Protein AF-0000000080729366 (afdb_homodimer)

Structure (mmCIF, N/CA/C/O backbone):
data_AF-0000000080729366-model_v1
#
loop_
_entity.id
_entity.type
_entity.pdbx_description
1 polymer 'Uncharacterized protein'
#
loop_
_atom_site.group_PDB
_atom_site.id
_atom_site.type_symbol
_atom_site.label_atom_id
_atom_site.label_alt_id
_atom_site.label_comp_id
_atom_site.label_asym_id
_atom_site.label_entity_id
_atom_site.label_seq_id
_atom_site.pdbx_PDB_ins_code
_atom_site.Cartn_x
_atom_site.Cartn_y
_atom_site.Cartn_z
_atom_site.occupancy
_atom_site.B_iso_or_equiv
_atom_site.auth_seq_id
_atom_site.auth_comp_id
_atom_site.auth_asym_id
_atom_site.auth_atom_id
_atom_site.pdbx_PDB_model_num
ATOM 1 N N . MET A 1 1 ? -18.219 -11.75 -60.5 1 25.77 1 MET A N 1
ATOM 2 C CA . MET A 1 1 ? -18.562 -10.953 -59.312 1 25.77 1 MET A CA 1
ATOM 3 C C . MET A 1 1 ? -18.547 -11.812 -58.062 1 25.77 1 MET A C 1
ATOM 5 O O . MET A 1 1 ? -19.547 -12.461 -57.719 1 25.77 1 MET A O 1
ATOM 9 N N . GLU A 1 2 ? -17.422 -12.469 -57.719 1 21.98 2 GLU A N 1
ATOM 10 C CA . GLU A 1 2 ? -17.203 -13.602 -56.844 1 21.98 2 GLU A CA 1
ATOM 11 C C . GLU A 1 2 ? -17.328 -13.195 -55.375 1 21.98 2 GLU A C 1
ATOM 13 O O . GLU A 1 2 ? -16.656 -12.266 -54.906 1 21.98 2 GLU A O 1
ATOM 18 N N . LYS A 1 3 ? -18.594 -13.43 -54.719 1 26.22 3 LYS A N 1
ATOM 19 C CA . LYS A 1 3 ? -19.047 -13.125 -53.375 1 26.22 3 LYS A CA 1
ATOM 20 C C . LYS A 1 3 ? -18.094 -13.68 -52.312 1 26.22 3 LYS A C 1
ATOM 22 O O . LYS A 1 3 ? -17.875 -14.891 -52.25 1 26.22 3 LYS A O 1
ATOM 27 N N . ARG A 1 4 ? -16.984 -12.922 -51.969 1 27.44 4 ARG A N 1
ATOM 28 C CA . ARG A 1 4 ? -15.953 -13.289 -51 1 27.44 4 ARG A CA 1
ATOM 29 C C . ARG A 1 4 ? -16.562 -13.609 -49.656 1 27.44 4 ARG A C 1
ATOM 31 O O . ARG A 1 4 ? -17.328 -12.812 -49.125 1 27.44 4 ARG A O 1
ATOM 38 N N . THR A 1 5 ? -16.797 -14.891 -49.344 1 32 5 THR A N 1
ATOM 39 C CA . THR A 1 5 ? -17.422 -15.438 -48.125 1 32 5 THR A CA 1
ATOM 40 C C . THR A 1 5 ? -16.703 -14.938 -46.875 1 32 5 THR A C 1
ATOM 42 O O . THR A 1 5 ? -15.477 -14.922 -46.812 1 32 5 THR A O 1
ATOM 45 N N . PRO A 1 6 ? -17.406 -14.148 -46.031 1 34.09 6 PRO A N 1
ATOM 46 C CA . PRO A 1 6 ? -16.906 -13.453 -44.844 1 34.09 6 PRO A CA 1
ATOM 47 C C . PRO A 1 6 ? -16.156 -14.383 -43.906 1 34.09 6 PRO A C 1
ATOM 49 O O . PRO A 1 6 ? -16.391 -15.594 -43.906 1 34.09 6 PRO A O 1
ATOM 52 N N . PRO A 1 7 ? -14.914 -13.992 -43.438 1 30.02 7 PRO A N 1
ATOM 53 C CA . PRO A 1 7 ? -14.016 -14.766 -42.594 1 30.02 7 PRO A CA 1
ATOM 54 C C . PRO A 1 7 ? -14.703 -15.273 -41.312 1 30.02 7 PRO A C 1
ATOM 56 O O . PRO A 1 7 ? -15.695 -14.688 -40.875 1 30.02 7 PRO A O 1
ATOM 59 N N . ALA A 1 8 ? -14.641 -16.609 -41.031 1 32.06 8 ALA A N 1
ATOM 60 C CA . ALA A 1 8 ? -15.133 -17.453 -39.938 1 32.06 8 ALA A CA 1
ATOM 61 C C . ALA A 1 8 ? -14.789 -16.844 -38.594 1 32.06 8 ALA A C 1
ATOM 63 O O . ALA A 1 8 ? -13.68 -16.359 -38.375 1 32.06 8 ALA A O 1
ATOM 64 N N . ASP A 1 9 ? -15.812 -16.328 -37.906 1 27.02 9 ASP A N 1
ATOM 65 C CA . ASP A 1 9 ? -15.867 -15.758 -36.562 1 27.02 9 ASP A CA 1
ATOM 66 C C . ASP A 1 9 ? -15.164 -16.672 -35.562 1 27.02 9 ASP A C 1
ATOM 68 O O . ASP A 1 9 ? -15.562 -17.812 -35.375 1 27.02 9 ASP A O 1
ATOM 72 N N . VAL A 1 10 ? -13.82 -16.625 -35.438 1 30.94 10 VAL A N 1
ATOM 73 C CA . VAL A 1 10 ? -13.07 -17.391 -34.469 1 30.94 10 VAL A CA 1
ATOM 74 C C . VAL A 1 10 ? -13.695 -17.203 -33.094 1 30.94 10 VAL A C 1
ATOM 76 O O . VAL A 1 10 ? -13.82 -16.062 -32.594 1 30.94 10 VAL A O 1
ATOM 79 N N . GLY A 1 11 ? -14.719 -18.031 -32.75 1 25.8 11 GLY A N 1
ATOM 80 C CA . GLY A 1 11 ? -15.406 -18.125 -31.469 1 25.8 11 GLY A CA 1
ATOM 81 C C . GLY A 1 11 ? -14.469 -18.016 -30.281 1 25.8 11 GLY A C 1
ATOM 82 O O . GLY A 1 11 ? -13.367 -18.562 -30.297 1 25.8 11 GLY A O 1
ATOM 83 N N . SER A 1 12 ? -14.477 -16.891 -29.609 1 29.09 12 SER A N 1
ATOM 84 C CA . SER A 1 12 ? -13.766 -16.562 -28.375 1 29.09 12 SER A CA 1
ATOM 85 C C . SER A 1 12 ? -13.914 -17.672 -27.344 1 29.09 12 SER A C 1
ATOM 87 O O . SER A 1 12 ? -15.016 -18.172 -27.109 1 29.09 12 SER A O 1
ATOM 89 N N . PRO A 1 13 ? -12.898 -18.516 -27.172 1 27.25 13 PRO A N 1
ATOM 90 C CA . PRO A 1 13 ? -13.031 -19.562 -26.156 1 27.25 13 PRO A CA 1
ATOM 91 C C . PRO A 1 13 ? -13.664 -19.047 -24.859 1 27.25 13 PRO A C 1
ATOM 93 O O . PRO A 1 13 ? -13.344 -17.953 -24.406 1 27.25 13 PRO A O 1
ATOM 96 N N . ASP A 1 14 ? -14.891 -19.297 -24.625 1 26.75 14 ASP A N 1
ATOM 97 C CA . ASP A 1 14 ? -15.609 -19.094 -23.375 1 26.75 14 ASP A CA 1
ATOM 98 C C . ASP A 1 14 ? -14.789 -19.609 -22.188 1 26.75 14 ASP A C 1
ATOM 100 O O . ASP A 1 14 ? -14.461 -20.781 -22.109 1 26.75 14 ASP A O 1
ATOM 104 N N . ALA A 1 15 ? -13.867 -18.844 -21.594 1 27.91 15 ALA A N 1
ATOM 105 C CA . ALA A 1 15 ? -13.328 -19.172 -20.281 1 27.91 15 ALA A CA 1
ATOM 106 C C . ALA A 1 15 ? -14.445 -19.578 -19.312 1 27.91 15 ALA A C 1
ATOM 108 O O . ALA A 1 15 ? -15.25 -18.75 -18.906 1 27.91 15 ALA A O 1
ATOM 109 N N . ALA A 1 16 ? -14.969 -20.734 -19.438 1 28.31 16 ALA A N 1
ATOM 110 C CA . ALA A 1 16 ? -15.852 -21.328 -18.438 1 28.31 16 ALA A CA 1
ATOM 111 C C . ALA A 1 16 ? -15.336 -21.062 -17.031 1 28.31 16 ALA A C 1
ATOM 113 O O . ALA A 1 16 ? -14.227 -21.469 -16.672 1 28.31 16 ALA A O 1
ATOM 114 N N . ASN A 1 17 ? -15.703 -19.984 -16.469 1 30.08 17 ASN A N 1
ATOM 115 C CA . ASN A 1 17 ? -15.648 -19.875 -15.016 1 30.08 17 ASN A CA 1
ATOM 116 C C . ASN A 1 17 ? -16.141 -21.156 -14.336 1 30.08 17 ASN A C 1
ATOM 118 O O . ASN A 1 17 ? -17.344 -21.391 -14.266 1 30.08 17 ASN A O 1
ATOM 122 N N . ASP A 1 18 ? -15.516 -22.234 -14.508 1 29.97 18 ASP A N 1
ATOM 123 C CA . ASP A 1 18 ? -15.906 -23.406 -13.719 1 29.97 18 ASP A CA 1
ATOM 124 C C . ASP A 1 18 ? -16.25 -23 -12.281 1 29.97 18 ASP A C 1
ATOM 126 O O . ASP A 1 18 ? -15.383 -22.5 -11.547 1 29.97 18 ASP A O 1
ATOM 130 N N . GLU A 1 19 ? -17.453 -22.594 -12.055 1 32 19 GLU A N 1
ATOM 131 C CA . GLU A 1 19 ? -17.984 -22.469 -10.703 1 32 19 GLU A CA 1
ATOM 132 C C . GLU A 1 19 ? -17.625 -23.688 -9.859 1 32 19 GLU A C 1
ATOM 134 O O . GLU A 1 19 ? -18.062 -24.797 -10.141 1 32 19 GLU A O 1
ATOM 139 N N . ALA A 1 20 ? -16.5 -23.75 -9.18 1 36.66 20 ALA A N 1
ATOM 140 C CA . ALA A 1 20 ? -16.219 -24.797 -8.211 1 36.66 20 ALA A CA 1
ATOM 141 C C . ALA A 1 20 ? -17.453 -25.078 -7.34 1 36.66 20 ALA A C 1
ATOM 143 O O . ALA A 1 20 ? -18.141 -24.156 -6.918 1 36.66 20 ALA A O 1
ATOM 144 N N . PRO A 1 21 ? -18.078 -26.234 -7.328 1 32.69 21 PRO A N 1
ATOM 145 C CA . PRO A 1 21 ? -19.188 -26.578 -6.426 1 32.69 21 PRO A CA 1
ATOM 146 C C . PRO A 1 21 ? -18.953 -26.078 -5 1 32.69 21 PRO A C 1
ATOM 148 O O . PRO A 1 21 ? -17.812 -25.859 -4.598 1 32.69 21 PRO A O 1
ATOM 151 N N . SER A 1 22 ? -20 -25.594 -4.297 1 35.31 22 SER A N 1
ATOM 152 C CA . SER A 1 22 ? -20.078 -25.188 -2.896 1 35.31 22 SER A CA 1
ATOM 153 C C . SER A 1 22 ? -19.422 -26.234 -1.989 1 35.31 22 SER A C 1
ATOM 155 O O . SER A 1 22 ? -20.031 -27.266 -1.674 1 35.31 22 SER A O 1
ATOM 157 N N . GLN A 1 23 ? -18.312 -26.734 -2.223 1 35 23 GLN A N 1
ATOM 158 C CA . GLN A 1 23 ? -17.781 -27.766 -1.333 1 35 23 GLN A CA 1
ATOM 159 C C . GLN A 1 23 ? -17.672 -27.25 0.102 1 35 23 GLN A C 1
ATOM 161 O O . GLN A 1 23 ? -17.281 -26.109 0.332 1 35 23 GLN A O 1
ATOM 166 N N . THR A 1 24 ? -18.5 -27.844 0.986 1 34.28 24 THR A N 1
ATOM 167 C CA . THR A 1 24 ? -18.328 -27.734 2.432 1 34.28 24 THR A CA 1
ATOM 168 C C . THR A 1 24 ? -16.859 -27.828 2.816 1 34.28 24 THR A C 1
ATOM 170 O O . THR A 1 24 ? -16.188 -28.812 2.514 1 34.28 24 THR A O 1
ATOM 173 N N . LEU A 1 25 ? -16.234 -26.797 3.002 1 40.34 25 LEU A N 1
ATOM 174 C CA . LEU A 1 25 ? -14.828 -26.656 3.363 1 40.34 25 LEU A CA 1
ATOM 175 C C . LEU A 1 25 ? -14.477 -27.547 4.555 1 40.34 25 LEU A C 1
ATOM 177 O O . LEU A 1 25 ? -15.141 -27.484 5.594 1 40.34 25 LEU A O 1
ATOM 181 N N . THR A 1 26 ? -14.055 -28.781 4.465 1 37.34 26 THR A N 1
ATOM 182 C CA . THR A 1 26 ? -13.477 -29.531 5.578 1 37.34 26 THR A CA 1
ATOM 183 C C . THR A 1 26 ? -12.516 -28.656 6.379 1 37.34 26 THR A C 1
ATOM 185 O O . THR A 1 26 ? -11.828 -27.812 5.812 1 37.34 26 THR A O 1
ATOM 188 N N . PRO A 1 27 ? -12.594 -28.828 7.738 1 38.47 27 PRO A N 1
ATOM 189 C CA . PRO A 1 27 ? -11.82 -27.984 8.641 1 38.47 27 PRO A CA 1
ATOM 190 C C . PRO A 1 27 ? -10.328 -27.953 8.297 1 38.47 27 PRO A C 1
ATOM 192 O O . PRO A 1 27 ? -9.75 -28.984 7.965 1 38.47 27 PRO A O 1
ATOM 195 N N . PRO A 1 28 ? -9.758 -26.906 8.125 1 38.69 28 PRO A N 1
ATOM 196 C CA . PRO A 1 28 ? -8.367 -26.672 7.711 1 38.69 28 PRO A CA 1
ATOM 197 C C . PRO A 1 28 ? -7.359 -27.25 8.703 1 38.69 28 PRO A C 1
ATOM 199 O O . PRO A 1 28 ? -7.66 -27.375 9.891 1 38.69 28 PRO A O 1
ATOM 202 N N . ILE A 1 29 ? -6.535 -28.125 8.422 1 37.38 29 ILE A N 1
ATOM 203 C CA . ILE A 1 29 ? -5.359 -28.484 9.211 1 37.38 29 ILE A CA 1
ATOM 204 C C . ILE A 1 29 ? -4.613 -27.203 9.609 1 37.38 29 ILE A C 1
ATOM 206 O O . ILE A 1 29 ? -4.227 -26.406 8.75 1 37.38 29 ILE A O 1
ATOM 210 N N . PRO A 1 30 ? -4.625 -26.891 10.883 1 37.84 30 PRO A N 1
ATOM 211 C CA . PRO A 1 30 ? -4.016 -25.641 11.344 1 37.84 30 PRO A CA 1
ATOM 212 C C . PRO A 1 30 ? -2.557 -25.5 10.906 1 37.84 30 PRO A C 1
ATOM 214 O O . PRO A 1 30 ? -1.783 -26.453 11.016 1 37.84 30 PRO A O 1
ATOM 217 N N . THR A 1 31 ? -2.158 -24.641 10.055 1 40.84 31 THR A N 1
ATOM 218 C CA . THR A 1 31 ? -0.792 -24.344 9.648 1 40.84 31 THR A CA 1
ATOM 219 C C . THR A 1 31 ? 0.013 -23.781 10.82 1 40.84 31 THR A C 1
ATOM 221 O O . THR A 1 31 ? -0.516 -23.047 11.648 1 40.84 31 THR A O 1
ATOM 224 N N . GLU A 1 32 ? 1.215 -24.297 11.172 1 44.78 32 GLU A N 1
ATOM 225 C CA . GLU A 1 32 ? 2.18 -23.922 12.195 1 44.78 32 GLU A CA 1
ATOM 226 C C . GLU A 1 32 ? 2.443 -22.422 12.18 1 44.78 32 GLU A C 1
ATOM 228 O O . GLU A 1 32 ? 2.414 -21.797 11.125 1 44.78 32 GLU A O 1
ATOM 233 N N . PRO A 1 33 ? 2.434 -21.875 13.359 1 47.22 33 PRO A N 1
ATOM 234 C CA . PRO A 1 33 ? 2.723 -20.438 13.5 1 47.22 33 PRO A CA 1
ATOM 235 C C . PRO A 1 33 ? 4.004 -20.016 12.781 1 47.22 33 PRO A C 1
ATOM 237 O O . PRO A 1 33 ? 4.957 -20.797 12.711 1 47.22 33 PRO A O 1
ATOM 240 N N . LEU A 1 34 ? 3.967 -19.078 11.773 1 55.03 34 LEU A N 1
ATOM 241 C CA . LEU A 1 34 ? 5 -18.469 10.945 1 55.03 34 LEU A CA 1
ATOM 242 C C . LEU A 1 34 ? 6.098 -17.859 11.805 1 55.03 34 LEU A C 1
ATOM 244 O O . LEU A 1 34 ? 6.156 -16.641 11.977 1 55.03 34 LEU A O 1
ATOM 248 N N . LYS A 1 35 ? 6.711 -18.578 12.797 1 60.25 35 LYS A N 1
ATOM 249 C CA . LYS A 1 35 ? 7.84 -18.047 13.562 1 60.25 35 LYS A CA 1
ATOM 250 C C . LYS A 1 35 ? 9.047 -17.797 12.664 1 60.25 35 LYS A C 1
ATOM 252 O O . LYS A 1 35 ? 9.406 -18.641 11.844 1 60.25 35 LYS A O 1
ATOM 257 N N . GLY A 1 36 ? 9.531 -16.578 12.641 1 73.06 36 GLY A N 1
ATOM 258 C CA . GLY A 1 36 ? 10.773 -16.203 11.984 1 73.06 36 GLY A CA 1
ATOM 259 C C . GLY A 1 36 ? 10.562 -15.594 10.617 1 73.06 36 GLY A C 1
ATOM 260 O O . GLY A 1 36 ? 11.523 -15.289 9.906 1 73.06 36 GLY A O 1
ATOM 261 N N . ILE A 1 37 ? 9.375 -15.445 10.25 1 80.88 37 ILE A N 1
ATOM 262 C CA . ILE A 1 37 ? 9.109 -14.852 8.945 1 80.88 37 ILE A CA 1
ATOM 263 C C . ILE A 1 37 ? 9.164 -13.328 9.047 1 80.88 37 ILE A C 1
ATOM 265 O O . ILE A 1 37 ? 8.555 -12.734 9.938 1 80.88 37 ILE A O 1
ATOM 269 N N . PRO A 1 38 ? 10.016 -12.805 8.195 1 81.94 38 PRO A N 1
ATOM 270 C CA . PRO A 1 38 ? 10.086 -11.344 8.203 1 81.94 38 PRO A CA 1
ATOM 271 C C . PRO A 1 38 ? 8.719 -10.688 7.977 1 81.94 38 PRO A C 1
ATOM 273 O O . PRO A 1 38 ? 7.918 -11.18 7.184 1 81.94 38 PRO A O 1
ATOM 276 N N . ARG A 1 39 ? 8.508 -9.688 8.82 1 84.38 39 ARG A N 1
ATOM 277 C CA . ARG A 1 39 ? 7.27 -8.93 8.688 1 84.38 39 ARG A CA 1
ATOM 278 C C . ARG A 1 39 ? 7.512 -7.594 7.992 1 84.38 39 ARG A C 1
ATOM 280 O O . ARG A 1 39 ? 8.469 -6.887 8.32 1 84.38 39 ARG A O 1
ATOM 287 N N . TYR A 1 40 ? 6.703 -7.344 7.012 1 86 40 TYR A N 1
ATOM 288 C CA . TYR A 1 40 ? 6.785 -6.086 6.281 1 86 40 TYR A CA 1
ATOM 289 C C . TYR A 1 40 ? 5.578 -5.199 6.578 1 86 40 TYR A C 1
ATOM 291 O O . TYR A 1 40 ? 4.438 -5.602 6.344 1 86 40 TYR A O 1
ATOM 299 N N . PRO A 1 41 ? 5.84 -4.02 7.062 1 85.25 41 PRO A N 1
ATOM 300 C CA . PRO A 1 41 ? 4.703 -3.127 7.312 1 85.25 41 PRO A CA 1
ATOM 301 C C . PRO A 1 41 ? 3.861 -2.885 6.062 1 85.25 41 PRO A C 1
ATOM 303 O O . PRO A 1 41 ? 4.402 -2.605 4.988 1 85.25 41 PRO A O 1
ATOM 306 N N . GLY A 1 42 ? 2.568 -3.074 6.195 1 85.19 42 GLY A N 1
ATOM 307 C CA . GLY A 1 42 ? 1.652 -2.793 5.102 1 85.19 42 GLY A CA 1
ATOM 308 C C . GLY A 1 42 ? 1.374 -4 4.227 1 85.19 42 GLY A C 1
ATOM 309 O O . GLY A 1 42 ? 0.493 -3.963 3.367 1 85.19 42 GLY A O 1
ATOM 310 N N . LEU A 1 43 ? 2.156 -5.047 4.457 1 90 43 LEU A N 1
ATOM 311 C CA . LEU A 1 43 ? 1.954 -6.258 3.666 1 90 43 LEU A CA 1
ATOM 312 C C . LEU A 1 43 ? 1.387 -7.383 4.527 1 90 43 LEU A C 1
ATOM 314 O O . LEU A 1 43 ? 1.608 -7.414 5.738 1 90 43 LEU A O 1
ATOM 318 N N . PRO A 1 44 ? 0.679 -8.289 3.826 1 90.5 44 PRO A N 1
ATOM 319 C CA . PRO A 1 44 ? 0.223 -9.461 4.578 1 90.5 44 PRO A CA 1
ATOM 320 C C . PRO A 1 44 ? 1.376 -10.266 5.18 1 90.5 44 PRO A C 1
ATOM 322 O O . PRO A 1 44 ? 2.48 -10.266 4.629 1 90.5 44 PRO A O 1
ATOM 325 N N . LYS A 1 45 ? 1.055 -10.891 6.301 1 90.75 45 LYS A N 1
ATOM 326 C CA . LYS A 1 45 ? 2.059 -11.719 6.957 1 90.75 45 LYS A CA 1
ATOM 327 C C . LYS A 1 45 ? 2.23 -13.055 6.234 1 90.75 45 LYS A C 1
ATOM 329 O O . LYS A 1 45 ? 1.476 -14 6.473 1 90.75 45 LYS A O 1
ATOM 334 N N . LEU A 1 46 ? 3.221 -13.133 5.398 1 94.81 46 LEU A N 1
ATOM 335 C CA . LEU A 1 46 ? 3.492 -14.312 4.578 1 94.81 46 LEU A CA 1
ATOM 336 C C . LEU A 1 46 ? 4.992 -14.547 4.453 1 94.81 46 LEU A C 1
ATOM 338 O O . LEU A 1 46 ? 5.793 -13.641 4.684 1 94.81 46 LEU A O 1
ATOM 342 N N . ASP A 1 47 ? 5.34 -15.766 4.199 1 95 47 ASP A N 1
ATOM 343 C CA . ASP A 1 47 ? 6.715 -16.062 3.809 1 95 47 ASP A CA 1
ATOM 344 C C . ASP A 1 47 ? 6.934 -15.781 2.324 1 95 47 ASP A C 1
ATOM 346 O O . ASP A 1 47 ? 6.781 -16.672 1.489 1 95 47 ASP A O 1
ATOM 350 N N . TYR A 1 48 ? 7.375 -14.625 1.976 1 95.19 48 TYR A N 1
ATOM 351 C CA . TYR A 1 48 ? 7.441 -14.156 0.596 1 95.19 48 TYR A CA 1
ATOM 352 C C . TYR A 1 48 ? 8.547 -14.867 -0.169 1 95.19 48 TYR A C 1
ATOM 354 O O . TYR A 1 48 ? 8.578 -14.844 -1.402 1 95.19 48 TYR A O 1
ATOM 362 N N . LYS A 1 49 ? 9.477 -15.531 0.48 1 93.06 49 LYS A N 1
ATOM 363 C CA . LYS A 1 49 ? 10.539 -16.281 -0.173 1 93.06 49 LYS A CA 1
ATOM 364 C C . LYS A 1 49 ? 9.969 -17.453 -0.974 1 93.06 49 LYS A C 1
ATOM 366 O O . LYS A 1 49 ? 10.609 -17.938 -1.908 1 93.06 49 LYS A O 1
ATOM 371 N N . LEU A 1 50 ? 8.789 -17.828 -0.643 1 96.94 50 LEU A N 1
ATOM 372 C CA . LEU A 1 50 ? 8.164 -18.984 -1.289 1 96.94 50 LEU A CA 1
ATOM 373 C C . LEU A 1 50 ? 7.684 -18.625 -2.691 1 96.94 50 LEU A C 1
ATOM 375 O O . LEU A 1 50 ? 7.371 -19.5 -3.49 1 96.94 50 LEU A O 1
ATOM 379 N N . TYR A 1 51 ? 7.648 -17.344 -3.012 1 97.31 51 TYR A N 1
ATOM 380 C CA . TYR A 1 51 ? 7.266 -16.938 -4.355 1 97.31 51 TYR A CA 1
ATOM 381 C C . TYR A 1 51 ? 8.461 -16.953 -5.297 1 97.31 51 TYR A C 1
ATOM 383 O O . TYR A 1 51 ? 8.305 -16.875 -6.516 1 97.31 51 TYR A O 1
ATOM 391 N N . SER A 1 52 ? 9.609 -17.062 -4.711 1 93.06 52 SER A N 1
ATOM 392 C CA . SER A 1 52 ? 10.828 -17.141 -5.508 1 93.06 52 SER A CA 1
ATOM 393 C C . SER A 1 52 ? 11.844 -18.094 -4.867 1 93.06 52 SER A C 1
ATOM 395 O O . SER A 1 52 ? 12.953 -17.688 -4.535 1 93.06 52 SER A O 1
ATOM 397 N N . PRO A 1 53 ? 11.492 -19.25 -4.844 1 93.81 53 PRO A N 1
ATOM 398 C CA . PRO A 1 53 ? 12.438 -20.188 -4.238 1 93.81 53 PRO A CA 1
ATOM 399 C C . PRO A 1 53 ? 13.617 -20.516 -5.152 1 93.81 53 PRO A C 1
ATOM 401 O O . PRO A 1 53 ? 13.531 -20.312 -6.367 1 93.81 53 PRO A O 1
ATOM 404 N N . PRO A 1 54 ? 14.641 -21.031 -4.535 1 93 54 PRO A N 1
ATOM 405 C CA . PRO A 1 54 ? 15.797 -21.406 -5.359 1 93 54 PRO A CA 1
ATOM 406 C C . PRO A 1 54 ? 15.445 -22.484 -6.391 1 93 54 PRO A C 1
ATOM 408 O O . PRO A 1 54 ? 14.641 -23.375 -6.117 1 93 54 PRO A O 1
ATOM 411 N N . LEU A 1 55 ? 16 -22.406 -7.625 1 95.44 55 LEU A N 1
ATOM 412 C CA . LEU A 1 55 ? 15.914 -23.375 -8.703 1 95.44 55 LEU A CA 1
ATOM 413 C C . LEU A 1 55 ? 14.547 -23.312 -9.383 1 95.44 55 LEU A C 1
ATOM 415 O O . LEU A 1 55 ? 14.148 -24.25 -10.078 1 95.44 55 LEU A O 1
ATOM 419 N N . PHE A 1 56 ? 13.836 -22.297 -9.094 1 97 56 PHE A N 1
ATOM 420 C CA . PHE A 1 56 ? 12.562 -22.078 -9.781 1 97 56 PHE A CA 1
ATOM 421 C C . PHE A 1 56 ? 12.633 -20.859 -10.68 1 97 56 PHE A C 1
ATOM 423 O O . PHE A 1 56 ? 13.414 -19.938 -10.43 1 97 56 PHE A O 1
ATOM 430 N N . LYS A 1 57 ? 11.82 -20.891 -11.656 1 96.25 57 LYS A N 1
ATOM 431 C CA . LYS A 1 57 ? 11.695 -19.781 -12.578 1 96.25 57 LYS A CA 1
ATOM 432 C C . LYS A 1 57 ? 10.242 -19.344 -12.734 1 96.25 57 LYS A C 1
ATOM 434 O O . LYS A 1 57 ? 9.359 -20.188 -12.914 1 96.25 57 LYS A O 1
ATOM 439 N N . LEU A 1 58 ? 10.055 -18.047 -12.656 1 96.94 58 LEU A N 1
ATOM 440 C CA . LEU A 1 58 ? 8.719 -17.484 -12.844 1 96.94 58 LEU A CA 1
ATOM 441 C C . LEU A 1 58 ? 8.477 -17.141 -14.312 1 96.94 58 LEU A C 1
ATOM 443 O O . LEU A 1 58 ? 9.352 -16.562 -14.969 1 96.94 58 LEU A O 1
ATOM 447 N N . SER A 1 59 ? 7.34 -17.609 -14.812 1 97.25 59 SER A N 1
ATOM 448 C CA . SER A 1 59 ? 7 -17.312 -16.203 1 97.25 59 SER A CA 1
ATOM 449 C C . SER A 1 59 ? 6.863 -15.812 -16.422 1 97.25 59 SER A C 1
ATOM 451 O O . SER A 1 59 ? 6.715 -15.047 -15.461 1 97.25 59 SER A O 1
ATOM 453 N N . SER A 1 60 ? 6.852 -15.375 -17.656 1 95 60 SER A N 1
ATOM 454 C CA . SER A 1 60 ? 6.828 -13.961 -18 1 95 60 SER A CA 1
ATOM 455 C C . SER A 1 60 ? 5.516 -13.312 -17.578 1 95 60 SER A C 1
ATOM 457 O O . SER A 1 60 ? 5.488 -12.125 -17.234 1 95 60 SER A O 1
ATOM 459 N N . ASP A 1 61 ? 4.508 -14.07 -17.578 1 94.94 61 ASP A N 1
ATOM 460 C CA . ASP A 1 61 ? 3.211 -13.523 -17.188 1 94.94 61 ASP A CA 1
ATOM 461 C C . ASP A 1 61 ? 3.002 -13.625 -15.688 1 94.94 61 ASP A C 1
ATOM 463 O O . ASP A 1 61 ? 1.929 -13.297 -15.18 1 94.94 61 ASP A O 1
ATOM 467 N N . SER A 1 62 ? 3.961 -14.117 -14.961 1 96.38 62 SER A N 1
ATOM 468 C CA . SER A 1 62 ? 4 -14.227 -13.508 1 96.38 62 SER A CA 1
ATOM 469 C C . SER A 1 62 ? 2.965 -15.219 -13 1 96.38 62 SER A C 1
ATOM 471 O O . SER A 1 62 ? 2.539 -15.141 -11.844 1 96.38 62 SER A O 1
ATOM 473 N N . ILE A 1 63 ? 2.562 -16.172 -13.812 1 98.06 63 ILE A N 1
ATOM 474 C CA . ILE A 1 63 ? 1.512 -17.109 -13.414 1 98.06 63 ILE A CA 1
ATOM 475 C C . ILE A 1 63 ? 2.137 -18.391 -12.875 1 98.06 63 ILE A C 1
ATOM 477 O O . ILE A 1 63 ? 1.776 -18.859 -11.797 1 98.06 63 ILE A O 1
ATOM 481 N N . THR A 1 64 ? 3.133 -18.875 -13.539 1 98.56 64 THR A N 1
ATOM 482 C CA . THR A 1 64 ? 3.635 -20.219 -13.266 1 98.56 64 THR A CA 1
ATOM 483 C C . THR A 1 64 ? 5.055 -20.172 -12.711 1 98.56 64 THR A C 1
ATOM 485 O O . THR A 1 64 ? 5.941 -19.562 -13.32 1 98.56 64 THR A O 1
ATOM 488 N N . LEU A 1 65 ? 5.266 -20.688 -11.609 1 98.25 65 LEU A N 1
ATOM 489 C CA . LEU A 1 65 ? 6.578 -20.938 -11.023 1 98.25 65 LEU A CA 1
ATOM 490 C C . LEU A 1 65 ? 7.035 -22.375 -11.312 1 98.25 65 LEU A C 1
ATOM 492 O O . LEU A 1 65 ? 6.438 -23.328 -10.82 1 98.25 65 LEU A O 1
ATOM 496 N N . SER A 1 66 ? 8.141 -22.578 -12.055 1 98.25 66 SER A N 1
ATOM 497 C CA . SER A 1 66 ? 8.484 -23.922 -12.539 1 98.25 66 SER A CA 1
ATOM 498 C C . SER A 1 66 ? 9.891 -24.312 -12.102 1 98.25 66 SER A C 1
ATOM 500 O O . SER A 1 66 ? 10.75 -23.453 -11.883 1 98.25 66 SER A O 1
ATOM 502 N N . SER A 1 67 ? 10.117 -25.547 -11.891 1 98.06 67 SER A N 1
ATOM 503 C CA . SER A 1 67 ? 11.422 -26.109 -11.555 1 98.06 67 SER A CA 1
ATOM 504 C C . SER A 1 67 ? 11.625 -27.469 -12.227 1 98.06 67 SER A C 1
ATOM 506 O O . SER A 1 67 ? 10.664 -28.219 -12.422 1 98.06 67 SER A O 1
ATOM 508 N N . LYS A 1 68 ? 12.859 -27.781 -12.609 1 97.12 68 LYS A N 1
ATOM 509 C CA . LYS A 1 68 ? 13.258 -29.078 -13.125 1 97.12 68 LYS A CA 1
ATOM 510 C C . LYS A 1 68 ? 14.289 -29.734 -12.211 1 97.12 68 LYS A C 1
ATOM 512 O O . LYS A 1 68 ? 15.078 -30.578 -12.656 1 97.12 68 LYS A O 1
ATOM 517 N N . ALA A 1 69 ? 14.297 -29.219 -10.969 1 96.5 69 ALA A N 1
ATOM 518 C CA . ALA A 1 69 ? 15.258 -29.766 -10.016 1 96.5 69 ALA A CA 1
ATOM 519 C C . ALA A 1 69 ? 15.055 -31.281 -9.836 1 96.5 69 ALA A C 1
ATOM 521 O O . ALA A 1 69 ? 13.945 -31.719 -9.516 1 96.5 69 ALA A O 1
ATOM 522 N N . GLU A 1 70 ? 16.047 -32.062 -9.883 1 95.88 70 GLU A N 1
ATOM 523 C CA . GLU A 1 70 ? 15.992 -33.531 -9.898 1 95.88 70 GLU A CA 1
ATOM 524 C C . GLU A 1 70 ? 15.438 -34.062 -8.586 1 95.88 70 GLU A C 1
ATOM 526 O O . GLU A 1 70 ? 14.672 -35.031 -8.586 1 95.88 70 GLU A O 1
ATOM 531 N N . TYR A 1 71 ? 15.805 -33.438 -7.516 1 96.19 71 TYR A N 1
ATOM 532 C CA . TYR A 1 71 ? 15.406 -33.969 -6.219 1 96.19 71 TYR A CA 1
ATOM 533 C C . TYR A 1 71 ? 13.891 -33.906 -6.047 1 96.19 71 TYR A C 1
ATOM 535 O O . TYR A 1 71 ? 13.32 -34.656 -5.258 1 96.19 71 TYR A O 1
ATOM 543 N N . LEU A 1 72 ? 13.188 -33.062 -6.816 1 97.81 72 LEU A N 1
ATOM 544 C CA . LEU A 1 72 ? 11.742 -32.906 -6.699 1 97.81 72 LEU A CA 1
ATOM 545 C C . LEU A 1 72 ? 11.023 -34 -7.516 1 97.81 72 LEU A C 1
ATOM 547 O O . LEU A 1 72 ? 9.844 -34.281 -7.285 1 97.81 72 LEU A O 1
ATOM 551 N N . SER A 1 73 ? 11.719 -34.594 -8.508 1 96.69 73 SER A N 1
ATOM 552 C CA . SER A 1 73 ? 11.117 -35.625 -9.336 1 96.69 73 SER A CA 1
ATOM 553 C C . SER A 1 73 ? 11.641 -37 -8.961 1 96.69 73 SER A C 1
ATOM 555 O O . SER A 1 73 ? 11.227 -38 -9.539 1 96.69 73 SER A O 1
ATOM 557 N N . SER A 1 74 ? 12.523 -37.062 -7.984 1 96.44 74 SER A N 1
ATOM 558 C CA . SER A 1 74 ? 13.102 -38.344 -7.613 1 96.44 74 SER A CA 1
ATOM 559 C C . SER A 1 74 ? 12.852 -38.656 -6.141 1 96.44 74 SER A C 1
ATOM 561 O O . SER A 1 74 ? 13.086 -39.781 -5.691 1 96.44 74 SER A O 1
ATOM 563 N N . ASN A 1 75 ? 12.469 -37.688 -5.395 1 97.88 75 ASN A N 1
ATOM 564 C CA . ASN A 1 75 ? 12.227 -37.844 -3.967 1 97.88 75 ASN A CA 1
ATOM 565 C C . ASN A 1 75 ? 10.812 -37.406 -3.592 1 97.88 75 ASN A C 1
ATOM 567 O O . ASN A 1 75 ? 10.539 -36.188 -3.502 1 97.88 75 ASN A O 1
ATOM 571 N N . ALA A 1 76 ? 9.969 -38.406 -3.229 1 97.94 76 ALA A N 1
ATOM 572 C CA . ALA A 1 76 ? 8.562 -38.125 -2.943 1 97.94 76 ALA A CA 1
ATOM 573 C C . ALA A 1 76 ? 8.422 -37.219 -1.708 1 97.94 76 ALA A C 1
ATOM 575 O O . ALA A 1 76 ? 7.57 -36.344 -1.665 1 97.94 76 ALA A O 1
ATOM 576 N N . ALA A 1 77 ? 9.258 -37.438 -0.741 1 97.88 77 ALA A N 1
ATOM 577 C CA . ALA A 1 77 ? 9.195 -36.625 0.487 1 97.88 77 ALA A CA 1
ATOM 578 C C . ALA A 1 77 ? 9.531 -35.188 0.215 1 97.88 77 ALA A C 1
ATOM 580 O O . ALA A 1 77 ? 8.93 -34.281 0.803 1 97.88 77 ALA A O 1
ATOM 581 N N . ALA A 1 78 ? 10.516 -34.969 -0.63 1 98 78 ALA A N 1
ATOM 582 C CA . ALA A 1 78 ? 10.898 -33.594 -1.002 1 98 78 ALA A CA 1
ATOM 583 C C . ALA A 1 78 ? 9.766 -32.906 -1.744 1 98 78 ALA A C 1
ATOM 585 O O . ALA A 1 78 ? 9.492 -31.719 -1.502 1 98 78 ALA A O 1
ATOM 586 N N . LEU A 1 79 ? 9.125 -33.656 -2.607 1 98.38 79 LEU A N 1
ATOM 587 C CA . LEU A 1 79 ? 8.016 -33.062 -3.363 1 98.38 79 LEU A CA 1
ATOM 588 C C . LEU A 1 79 ? 6.848 -32.75 -2.441 1 98.38 79 LEU A C 1
ATOM 590 O O . LEU A 1 79 ? 6.238 -31.672 -2.557 1 98.38 79 LEU A O 1
ATOM 594 N N . VAL A 1 80 ? 6.539 -33.656 -1.491 1 98.38 80 VAL A N 1
ATOM 595 C CA . VAL A 1 80 ? 5.48 -33.438 -0.516 1 98.38 80 VAL A CA 1
ATOM 596 C C . VAL A 1 80 ? 5.785 -32.156 0.29 1 98.38 80 VAL A C 1
ATOM 598 O O . VAL A 1 80 ? 4.914 -31.312 0.485 1 98.38 80 VAL A O 1
ATOM 601 N N . SER A 1 81 ? 7.02 -32.031 0.717 1 98 81 SER A N 1
ATOM 602 C CA . SER A 1 81 ? 7.441 -30.875 1.495 1 98 81 SER A CA 1
ATOM 603 C C . SER A 1 81 ? 7.281 -29.578 0.697 1 98 81 SER A C 1
ATOM 605 O O . SER A 1 81 ? 6.832 -28.562 1.231 1 98 81 SER A O 1
ATOM 607 N N . LEU A 1 82 ? 7.645 -29.641 -0.556 1 98.06 82 LEU A N 1
ATOM 608 C CA . LEU A 1 82 ? 7.492 -28.469 -1.42 1 98.06 82 LEU A CA 1
ATOM 609 C C . LEU A 1 82 ? 6.023 -28.062 -1.535 1 98.06 82 LEU A C 1
ATOM 611 O O . LEU A 1 82 ? 5.688 -26.891 -1.404 1 98.06 82 LEU A O 1
ATOM 615 N N . ILE A 1 83 ? 5.168 -29.031 -1.822 1 98.38 83 ILE A N 1
ATOM 616 C CA . ILE A 1 83 ? 3.75 -28.781 -2.035 1 98.38 83 ILE A CA 1
ATOM 617 C C . ILE A 1 83 ? 3.141 -28.172 -0.767 1 98.38 83 ILE A C 1
ATOM 619 O O . ILE A 1 83 ? 2.389 -27.203 -0.83 1 98.38 83 ILE A O 1
ATOM 623 N N . ARG A 1 84 ? 3.502 -28.703 0.36 1 97.88 84 ARG A N 1
ATOM 624 C CA . ARG A 1 84 ? 2.992 -28.188 1.628 1 97.88 84 ARG A CA 1
ATOM 625 C C . ARG A 1 84 ? 3.471 -26.766 1.876 1 97.88 84 ARG A C 1
ATOM 627 O O . ARG A 1 84 ? 2.684 -25.906 2.27 1 97.88 84 ARG A O 1
ATOM 634 N N . ALA A 1 85 ? 4.688 -26.5 1.639 1 97.5 85 ALA A N 1
ATOM 635 C CA . ALA A 1 85 ? 5.234 -25.156 1.819 1 97.5 85 ALA A CA 1
ATOM 636 C C . ALA A 1 85 ? 4.562 -24.156 0.879 1 97.5 85 ALA A C 1
ATOM 638 O O . ALA A 1 85 ? 4.125 -23.094 1.31 1 97.5 85 ALA A O 1
ATOM 639 N N . GLN A 1 86 ? 4.426 -24.578 -0.373 1 98.12 86 GLN A N 1
ATOM 640 C CA . GLN A 1 86 ? 3.877 -23.703 -1.4 1 98.12 86 GLN A CA 1
ATOM 641 C C . GLN A 1 86 ? 2.389 -23.453 -1.174 1 98.12 86 GLN A C 1
ATOM 643 O O . GLN A 1 86 ? 1.847 -22.438 -1.619 1 98.12 86 GLN A O 1
ATOM 648 N N . SER A 1 87 ? 1.736 -24.328 -0.473 1 98.12 87 SER A N 1
ATOM 649 C CA . SER A 1 87 ? 0.306 -24.188 -0.218 1 98.12 87 SER A CA 1
ATOM 650 C C . SER A 1 87 ? 0.041 -23.156 0.876 1 98.12 87 SER A C 1
ATOM 652 O O . SER A 1 87 ? -1.104 -22.75 1.094 1 98.12 87 SER A O 1
ATOM 654 N N . THR A 1 88 ? 1.102 -22.641 1.517 1 96.56 88 THR A N 1
ATOM 655 C CA . THR A 1 88 ? 0.935 -21.719 2.637 1 96.56 88 THR A CA 1
ATOM 656 C C . THR A 1 88 ? 0.923 -20.266 2.15 1 96.56 88 THR A C 1
ATOM 658 O O . THR A 1 88 ? 0.76 -19.344 2.945 1 96.56 88 THR A O 1
ATOM 661 N N . VAL A 1 89 ? 1.112 -20.047 0.908 1 97.5 89 VAL A N 1
ATOM 662 C CA . VAL A 1 89 ? 1.047 -18.703 0.365 1 97.5 89 VAL A CA 1
ATOM 663 C C . VAL A 1 89 ? -0.03 -18.625 -0.716 1 97.5 89 VAL A C 1
ATOM 665 O O . VAL A 1 89 ? -0.204 -19.578 -1.491 1 97.5 89 VAL A O 1
ATOM 668 N N . PRO A 1 90 ? -0.778 -17.578 -0.75 1 98.12 90 PRO A N 1
ATOM 669 C CA . PRO A 1 90 ? -1.89 -17.422 -1.691 1 98.12 90 PRO A CA 1
ATOM 670 C C . PRO A 1 90 ? -1.432 -17 -3.082 1 98.12 90 PRO A C 1
ATOM 672 O O . PRO A 1 90 ? -0.28 -16.594 -3.258 1 98.12 90 PRO A O 1
ATOM 675 N N . PRO A 1 91 ? -2.352 -17.203 -4.082 1 98.38 91 PRO A N 1
ATOM 676 C CA . PRO A 1 91 ? -2.127 -16.5 -5.348 1 98.38 91 PRO A CA 1
ATOM 677 C C . PRO A 1 91 ? -2.393 -15 -5.25 1 98.38 91 PRO A C 1
ATOM 679 O O . PRO A 1 91 ? -2.746 -14.5 -4.18 1 98.38 91 PRO A O 1
ATOM 682 N N . LYS A 1 92 ? -2.141 -14.297 -6.254 1 97.81 92 LYS A N 1
ATOM 683 C CA . LYS A 1 92 ? -2.338 -12.852 -6.262 1 97.81 92 LYS A CA 1
ATOM 684 C C . LYS A 1 92 ? -3.406 -12.453 -7.273 1 97.81 92 LYS A C 1
ATOM 686 O O . LYS A 1 92 ? -3.098 -12.18 -8.438 1 97.81 92 LYS A O 1
ATOM 691 N N . PRO A 1 93 ? -4.656 -12.391 -6.832 1 98 93 PRO A N 1
ATOM 692 C CA . PRO A 1 93 ? -5.723 -11.914 -7.719 1 98 93 PRO A CA 1
ATOM 693 C C . PRO A 1 93 ? -5.652 -10.414 -7.973 1 98 93 PRO A C 1
ATOM 695 O O . PRO A 1 93 ? -5.355 -9.641 -7.059 1 98 93 PRO A O 1
ATOM 698 N N . GLN A 1 94 ? -5.871 -10.023 -9.18 1 97.44 94 GLN A N 1
ATOM 699 C CA . GLN A 1 94 ? -5.832 -8.625 -9.594 1 97.44 94 GLN A CA 1
ATOM 700 C C . GLN A 1 94 ? -6.984 -8.305 -10.539 1 97.44 94 GLN A C 1
ATOM 702 O O . GLN A 1 94 ? -7.469 -9.18 -11.258 1 97.44 94 GLN A O 1
ATOM 707 N N . ILE A 1 95 ? -7.379 -7.098 -10.469 1 97.94 95 ILE A N 1
ATOM 708 C CA . ILE A 1 95 ? -8.344 -6.582 -11.438 1 97.94 95 ILE A CA 1
ATOM 709 C C . ILE A 1 95 ? -7.656 -5.594 -12.375 1 97.94 95 ILE A C 1
ATOM 711 O O . ILE A 1 95 ? -6.918 -4.711 -11.93 1 97.94 95 ILE A O 1
ATOM 715 N N . HIS A 1 96 ? -7.844 -5.77 -13.609 1 97.88 96 HIS A N 1
ATOM 716 C CA . HIS A 1 96 ? -7.359 -4.852 -14.633 1 97.88 96 HIS A CA 1
ATOM 717 C C . HIS A 1 96 ? -8.516 -4.145 -15.328 1 97.88 96 HIS A C 1
ATOM 719 O O . HIS A 1 96 ? -9.414 -4.797 -15.867 1 97.88 96 HIS A O 1
ATOM 725 N N . VAL A 1 97 ? -8.523 -2.857 -15.289 1 98.38 97 VAL A N 1
ATOM 726 C CA . VAL A 1 97 ? -9.562 -2.051 -15.93 1 98.38 97 VAL A CA 1
ATOM 727 C C . VAL A 1 97 ? -8.938 -1.147 -16.984 1 98.38 97 VAL A C 1
ATOM 729 O O . VAL A 1 97 ? -8.094 -0.304 -16.672 1 98.38 97 VAL A O 1
ATOM 732 N N . ARG A 1 98 ? -9.414 -1.323 -18.203 1 98.06 98 ARG A N 1
ATOM 733 C CA . ARG A 1 98 ? -8.844 -0.561 -19.312 1 98.06 98 ARG A CA 1
ATOM 734 C C . ARG A 1 98 ? -9.938 0.151 -20.094 1 98.06 98 ARG A C 1
ATOM 736 O O . ARG A 1 98 ? -10.969 -0.448 -20.422 1 98.06 98 ARG A O 1
ATOM 743 N N . GLY A 1 99 ? -9.773 1.423 -20.281 1 97.69 99 GLY A N 1
ATOM 744 C CA . GLY A 1 99 ? -10.625 2.207 -21.172 1 97.69 99 GLY A CA 1
ATOM 745 C C . GLY A 1 99 ? -9.898 2.703 -22.406 1 97.69 99 GLY A C 1
ATOM 746 O O . GLY A 1 99 ? -8.789 3.238 -22.312 1 97.69 99 GLY A O 1
ATOM 747 N N . SER A 1 100 ? -10.5 2.402 -23.5 1 96.75 100 SER A N 1
ATOM 748 C CA . SER A 1 100 ? -9.844 2.785 -24.75 1 96.75 100 SER A CA 1
ATOM 749 C C . SER A 1 100 ? -10.844 3.35 -25.75 1 96.75 100 SER A C 1
ATOM 751 O O . SER A 1 100 ? -12.023 2.982 -25.734 1 96.75 100 SER A O 1
ATOM 753 N N . ARG A 1 101 ? -10.414 4.215 -26.547 1 94 101 ARG A N 1
ATOM 754 C CA . ARG A 1 101 ? -11.086 4.73 -27.734 1 94 101 ARG A CA 1
ATOM 755 C C . ARG A 1 101 ? -10.234 4.539 -28.984 1 94 101 ARG A C 1
ATOM 757 O O . ARG A 1 101 ? -9.25 5.258 -29.188 1 94 101 ARG A O 1
ATOM 764 N N . GLY A 1 102 ? -10.57 3.463 -29.688 1 89.56 102 GLY A N 1
ATOM 765 C CA . GLY A 1 102 ? -9.688 3.057 -30.781 1 89.56 102 GLY A CA 1
ATOM 766 C C . GLY A 1 102 ? -8.352 2.523 -30.281 1 89.56 102 GLY A C 1
ATOM 767 O O . GLY A 1 102 ? -8.305 1.595 -29.484 1 89.56 102 GLY A O 1
ATOM 768 N N . ARG A 1 103 ? -7.273 3.227 -30.719 1 90.44 103 ARG A N 1
ATOM 769 C CA . ARG A 1 103 ? -5.934 2.795 -30.344 1 90.44 103 ARG A CA 1
ATOM 770 C C . ARG A 1 103 ? -5.441 3.549 -29.109 1 90.44 103 ARG A C 1
ATOM 772 O O . ARG A 1 103 ? -4.449 3.156 -28.5 1 90.44 103 ARG A O 1
ATOM 779 N N . ARG A 1 104 ? -6.242 4.527 -28.828 1 92.69 104 ARG A N 1
ATOM 780 C CA . ARG A 1 104 ? -5.832 5.359 -27.688 1 92.69 104 ARG A CA 1
ATOM 781 C C . ARG A 1 104 ? -6.301 4.758 -26.375 1 92.69 104 ARG A C 1
ATOM 783 O O . ARG A 1 104 ? -7.484 4.453 -26.203 1 92.69 104 ARG A O 1
ATOM 790 N N . ILE A 1 105 ? -5.359 4.574 -25.484 1 96.06 105 ILE A N 1
ATOM 791 C CA . ILE A 1 105 ? -5.691 4.129 -24.125 1 96.06 105 ILE A CA 1
ATOM 792 C C . ILE A 1 105 ? -5.902 5.34 -23.234 1 96.06 105 ILE A C 1
ATOM 794 O O . ILE A 1 105 ? -4.98 6.133 -23.016 1 96.06 105 ILE A O 1
ATOM 798 N N . ASP A 1 106 ? -7.117 5.492 -22.75 1 96.5 106 ASP A N 1
ATOM 799 C CA . ASP A 1 106 ? -7.445 6.637 -21.922 1 96.5 106 ASP A CA 1
ATOM 800 C C . ASP A 1 106 ? -7.062 6.379 -20.453 1 96.5 106 ASP A C 1
ATOM 802 O O . ASP A 1 106 ? -6.578 7.281 -19.766 1 96.5 106 ASP A O 1
ATOM 806 N N . PHE A 1 107 ? -7.281 5.109 -19.969 1 97.31 107 PHE A N 1
ATOM 807 C CA . PHE A 1 107 ? -6.832 4.688 -18.641 1 97.31 107 PHE A CA 1
ATOM 808 C C . PHE A 1 107 ? -6.57 3.186 -18.609 1 97.31 107 PHE A C 1
ATOM 810 O O . PHE A 1 107 ? -7.121 2.438 -19.422 1 97.31 107 PHE A O 1
ATOM 817 N N . ASP A 1 108 ? -5.707 2.746 -17.844 1 98.06 108 ASP A N 1
ATOM 818 C CA . ASP A 1 108 ? -5.293 1.359 -17.641 1 98.06 108 ASP A CA 1
ATOM 819 C C . ASP A 1 108 ? -4.824 1.119 -16.219 1 98.06 108 ASP A C 1
ATOM 821 O O . ASP A 1 108 ? -3.633 1.245 -15.914 1 98.06 108 ASP A O 1
ATOM 825 N N . ILE A 1 109 ? -5.785 0.709 -15.383 1 97.81 109 ILE A N 1
ATOM 826 C CA . ILE A 1 109 ? -5.441 0.644 -13.969 1 97.81 109 ILE A CA 1
ATOM 827 C C . ILE A 1 109 ? -5.492 -0.806 -13.492 1 97.81 109 ILE A C 1
ATOM 829 O O . ILE A 1 109 ? -6.184 -1.637 -14.086 1 97.81 109 ILE A O 1
ATOM 833 N N . LYS A 1 110 ? -4.766 -1.075 -12.461 1 97.25 110 LYS A N 1
ATOM 834 C CA . LYS A 1 110 ? -4.715 -2.383 -11.812 1 97.25 110 LYS A CA 1
ATOM 835 C C . LYS A 1 110 ? -4.984 -2.268 -10.312 1 97.25 110 LYS A C 1
ATOM 837 O O . LYS A 1 110 ? -4.586 -1.289 -9.68 1 97.25 110 LYS A O 1
ATOM 842 N N . LEU A 1 111 ? -5.652 -3.244 -9.828 1 97.25 111 LEU A N 1
ATOM 843 C CA . LEU A 1 111 ? -5.93 -3.336 -8.398 1 97.25 111 LEU A CA 1
ATOM 844 C C . LEU A 1 111 ? -5.512 -4.695 -7.848 1 97.25 111 LEU A C 1
ATOM 846 O O . LEU A 1 111 ? -5.758 -5.727 -8.477 1 97.25 111 LEU A O 1
ATOM 850 N N . ASN A 1 112 ? -4.852 -4.691 -6.734 1 96.5 112 ASN A N 1
ATOM 851 C CA . ASN A 1 112 ? -4.426 -5.906 -6.051 1 96.5 112 ASN A CA 1
ATOM 852 C C . ASN A 1 112 ? -5.453 -6.352 -5.016 1 96.5 112 ASN A C 1
ATOM 854 O O . ASN A 1 112 ? -5.812 -5.586 -4.121 1 96.5 112 ASN A O 1
ATOM 858 N N . LEU A 1 113 ? -5.926 -7.625 -5.051 1 96.94 113 LEU A N 1
ATOM 859 C CA . LEU A 1 113 ? -6.941 -8.117 -4.125 1 96.94 113 LEU A CA 1
ATOM 860 C C . LEU A 1 113 ? -6.344 -9.141 -3.164 1 96.94 113 LEU A C 1
ATOM 862 O O . LEU A 1 113 ? -7.066 -9.742 -2.367 1 96.94 113 LEU A O 1
ATOM 866 N N . MET A 1 114 ? -5.082 -9.336 -3.152 1 96.25 114 MET A N 1
ATOM 867 C CA . MET A 1 114 ? -4.418 -10.367 -2.365 1 96.25 114 MET A CA 1
ATOM 868 C C . MET A 1 114 ? -4.672 -10.164 -0.875 1 96.25 114 MET A C 1
ATOM 870 O O . MET A 1 114 ? -4.82 -11.133 -0.126 1 96.25 114 MET A O 1
ATOM 874 N N . THR A 1 115 ? -4.746 -8.891 -0.424 1 93.19 115 THR A N 1
ATOM 875 C CA . THR A 1 115 ? -4.918 -8.57 0.989 1 93.19 115 THR A CA 1
ATOM 876 C C . THR A 1 115 ? -6.258 -9.094 1.502 1 93.19 115 THR A C 1
ATOM 878 O O . THR A 1 115 ? -6.461 -9.219 2.713 1 93.19 115 THR A O 1
ATOM 881 N N . LEU A 1 116 ? -7.18 -9.422 0.615 1 95.38 116 LEU A N 1
ATOM 882 C CA . LEU A 1 116 ? -8.508 -9.891 1.008 1 95.38 116 LEU A CA 1
ATOM 883 C C . LEU A 1 116 ? -8.477 -11.375 1.342 1 95.38 116 LEU A C 1
ATOM 885 O O . LEU A 1 116 ? -9.453 -11.914 1.879 1 95.38 116 LEU A O 1
ATOM 889 N N . LEU A 1 117 ? -7.344 -12.023 1.066 1 96.56 117 LEU A N 1
ATOM 890 C CA . LEU A 1 117 ? -7.25 -13.461 1.269 1 96.56 117 LEU A CA 1
ATOM 891 C C . LEU A 1 117 ? -6.504 -13.781 2.559 1 96.56 117 LEU A C 1
ATOM 893 O O . LEU A 1 117 ? -6.547 -14.914 3.041 1 96.56 117 LEU A O 1
ATOM 897 N N . VAL A 1 118 ? -5.805 -12.789 3.121 1 95.31 118 VAL A N 1
A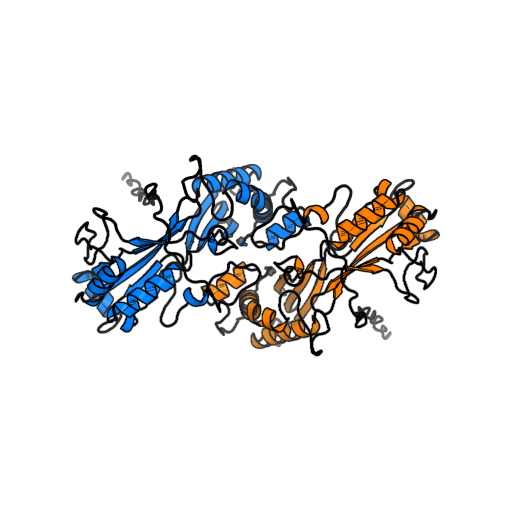TOM 898 C CA . VAL A 1 118 ? -4.914 -13.047 4.246 1 95.31 118 VAL A CA 1
ATOM 899 C C . VAL A 1 118 ? -5.309 -12.172 5.43 1 95.31 118 VAL A C 1
ATOM 901 O O . VAL A 1 118 ? -4.996 -10.977 5.457 1 95.31 118 VAL A O 1
ATOM 904 N N . PRO A 1 119 ? -5.945 -12.727 6.387 1 92.06 119 PRO A N 1
ATOM 905 C CA . PRO A 1 119 ? -6.305 -11.938 7.562 1 92.06 119 PRO A CA 1
ATOM 906 C C . PRO A 1 119 ? -5.098 -11.57 8.422 1 92.06 119 PRO A C 1
ATOM 908 O O . PRO A 1 119 ? -4.09 -12.281 8.406 1 92.06 119 PRO A O 1
ATOM 911 N N . ASP A 1 120 ? -5.16 -10.5 9.18 1 84.5 120 ASP A N 1
ATOM 912 C CA . ASP A 1 120 ? -4.098 -10.094 10.094 1 84.5 120 ASP A CA 1
ATOM 913 C C . ASP A 1 120 ? -3.885 -11.133 11.188 1 84.5 120 ASP A C 1
ATOM 915 O O . ASP A 1 120 ? -2.748 -11.398 11.586 1 84.5 120 ASP A O 1
ATOM 919 N N . ASP A 1 121 ? -4.973 -11.641 11.609 1 86.81 121 ASP A N 1
ATOM 920 C CA . ASP A 1 121 ? -4.934 -12.711 12.594 1 86.81 121 ASP A CA 1
ATOM 921 C C . ASP A 1 121 ? -4.773 -14.078 11.922 1 86.81 121 ASP A C 1
ATOM 923 O O . ASP A 1 121 ? -5.719 -14.586 11.312 1 86.81 121 ASP A O 1
ATOM 927 N N . GLU A 1 122 ? -3.674 -14.648 12.062 1 84.5 122 GLU A N 1
ATOM 928 C CA . GLU A 1 122 ? -3.336 -15.898 11.391 1 84.5 122 GLU A CA 1
ATOM 929 C C . GLU A 1 122 ? -4.312 -17.016 11.766 1 84.5 122 GLU A C 1
ATOM 931 O O . GLU A 1 122 ? -4.496 -17.969 11.008 1 84.5 122 GLU A O 1
ATOM 936 N N . ARG A 1 123 ? -4.969 -16.938 12.969 1 87.56 123 ARG A N 1
ATOM 937 C CA . ARG A 1 123 ? -5.891 -17.953 13.453 1 87.56 123 ARG A CA 1
ATOM 938 C C . ARG A 1 123 ? -7.16 -18 12.609 1 87.56 123 ARG A C 1
ATOM 940 O O . ARG A 1 123 ? -7.906 -18.969 12.648 1 87.56 123 ARG A O 1
ATOM 947 N N . LEU A 1 124 ? -7.332 -16.906 11.781 1 89.56 124 LEU A N 1
ATOM 948 C CA . LEU A 1 124 ? -8.555 -16.797 10.992 1 89.56 124 LEU A CA 1
ATOM 949 C C . LEU A 1 124 ? -8.328 -17.312 9.578 1 89.56 124 LEU A C 1
ATOM 951 O O . LEU A 1 124 ? -9.266 -17.344 8.773 1 89.56 124 LEU A O 1
ATOM 955 N N . ARG A 1 125 ? -7.098 -17.719 9.289 1 90.31 125 ARG A N 1
ATOM 956 C CA . ARG A 1 125 ? -6.82 -18.266 7.961 1 90.31 125 ARG A CA 1
ATOM 957 C C . ARG A 1 125 ? -7.602 -19.562 7.727 1 90.31 125 ARG A C 1
ATOM 959 O O . ARG A 1 125 ? -7.762 -20.375 8.641 1 90.31 125 ARG A O 1
ATOM 966 N N . MET A 1 126 ? -8.062 -19.812 6.508 1 92.38 126 MET A N 1
ATOM 967 C CA . MET A 1 126 ? -8.883 -20.984 6.211 1 92.38 126 MET A CA 1
ATOM 968 C C . MET A 1 126 ? -8.352 -21.719 4.996 1 92.38 126 MET A C 1
ATOM 970 O O . MET A 1 126 ? -9.039 -22.578 4.434 1 92.38 126 MET A O 1
ATOM 974 N N . ASP A 1 127 ? -7.18 -21.453 4.523 1 94.81 127 ASP A N 1
ATOM 975 C CA . ASP A 1 127 ? -6.637 -22.109 3.34 1 94.81 127 ASP A CA 1
ATOM 976 C C . ASP A 1 127 ? -6.406 -23.594 3.6 1 94.81 127 ASP A C 1
ATOM 978 O O . ASP A 1 127 ? -6.176 -24.016 4.738 1 94.81 127 ASP A O 1
ATOM 982 N N . TYR A 1 128 ? -6.52 -24.438 2.576 1 96.5 128 TYR A N 1
ATOM 983 C CA . TYR A 1 128 ? -6.32 -25.875 2.719 1 96.5 128 TYR A CA 1
ATOM 984 C C . TYR A 1 128 ? -5.898 -26.5 1.395 1 96.5 128 TYR A C 1
ATOM 986 O O . TYR A 1 128 ? -6.094 -25.906 0.331 1 96.5 128 TYR A O 1
ATOM 994 N N . ILE A 1 129 ? -5.32 -27.656 1.5 1 97.06 129 ILE A N 1
ATOM 995 C CA . ILE A 1 129 ? -4.941 -28.453 0.335 1 97.06 129 ILE A CA 1
ATOM 996 C C . ILE A 1 129 ? -6.086 -29.391 -0.041 1 97.06 129 ILE A C 1
ATOM 998 O O . ILE A 1 129 ? -6.641 -30.078 0.82 1 97.06 129 ILE A O 1
ATOM 1002 N N . ARG A 1 130 ? -6.449 -29.359 -1.27 1 96.19 130 ARG A N 1
ATOM 1003 C CA . ARG A 1 130 ? -7.469 -30.266 -1.791 1 96.19 130 ARG A CA 1
ATOM 1004 C C . ARG A 1 130 ? -6.906 -31.141 -2.904 1 96.19 130 ARG A C 1
ATOM 1006 O O . ARG A 1 130 ? -6.375 -30.625 -3.895 1 96.19 130 ARG A O 1
ATOM 1013 N N . CYS A 1 131 ? -7.035 -32.375 -2.742 1 96.69 131 CYS A N 1
ATOM 1014 C CA . CYS A 1 131 ? -6.656 -33.312 -3.801 1 96.69 131 CYS A CA 1
ATOM 1015 C C . CYS A 1 131 ? -7.852 -33.656 -4.68 1 96.69 131 CYS A C 1
ATOM 1017 O O . CYS A 1 131 ? -9 -33.5 -4.258 1 96.69 131 CYS A O 1
ATOM 1019 N N . VAL A 1 132 ? -7.547 -34.094 -5.852 1 96 132 VAL A N 1
ATOM 1020 C CA . VAL A 1 132 ? -8.594 -34.438 -6.809 1 96 132 VAL A CA 1
ATOM 1021 C C . VAL A 1 132 ? -9.531 -35.469 -6.195 1 96 132 VAL A C 1
ATOM 1023 O O . VAL A 1 132 ? -9.078 -36.406 -5.523 1 96 132 VAL A O 1
ATOM 1026 N N . GLY A 1 133 ? -10.828 -35.188 -6.344 1 92.44 133 GLY A N 1
ATOM 1027 C CA . GLY A 1 133 ? -11.82 -36.062 -5.734 1 92.44 133 GLY A CA 1
ATOM 1028 C C . GLY A 1 133 ? -12.133 -37.312 -6.57 1 92.44 133 GLY A C 1
ATOM 1029 O O . GLY A 1 133 ? -11.688 -37.406 -7.715 1 92.44 133 GLY A O 1
ATOM 1030 N N . GLN A 1 134 ? -12.898 -38.156 -5.887 1 91.69 134 GLN A N 1
ATOM 1031 C CA . GLN A 1 134 ? -13.367 -39.312 -6.609 1 91.69 134 GLN A CA 1
ATOM 1032 C C . GLN A 1 134 ? -14.289 -38.938 -7.766 1 91.69 134 GLN A C 1
ATOM 1034 O O . GLN A 1 134 ? -15.156 -38.062 -7.609 1 91.69 134 GLN A O 1
ATOM 1039 N N . GLY A 1 135 ? -13.992 -39.469 -8.961 1 92.5 135 GLY A N 1
ATOM 1040 C CA . GLY A 1 135 ? -14.844 -39.219 -10.117 1 92.5 135 GLY A CA 1
ATOM 1041 C C . GLY A 1 135 ? -14.555 -37.906 -10.797 1 92.5 135 GLY A C 1
ATOM 1042 O O . GLY A 1 135 ? -15.133 -37.594 -11.844 1 92.5 135 GLY A O 1
ATOM 1043 N N . GLU A 1 136 ? -13.711 -37.156 -10.289 1 94.44 136 GLU A N 1
ATOM 1044 C CA . GLU A 1 136 ? -13.359 -35.875 -10.898 1 94.44 136 GLU A CA 1
ATOM 1045 C C . GLU A 1 136 ? -12.367 -36.062 -12.047 1 94.44 136 GLU A C 1
ATOM 1047 O O . GLU A 1 136 ? -11.359 -36.75 -11.898 1 94.44 136 GLU A O 1
ATOM 1052 N N . LEU A 1 137 ? -12.727 -35.531 -13.219 1 96.62 137 LEU A N 1
ATOM 1053 C CA . LEU A 1 137 ? -11.844 -35.594 -14.375 1 96.62 137 LEU A CA 1
ATOM 1054 C C . LEU A 1 137 ? -10.617 -34.719 -14.172 1 96.62 137 LEU A C 1
ATOM 1056 O O . LEU A 1 137 ? -10.742 -33.531 -13.859 1 96.62 137 LEU A O 1
ATOM 1060 N N . ALA A 1 138 ? -9.414 -35.25 -14.227 1 97.31 138 ALA A N 1
ATOM 1061 C CA . ALA A 1 138 ? -8.156 -34.531 -14.047 1 97.31 138 ALA A CA 1
ATOM 1062 C C . ALA A 1 138 ? -6.988 -35.281 -14.664 1 97.31 138 ALA A C 1
ATOM 1064 O O . ALA A 1 138 ? -7.141 -36.438 -15.07 1 97.31 138 ALA A O 1
ATOM 1065 N N . HIS A 1 139 ? -5.93 -34.625 -14.867 1 98 139 HIS A N 1
ATOM 1066 C CA . HIS A 1 139 ? -4.703 -35.312 -15.25 1 98 139 HIS A CA 1
ATOM 1067 C C . HIS A 1 139 ? -4.102 -36.062 -14.07 1 98 139 HIS A C 1
ATOM 1069 O O . HIS A 1 139 ? -3.584 -35.438 -13.133 1 98 139 HIS A O 1
ATOM 1075 N N . ARG A 1 140 ? -4.141 -37.344 -14.148 1 97.5 140 ARG A N 1
ATOM 1076 C CA . ARG A 1 140 ? -3.77 -38.188 -13.031 1 97.5 140 ARG A CA 1
ATOM 1077 C C . ARG A 1 140 ? -2.566 -39.062 -13.383 1 97.5 140 ARG A C 1
ATOM 1079 O O . ARG A 1 140 ? -2.51 -40.25 -13.008 1 97.5 140 ARG A O 1
ATOM 1086 N N . GLY A 1 141 ? -1.697 -38.469 -14.242 1 96.69 141 GLY A N 1
ATOM 1087 C CA . GLY A 1 141 ? -0.461 -39.156 -14.586 1 96.69 141 GLY A CA 1
ATOM 1088 C C . GLY A 1 141 ? -0.452 -39.719 -16 1 96.69 141 GLY A C 1
ATOM 1089 O O . GLY A 1 141 ? 0.447 -40.469 -16.375 1 96.69 141 GLY A O 1
ATOM 1090 N N . GLY A 1 142 ? -1.438 -39.438 -16.719 1 94.25 142 GLY A N 1
ATOM 1091 C CA . GLY A 1 142 ? -1.491 -39.75 -18.125 1 94.25 142 GLY A CA 1
ATOM 1092 C C . GLY A 1 142 ? -1.401 -38.531 -19.031 1 94.25 142 GLY A C 1
ATOM 1093 O O . GLY A 1 142 ? -1.272 -37.406 -18.547 1 94.25 142 GLY A O 1
ATOM 1094 N N . VAL A 1 143 ? -1.477 -38.844 -20.297 1 93.44 143 VAL A N 1
ATOM 1095 C CA . VAL A 1 143 ? -1.407 -37.781 -21.297 1 93.44 143 VAL A CA 1
ATOM 1096 C C . VAL A 1 143 ? -2.748 -37.062 -21.391 1 93.44 143 VAL A C 1
ATOM 1098 O O . VAL A 1 143 ? -2.797 -35.844 -21.672 1 93.44 143 VAL A O 1
ATOM 1101 N N . ARG A 1 144 ? -3.801 -37.812 -21.047 1 94.94 144 ARG A N 1
ATOM 1102 C CA . ARG A 1 144 ? -5.148 -37.25 -21.078 1 94.94 144 ARG A CA 1
ATOM 1103 C C . ARG A 1 144 ? -5.793 -37.312 -19.688 1 94.94 144 ARG A C 1
ATOM 1105 O O . ARG A 1 144 ? -5.434 -38.156 -18.875 1 94.94 144 ARG A O 1
ATOM 1112 N N . PRO A 1 145 ? -6.723 -36.406 -19.469 1 96.62 145 PRO A N 1
ATOM 1113 C CA . PRO A 1 145 ? -7.438 -36.438 -18.188 1 96.62 145 PRO A CA 1
ATOM 1114 C C . PRO A 1 145 ? -8.25 -37.719 -18.031 1 96.62 145 PRO A C 1
ATOM 1116 O O . PRO A 1 145 ? -8.727 -38.281 -19.016 1 96.62 145 PRO A O 1
ATOM 1119 N N . ASP A 1 146 ? -8.359 -38.094 -16.828 1 96.44 146 ASP A N 1
ATOM 1120 C CA . ASP A 1 146 ? -9.094 -39.312 -16.484 1 96.44 146 ASP A CA 1
ATOM 1121 C C . ASP A 1 146 ? -9.617 -39.25 -15.055 1 96.44 146 ASP A C 1
ATOM 1123 O O . ASP A 1 146 ? -9.281 -38.344 -14.305 1 96.44 146 ASP A O 1
ATOM 1127 N N . VAL A 1 147 ? -10.523 -40.188 -14.695 1 96.38 147 VAL A N 1
ATOM 1128 C CA . VAL A 1 147 ? -11.055 -40.25 -13.344 1 96.38 147 VAL A CA 1
ATOM 1129 C C . VAL A 1 147 ? -10.281 -41.281 -12.539 1 96.38 147 VAL A C 1
ATOM 1131 O O . VAL A 1 147 ? -10.398 -41.344 -11.312 1 96.38 147 VAL A O 1
ATOM 1134 N N . LEU A 1 148 ? -9.5 -42.062 -13.32 1 94.81 148 LEU A N 1
ATOM 1135 C CA . LEU A 1 148 ? -8.641 -43.062 -12.695 1 94.81 148 LEU A CA 1
ATOM 1136 C C . LEU A 1 148 ? -7.172 -42.75 -12.906 1 94.81 148 LEU A C 1
ATOM 1138 O O . LEU A 1 148 ? -6.812 -42.062 -13.883 1 94.81 148 LEU A O 1
ATOM 1142 N N . PRO A 1 149 ? -6.273 -43.219 -12.016 1 94.69 149 PRO A N 1
ATOM 1143 C CA . PRO A 1 149 ? -6.508 -44.031 -10.812 1 94.69 149 PRO A CA 1
ATOM 1144 C C . PRO A 1 149 ? -7.051 -43.188 -9.648 1 94.69 149 PRO A C 1
ATOM 1146 O O . PRO A 1 149 ? -6.988 -41.969 -9.672 1 94.69 149 PRO A O 1
ATOM 1149 N N . GLU A 1 150 ? -7.648 -43.812 -8.68 1 92.94 150 GLU A N 1
ATOM 1150 C CA . GLU A 1 150 ? -7.98 -43.25 -7.379 1 92.94 150 GLU A CA 1
ATOM 1151 C C . GLU A 1 150 ? -6.914 -43.594 -6.344 1 92.94 150 GLU A C 1
ATOM 1153 O O . GLU A 1 150 ? -6.289 -44.625 -6.41 1 92.94 150 GLU A O 1
ATOM 1158 N N . VAL A 1 151 ? -6.809 -42.5 -5.527 1 86.88 151 VAL A N 1
ATOM 1159 C CA . VAL A 1 151 ? -5.805 -42.719 -4.496 1 86.88 151 VAL A CA 1
ATOM 1160 C C . VAL A 1 151 ? -6.473 -42.781 -3.125 1 86.88 151 VAL A C 1
ATOM 1162 O O . VAL A 1 151 ? -7.504 -42.125 -2.906 1 86.88 151 VAL A O 1
ATOM 1165 N N . GLY A 1 152 ? -6.273 -43.75 -2.268 1 75.81 152 GLY A N 1
ATOM 1166 C CA . GLY A 1 152 ? -6.84 -43.969 -0.942 1 75.81 152 GLY A CA 1
ATOM 1167 C C . GLY A 1 152 ? -6.418 -42.906 0.054 1 75.81 152 GLY A C 1
ATOM 1168 O O . GLY A 1 152 ? -6.441 -41.688 -0.256 1 75.81 152 GLY A O 1
ATOM 1169 N N . GLU A 1 153 ? -6.113 -43.281 1.277 1 78.44 153 GLU A N 1
ATOM 1170 C CA . GLU A 1 153 ? -5.66 -42.438 2.375 1 78.44 153 GLU A CA 1
ATOM 1171 C C . GLU A 1 153 ? -4.285 -41.844 2.086 1 78.44 153 GLU A C 1
ATOM 1173 O O . GLU A 1 153 ? -3.465 -42.469 1.41 1 78.44 153 GLU A O 1
ATOM 1178 N N . GLY A 1 154 ? -3.982 -40.562 2.584 1 84.62 154 GLY A N 1
ATOM 1179 C CA . GLY A 1 154 ? -2.715 -39.906 2.316 1 84.62 154 GLY A CA 1
ATOM 1180 C C . GLY A 1 154 ? -2.545 -39.5 0.864 1 84.62 154 GLY A C 1
ATOM 1181 O O . GLY A 1 154 ? -1.536 -39.844 0.237 1 84.62 154 GLY A O 1
ATOM 1182 N N . GLU A 1 155 ? -3.518 -38.781 0.42 1 90.31 155 GLU A N 1
ATOM 1183 C CA . GLU A 1 155 ? -3.654 -38.531 -1.012 1 90.31 155 GLU A CA 1
ATOM 1184 C C . GLU A 1 155 ? -2.463 -37.75 -1.552 1 90.31 155 GLU A C 1
ATOM 1186 O O . GLU A 1 155 ? -1.89 -38.125 -2.582 1 90.31 155 GLU A O 1
ATOM 1191 N N . LEU A 1 156 ? -1.988 -36.812 -0.779 1 96.62 156 LEU A N 1
ATOM 1192 C CA . LEU A 1 156 ? -0.878 -36 -1.271 1 96.62 156 LEU A CA 1
ATOM 1193 C C . LEU A 1 156 ? 0.388 -36.844 -1.405 1 96.62 156 LEU A C 1
ATOM 1195 O O . LEU A 1 156 ? 1.04 -36.812 -2.451 1 96.62 156 LEU A O 1
ATOM 1199 N N . GLU A 1 157 ? 0.653 -37.625 -0.382 1 97.31 157 GLU A N 1
ATOM 1200 C CA . GLU A 1 157 ? 1.839 -38.469 -0.384 1 97.31 157 GLU A CA 1
ATOM 1201 C C . GLU A 1 157 ? 1.78 -39.5 -1.513 1 97.31 157 GLU A C 1
ATOM 1203 O O . GLU A 1 157 ? 2.785 -39.75 -2.18 1 97.31 157 GLU A O 1
ATOM 1208 N N . GLU A 1 158 ? 0.633 -40.031 -1.707 1 97 158 GLU A N 1
ATOM 1209 C CA . GLU A 1 158 ? 0.479 -41.062 -2.727 1 97 158 GLU A CA 1
ATOM 1210 C C . GLU A 1 158 ? 0.646 -40.5 -4.129 1 97 158 GLU A C 1
ATOM 1212 O O . GLU A 1 158 ? 1.293 -41.094 -4.984 1 97 158 GLU A O 1
ATOM 1217 N N . TRP A 1 159 ? 0.052 -39.375 -4.379 1 98.12 159 TRP A N 1
ATOM 1218 C CA . TRP A 1 159 ? 0.221 -38.75 -5.676 1 98.12 159 TRP A CA 1
ATOM 1219 C C . TRP A 1 159 ? 1.688 -38.406 -5.934 1 98.12 159 TRP A C 1
ATOM 1221 O O . TRP A 1 159 ? 2.188 -38.594 -7.043 1 98.12 159 TRP A O 1
ATOM 1231 N N . CYS A 1 160 ? 2.365 -37.906 -4.926 1 98.12 160 CYS A N 1
ATOM 1232 C CA . CYS A 1 160 ? 3.785 -37.625 -5.07 1 98.12 160 CYS A CA 1
ATOM 1233 C C . CYS A 1 160 ? 4.586 -38.875 -5.355 1 98.12 160 CYS A C 1
ATOM 1235 O O . CYS A 1 160 ? 5.484 -38.875 -6.199 1 98.12 160 CYS A O 1
ATOM 1237 N N . ARG A 1 161 ? 4.242 -39.938 -4.668 1 97.75 161 ARG A N 1
ATOM 1238 C CA . ARG A 1 161 ? 4.91 -41.219 -4.898 1 97.75 161 ARG A CA 1
ATOM 1239 C C . ARG A 1 161 ? 4.711 -41.688 -6.332 1 97.75 161 ARG A C 1
ATOM 1241 O O . ARG A 1 161 ? 5.66 -42.094 -6.988 1 97.75 161 ARG A O 1
ATOM 1248 N N . ARG A 1 162 ? 3.502 -41.562 -6.824 1 97.25 162 ARG A N 1
ATOM 1249 C CA . ARG A 1 162 ? 3.184 -42 -8.188 1 97.25 162 ARG A CA 1
ATOM 1250 C C . ARG A 1 162 ? 3.959 -41.188 -9.211 1 97.25 162 ARG A C 1
ATOM 1252 O O . ARG A 1 162 ? 4.457 -41.719 -10.195 1 97.25 162 ARG A O 1
ATOM 1259 N N . PHE A 1 163 ? 4.031 -39.938 -8.961 1 98.25 163 PHE A N 1
ATOM 1260 C CA . PHE A 1 163 ? 4.777 -39.062 -9.852 1 98.25 163 PHE A CA 1
ATOM 1261 C C . PHE A 1 163 ? 6.242 -39.5 -9.922 1 98.25 163 PHE A C 1
ATOM 1263 O O . PHE A 1 163 ? 6.812 -39.594 -11.008 1 98.25 163 PHE A O 1
ATOM 1270 N N . VAL A 1 164 ? 6.879 -39.656 -8.773 1 98 164 VAL A N 1
ATOM 1271 C CA . VAL A 1 164 ? 8.305 -39.969 -8.695 1 98 164 VAL A CA 1
ATOM 1272 C C . VAL A 1 164 ? 8.57 -41.344 -9.336 1 98 164 VAL A C 1
ATOM 1274 O O . VAL A 1 164 ? 9.609 -41.531 -9.977 1 98 164 VAL A O 1
ATOM 1277 N N . GLN A 1 165 ? 7.594 -42.25 -9.297 1 97.5 165 GLN A N 1
ATOM 1278 C CA . GLN A 1 165 ? 7.77 -43.594 -9.805 1 97.5 165 GLN A CA 1
ATOM 1279 C C . GLN A 1 165 ? 7.414 -43.688 -11.281 1 97.5 165 GLN A C 1
ATOM 1281 O O . GLN A 1 165 ? 7.707 -44.688 -11.945 1 97.5 165 GLN A O 1
ATOM 1286 N N . ASP A 1 166 ? 6.785 -42.656 -11.758 1 96.81 166 ASP A N 1
ATOM 1287 C CA . ASP A 1 166 ? 6.414 -42.594 -13.164 1 96.81 166 ASP A CA 1
ATOM 1288 C C . ASP A 1 166 ? 7.648 -42.594 -14.062 1 96.81 166 ASP A C 1
ATOM 1290 O O . ASP A 1 166 ? 8.531 -41.75 -13.906 1 96.81 166 ASP A O 1
ATOM 1294 N N . THR A 1 167 ? 7.68 -43.438 -15.047 1 92.88 167 THR A N 1
ATOM 1295 C CA . THR A 1 167 ? 8.875 -43.625 -15.867 1 92.88 167 THR A CA 1
ATOM 1296 C C . THR A 1 167 ? 8.742 -42.875 -17.188 1 92.88 167 THR A C 1
ATOM 1298 O O . THR A 1 167 ? 9.586 -43.031 -18.078 1 92.88 167 THR A O 1
ATOM 1301 N N . ALA A 1 168 ? 7.711 -42.125 -17.234 1 92.38 168 ALA A N 1
ATOM 1302 C CA . ALA A 1 168 ? 7.52 -41.375 -18.469 1 92.38 168 ALA A CA 1
ATOM 1303 C C . ALA A 1 168 ? 8.734 -40.5 -18.766 1 92.38 168 ALA A C 1
ATOM 1305 O O . ALA A 1 168 ? 9.398 -40.031 -17.844 1 92.38 168 ALA A O 1
ATOM 1306 N N . THR A 1 169 ? 8.992 -40.219 -20.062 1 90.94 169 THR A N 1
ATOM 1307 C CA . THR A 1 169 ? 10.109 -39.406 -20.5 1 90.94 169 THR A CA 1
ATOM 1308 C C . THR A 1 169 ? 9.938 -37.969 -20.031 1 90.94 169 THR A C 1
ATOM 1310 O O . THR A 1 169 ? 10.906 -37.312 -19.641 1 90.94 169 THR A O 1
ATOM 1313 N N . VAL A 1 170 ? 8.805 -37.5 -20.203 1 94.69 170 VAL A N 1
ATOM 1314 C CA . VAL A 1 170 ? 8.461 -36.156 -19.719 1 94.69 170 VAL A CA 1
ATOM 1315 C C . VAL A 1 170 ? 7.227 -36.25 -18.828 1 94.69 170 VAL A C 1
ATOM 1317 O O . VAL A 1 170 ? 6.195 -36.781 -19.234 1 94.69 170 VAL A O 1
ATOM 1320 N N . LYS A 1 171 ? 7.363 -35.781 -17.625 1 96.56 171 LYS A N 1
ATOM 1321 C CA . LYS A 1 171 ? 6.266 -35.75 -16.656 1 96.56 171 LYS A CA 1
ATOM 1322 C C . LYS A 1 171 ? 6.27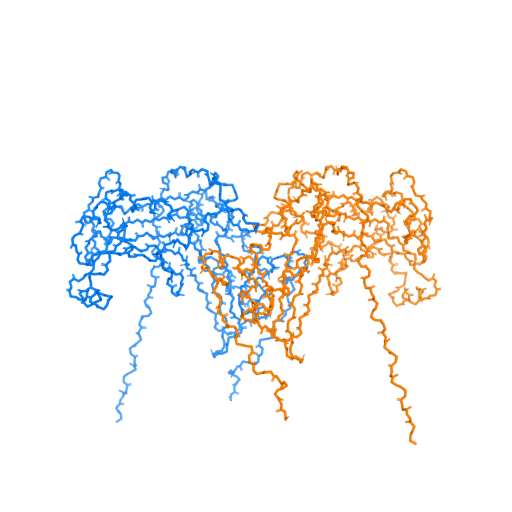 -34.469 -15.852 1 96.56 171 LYS A C 1
ATOM 1324 O O . LYS A 1 171 ? 7.332 -33.875 -15.594 1 96.56 171 LYS A O 1
ATOM 1329 N N . THR A 1 172 ? 5.066 -34 -15.508 1 98 172 THR A N 1
ATOM 1330 C CA . THR A 1 172 ? 4.938 -32.781 -14.734 1 98 172 THR A CA 1
ATOM 1331 C C . T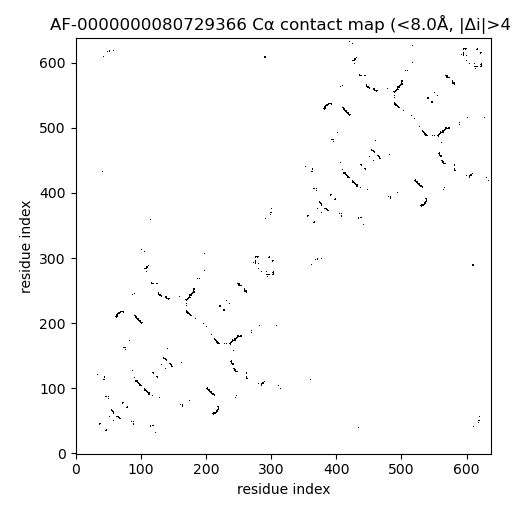HR A 1 172 ? 3.973 -32.969 -13.57 1 98 172 THR A C 1
ATOM 1333 O O . THR A 1 172 ? 3.031 -33.75 -13.664 1 98 172 THR A O 1
ATOM 1336 N N . PHE A 1 173 ? 4.254 -32.344 -12.469 1 98.75 173 PHE A N 1
ATOM 1337 C CA . PHE A 1 173 ? 3.412 -32.281 -11.281 1 98.75 173 PHE A CA 1
ATOM 1338 C C . PHE A 1 173 ? 3.072 -30.844 -10.93 1 98.75 173 PHE A C 1
ATOM 1340 O O . PHE A 1 173 ? 3.965 -30 -10.789 1 98.75 173 PHE A O 1
ATOM 1347 N N . SER A 1 174 ? 1.764 -30.547 -10.781 1 98.44 174 SER A N 1
ATOM 1348 C CA . SER A 1 174 ? 1.413 -29.156 -10.586 1 98.44 174 SER A CA 1
ATOM 1349 C C . SER A 1 174 ? 0.601 -28.969 -9.305 1 98.44 174 SER A C 1
ATOM 1351 O O . SER A 1 174 ? -0.12 -29.875 -8.883 1 98.44 174 SER A O 1
ATOM 1353 N N . LEU A 1 175 ? 0.813 -27.906 -8.656 1 98.75 175 LEU A N 1
ATOM 1354 C CA . LEU A 1 175 ? -0.04 -27.344 -7.621 1 98.75 175 LEU A CA 1
ATOM 1355 C C . LEU A 1 175 ? -0.72 -26.062 -8.117 1 98.75 175 LEU A C 1
ATOM 1357 O O . LEU A 1 175 ? -0.05 -25.125 -8.562 1 98.75 175 LEU A O 1
ATOM 1361 N N . ASP A 1 176 ? -2.035 -26.062 -8.078 1 98.69 176 ASP A N 1
ATOM 1362 C CA . ASP A 1 176 ? -2.773 -24.875 -8.477 1 98.69 176 ASP A CA 1
ATOM 1363 C C . ASP A 1 176 ? -3.363 -24.156 -7.262 1 98.69 176 ASP A C 1
ATOM 1365 O O . ASP A 1 176 ? -4.078 -24.766 -6.465 1 98.69 176 ASP A O 1
ATOM 1369 N N . ARG A 1 177 ? -3.002 -22.891 -7.141 1 98.75 177 ARG A N 1
ATOM 1370 C CA . ARG A 1 177 ? -3.635 -22.062 -6.121 1 98.75 177 ARG A CA 1
ATOM 1371 C C . ARG A 1 177 ? -4.953 -21.484 -6.625 1 98.75 177 ARG A C 1
ATOM 1373 O O . ARG A 1 177 ? -4.996 -20.844 -7.676 1 98.75 177 ARG A O 1
ATOM 1380 N N . VAL A 1 178 ? -5.992 -21.703 -5.863 1 98.19 178 VAL A N 1
ATOM 1381 C CA . VAL A 1 178 ? -7.297 -21.281 -6.348 1 98.19 178 VAL A CA 1
ATOM 1382 C C . VAL A 1 178 ? -8 -20.438 -5.281 1 98.19 178 VAL A C 1
ATOM 1384 O O . VAL A 1 178 ? -7.84 -20.688 -4.086 1 98.19 178 VAL A O 1
ATOM 1387 N N . ILE A 1 179 ? -8.719 -19.391 -5.734 1 98.19 179 ILE A N 1
ATOM 1388 C CA . ILE A 1 179 ? -9.516 -18.531 -4.863 1 98.19 179 ILE A CA 1
ATOM 1389 C C . ILE A 1 179 ? -10.977 -18.969 -4.895 1 98.19 179 ILE A C 1
ATOM 1391 O O . ILE A 1 179 ? -11.539 -19.203 -5.965 1 98.19 179 ILE A O 1
ATOM 1395 N N . ALA A 1 180 ? -11.547 -19.078 -3.723 1 97.5 180 ALA A N 1
ATOM 1396 C CA . ALA A 1 180 ? -12.93 -19.547 -3.662 1 97.5 180 ALA A CA 1
ATOM 1397 C C . ALA A 1 180 ? -13.852 -18.453 -3.127 1 97.5 180 ALA A C 1
ATOM 1399 O O . ALA A 1 180 ? -13.484 -17.719 -2.213 1 97.5 180 ALA A O 1
ATOM 1400 N N . ASN A 1 181 ? -15.016 -18.297 -3.721 1 97.44 181 ASN A N 1
ATOM 1401 C CA . ASN A 1 181 ? -16.188 -17.578 -3.223 1 97.44 181 ASN A CA 1
ATOM 1402 C C . ASN A 1 181 ? -15.984 -16.062 -3.299 1 97.44 181 ASN A C 1
ATOM 1404 O O . ASN A 1 181 ? -16.609 -15.312 -2.539 1 97.44 181 ASN A O 1
ATOM 1408 N N . LEU A 1 182 ? -15.039 -15.555 -4.055 1 97.69 182 LEU A N 1
ATOM 1409 C CA . LEU A 1 182 ? -14.953 -14.141 -4.402 1 97.69 182 LEU A CA 1
ATOM 1410 C C . LEU A 1 182 ? -15.883 -13.812 -5.566 1 97.69 182 LEU A C 1
ATOM 1412 O O . LEU A 1 182 ? -15.797 -14.43 -6.633 1 97.69 182 LEU A O 1
ATOM 1416 N N . ASP A 1 183 ? -16.734 -12.914 -5.387 1 97.5 183 ASP A N 1
ATOM 1417 C CA . ASP A 1 183 ? -17.703 -12.57 -6.418 1 97.5 183 ASP A CA 1
ATOM 1418 C C . ASP A 1 183 ? -17.156 -11.516 -7.367 1 97.5 183 ASP A C 1
ATOM 1420 O O . ASP A 1 183 ? -17.531 -10.344 -7.297 1 97.5 183 ASP A O 1
ATOM 1424 N N . VAL A 1 184 ? -16.359 -11.922 -8.305 1 96.44 184 VAL A N 1
ATOM 1425 C CA . VAL A 1 184 ? -15.703 -11.023 -9.25 1 96.44 184 VAL A CA 1
ATOM 1426 C C . VAL A 1 184 ? -16.734 -10.367 -10.156 1 96.44 184 VAL A C 1
ATOM 1428 O O . VAL A 1 184 ? -16.578 -9.211 -10.555 1 96.44 184 VAL A O 1
ATOM 1431 N N . GLY A 1 185 ? -17.766 -11.133 -10.469 1 97.12 185 GLY A N 1
ATOM 1432 C CA . GLY A 1 185 ? -18.828 -10.57 -11.281 1 97.12 185 GLY A CA 1
ATOM 1433 C C . GLY A 1 185 ? -19.469 -9.344 -10.656 1 97.12 185 GLY A C 1
ATOM 1434 O O . GLY A 1 185 ? -19.719 -8.352 -11.344 1 97.12 185 GLY A O 1
ATOM 1435 N N . TRP A 1 186 ? -19.734 -9.461 -9.414 1 97.69 186 TRP A N 1
ATOM 1436 C CA . TRP A 1 186 ? -20.328 -8.336 -8.695 1 97.69 186 TRP A CA 1
ATOM 1437 C C . TRP A 1 186 ? -19.406 -7.121 -8.75 1 97.69 186 TRP A C 1
ATOM 1439 O O . TRP A 1 186 ? -19.859 -6.008 -9.023 1 97.69 186 TRP A O 1
ATOM 1449 N N . ILE A 1 187 ? -18.156 -7.254 -8.5 1 97.94 187 ILE A N 1
ATOM 1450 C CA . ILE A 1 187 ? -17.172 -6.172 -8.508 1 97.94 187 ILE A CA 1
ATOM 1451 C C . ILE A 1 187 ? -17.109 -5.539 -9.898 1 97.94 187 ILE A C 1
ATOM 1453 O O . ILE A 1 187 ? -17.078 -4.312 -10.031 1 97.94 187 ILE A O 1
ATOM 1457 N N . GLU A 1 188 ? -17.078 -6.41 -10.883 1 98.06 188 GLU A N 1
ATOM 1458 C CA . GLU A 1 188 ? -17.062 -5.91 -12.258 1 98.06 188 GLU A CA 1
ATOM 1459 C C . GLU A 1 188 ? -18.266 -5.02 -12.531 1 98.06 188 GLU A C 1
ATOM 1461 O O . GLU A 1 188 ? -18.141 -3.975 -13.172 1 98.06 188 GLU A O 1
ATOM 1466 N N . GLY A 1 189 ? -19.391 -5.469 -12.086 1 98.06 189 GLY A N 1
ATOM 1467 C CA . GLY A 1 189 ? -20.578 -4.648 -12.242 1 98.06 189 GLY A CA 1
ATOM 1468 C C . GLY A 1 189 ? -20.438 -3.27 -11.633 1 98.06 189 GLY A C 1
ATOM 1469 O O . GLY A 1 189 ? -20.828 -2.271 -12.234 1 98.06 189 GLY A O 1
ATOM 1470 N N . GLN A 1 190 ? -19.906 -3.195 -10.414 1 98.12 190 GLN A N 1
ATOM 1471 C CA . GLN A 1 190 ? -19.703 -1.919 -9.742 1 98.12 190 GLN A CA 1
ATOM 1472 C C . GLN A 1 190 ? -18.734 -1.038 -10.523 1 98.12 190 GLN A C 1
ATOM 1474 O O . GLN A 1 190 ? -18.953 0.163 -10.68 1 98.12 190 GLN A O 1
ATOM 1479 N N . LEU A 1 191 ? -17.672 -1.615 -11.062 1 98.25 191 LEU A N 1
ATOM 1480 C CA . LEU A 1 191 ? -16.656 -0.882 -11.812 1 98.25 191 LEU A CA 1
ATOM 1481 C C . LEU A 1 191 ? -17.25 -0.278 -13.086 1 98.25 191 LEU A C 1
ATOM 1483 O O . LEU A 1 191 ? -17.016 0.896 -13.383 1 98.25 191 LEU A O 1
ATOM 1487 N N . ARG A 1 192 ? -17.984 -1.083 -13.789 1 97.88 192 ARG A N 1
ATOM 1488 C CA . ARG A 1 192 ? -18.594 -0.608 -15.023 1 97.88 192 ARG A CA 1
ATOM 1489 C C . ARG A 1 192 ? -19.594 0.507 -14.75 1 97.88 192 ARG A C 1
ATOM 1491 O O . ARG A 1 192 ? -19.672 1.483 -15.492 1 97.88 192 ARG A O 1
ATOM 1498 N N . SER A 1 193 ? -20.391 0.309 -13.664 1 97.31 193 SER A N 1
ATOM 1499 C CA . SER A 1 193 ? -21.328 1.353 -13.258 1 97.31 193 SER A CA 1
ATOM 1500 C C . SER A 1 193 ? -20.594 2.652 -12.938 1 97.31 193 SER A C 1
ATOM 1502 O O . SER A 1 193 ? -21.031 3.732 -13.336 1 97.31 193 SER A O 1
ATOM 1504 N N . LEU A 1 194 ? -19.531 2.586 -12.18 1 96.69 194 LEU A N 1
ATOM 1505 C CA . LEU A 1 194 ? -18.734 3.756 -11.82 1 96.69 194 LEU A CA 1
ATOM 1506 C C . LEU A 1 194 ? -18.219 4.465 -13.062 1 96.69 194 LEU A C 1
ATOM 1508 O O . LEU A 1 194 ? -18.312 5.691 -13.172 1 96.69 194 LEU A O 1
ATOM 1512 N N . ILE A 1 195 ? -17.688 3.752 -14.016 1 96.5 195 ILE A N 1
ATOM 1513 C CA . ILE A 1 195 ? -17.125 4.32 -15.234 1 96.5 195 ILE A CA 1
ATOM 1514 C C . ILE A 1 195 ? -18.234 4.992 -16.047 1 96.5 195 ILE A C 1
ATOM 1516 O O . ILE A 1 195 ? -18.016 6.055 -16.641 1 96.5 195 ILE A O 1
ATOM 1520 N N . ALA A 1 196 ? -19.422 4.398 -16.062 1 95.06 196 ALA A N 1
ATOM 1521 C CA . ALA A 1 196 ? -20.578 4.988 -16.75 1 95.06 196 ALA A CA 1
ATOM 1522 C C . ALA A 1 196 ? -20.922 6.348 -16.156 1 95.06 196 ALA A C 1
ATOM 1524 O O . ALA A 1 196 ? -21.281 7.281 -16.875 1 95.06 196 ALA A O 1
ATOM 1525 N N . THR A 1 197 ? -20.812 6.461 -14.836 1 93.56 197 THR A N 1
ATOM 1526 C CA . THR A 1 197 ? -21.125 7.727 -14.18 1 93.56 197 THR A CA 1
ATOM 1527 C C . THR A 1 197 ? -20.125 8.805 -14.594 1 93.56 197 THR A C 1
ATOM 1529 O O . THR A 1 197 ? -20.422 10 -14.5 1 93.56 197 THR A O 1
ATOM 1532 N N . LEU A 1 198 ? -18.953 8.406 -15 1 94 198 LEU A N 1
ATOM 1533 C CA . LEU A 1 198 ? -17.922 9.344 -15.461 1 94 198 LEU A CA 1
ATOM 1534 C C . LEU A 1 198 ? -18.141 9.711 -16.922 1 94 198 LEU A C 1
ATOM 1536 O O . LEU A 1 198 ? -17.312 10.414 -17.516 1 94 198 LEU A O 1
ATOM 1540 N N . LYS A 1 199 ? -19.234 9.141 -17.516 1 93.56 199 LYS A N 1
ATOM 1541 C CA . LYS A 1 199 ? -19.641 9.43 -18.891 1 93.56 199 LYS A CA 1
ATOM 1542 C C . LYS A 1 199 ? -18.562 9.039 -19.891 1 93.56 199 LYS A C 1
ATOM 1544 O O . LYS A 1 199 ? -18.281 9.781 -20.844 1 93.56 199 LYS A O 1
ATOM 1549 N N . TYR A 1 200 ? -17.875 8.016 -19.531 1 95 200 TYR A N 1
ATOM 1550 C CA . TYR A 1 200 ? -16.891 7.492 -20.484 1 95 200 TYR A CA 1
ATOM 1551 C C . TYR A 1 200 ? -17.562 6.777 -21.641 1 95 200 TYR A C 1
ATOM 1553 O O . TYR A 1 200 ? -18.422 5.914 -21.422 1 95 200 TYR A O 1
ATOM 1561 N N . ARG A 1 201 ? -17.203 7.055 -22.875 1 92.94 201 ARG A N 1
ATOM 1562 C CA . ARG A 1 201 ? -17.922 6.543 -24.031 1 92.94 201 ARG A CA 1
ATOM 1563 C C . ARG A 1 201 ? -17.094 5.523 -24.797 1 92.94 201 ARG A C 1
ATOM 1565 O O . ARG A 1 201 ? -17.547 4.945 -25.781 1 92.94 201 ARG A O 1
ATOM 1572 N N . GLY A 1 202 ? -15.906 5.262 -24.328 1 95.06 202 GLY A N 1
ATOM 1573 C CA . GLY A 1 202 ? -15.055 4.293 -24.984 1 95.06 202 GLY A CA 1
ATOM 1574 C C . GLY A 1 202 ? -15.32 2.865 -24.547 1 95.06 202 GLY A C 1
ATOM 1575 O O . GLY A 1 202 ? -16.297 2.594 -23.859 1 95.06 202 GLY A O 1
ATOM 1576 N N . ALA A 1 203 ? -14.453 1.983 -25.125 1 96.62 203 ALA A N 1
ATOM 1577 C CA . ALA A 1 203 ? -14.539 0.573 -24.766 1 96.62 203 ALA A CA 1
ATOM 1578 C C . ALA A 1 203 ? -13.922 0.327 -23.391 1 96.62 203 ALA A C 1
ATOM 1580 O O . ALA A 1 203 ? -12.867 0.871 -23.062 1 96.62 203 ALA A O 1
ATOM 1581 N N . VAL A 1 204 ? -14.641 -0.39 -22.578 1 97.62 204 VAL A N 1
ATOM 1582 C CA . VAL A 1 204 ? -14.156 -0.704 -21.234 1 97.62 204 VAL A CA 1
ATOM 1583 C C . VAL A 1 204 ? -13.914 -2.207 -21.109 1 97.62 204 VAL A C 1
ATOM 1585 O O . VAL A 1 204 ? -14.82 -3.008 -21.359 1 97.62 204 VAL A O 1
ATOM 1588 N N . ASP A 1 205 ? -12.719 -2.561 -20.781 1 97.81 205 ASP A N 1
ATOM 1589 C CA . ASP A 1 205 ? -12.359 -3.953 -20.531 1 97.81 205 ASP A CA 1
ATOM 1590 C C . ASP A 1 205 ? -12.008 -4.176 -19.062 1 97.81 205 ASP A C 1
ATOM 1592 O O . ASP A 1 205 ? -11.148 -3.484 -18.516 1 97.81 205 ASP A O 1
ATOM 1596 N N . VAL A 1 206 ? -12.719 -5.059 -18.422 1 97.94 206 VAL A N 1
ATOM 1597 C CA . VAL A 1 206 ? -12.422 -5.449 -17.047 1 97.94 206 VAL A CA 1
ATOM 1598 C C . VAL A 1 206 ? -11.977 -6.91 -17.016 1 97.94 206 VAL A C 1
ATOM 1600 O O . VAL A 1 206 ? -12.734 -7.809 -17.391 1 97.94 206 VAL A O 1
ATOM 1603 N N . THR A 1 207 ? -10.758 -7.141 -16.578 1 97.56 207 THR A N 1
ATOM 1604 C CA . THR A 1 207 ? -10.203 -8.492 -16.562 1 97.56 207 THR A CA 1
ATOM 1605 C C . THR A 1 207 ? -9.75 -8.867 -15.148 1 97.56 207 THR A C 1
ATOM 1607 O O . THR A 1 207 ? -9.156 -8.047 -14.445 1 97.56 207 THR A O 1
ATOM 1610 N N . PHE A 1 208 ? -10.148 -10.023 -14.789 1 96.94 208 PHE A N 1
ATOM 1611 C CA . PHE A 1 208 ? -9.656 -10.578 -13.539 1 96.94 208 PHE A CA 1
ATOM 1612 C C . PHE A 1 208 ? -8.5 -11.547 -13.789 1 96.94 208 PHE A C 1
ATOM 1614 O O . PHE A 1 208 ? -8.672 -12.555 -14.477 1 96.94 208 PHE A O 1
ATOM 1621 N N . LEU A 1 209 ? -7.375 -11.195 -13.32 1 96.5 209 LEU A N 1
ATOM 1622 C CA . LEU A 1 209 ? -6.16 -11.984 -13.508 1 96.5 209 LEU A CA 1
ATOM 1623 C C . LEU A 1 209 ? -5.637 -12.508 -12.172 1 96.5 209 LEU A C 1
ATOM 1625 O O . LEU A 1 209 ? -5.648 -11.789 -11.172 1 96.5 209 LEU A O 1
ATOM 1629 N N . VAL A 1 210 ? -5.188 -13.781 -12.164 1 98.12 210 VAL A N 1
ATOM 1630 C CA . VAL A 1 210 ? -4.598 -14.352 -10.953 1 98.12 210 VAL A CA 1
ATOM 1631 C C . VAL A 1 210 ? -3.154 -14.766 -11.234 1 98.12 210 VAL A C 1
ATOM 1633 O O . VAL A 1 210 ? -2.91 -15.766 -11.914 1 98.12 210 VAL A O 1
ATOM 1636 N N . THR A 1 211 ? -2.236 -13.992 -10.68 1 98 211 THR A N 1
ATOM 1637 C CA . THR A 1 211 ? -0.825 -14.328 -10.828 1 98 211 THR A CA 1
ATOM 1638 C C . THR A 1 211 ? -0.357 -15.227 -9.688 1 98 211 THR A C 1
ATOM 1640 O O . THR A 1 211 ? -1.063 -15.383 -8.688 1 98 211 THR A O 1
ATOM 1643 N N . HIS A 1 212 ? 0.835 -15.906 -9.938 1 98.38 212 HIS A N 1
ATOM 1644 C CA . HIS A 1 212 ? 1.425 -16.797 -8.945 1 98.38 212 HIS A CA 1
ATOM 1645 C C . HIS A 1 212 ? 0.448 -17.906 -8.547 1 98.38 212 HIS A C 1
ATOM 1647 O O . HIS A 1 212 ? 0.298 -18.203 -7.355 1 98.38 212 HIS A O 1
ATOM 1653 N N . SER A 1 213 ? -0.251 -18.469 -9.531 1 98.69 213 SER A N 1
ATOM 1654 C CA . SER A 1 213 ? -1.346 -19.391 -9.227 1 98.69 213 SER A CA 1
ATOM 1655 C C . SER A 1 213 ? -0.952 -20.828 -9.516 1 98.69 213 SER A C 1
ATOM 1657 O O . SER A 1 213 ? -1.711 -21.766 -9.219 1 98.69 213 SER A O 1
ATOM 1659 N N . ARG A 1 214 ? 0.296 -21.016 -10.039 1 98.81 214 ARG A N 1
ATOM 1660 C CA . ARG A 1 214 ? 0.657 -22.391 -10.398 1 98.81 214 ARG A CA 1
ATOM 1661 C C . ARG A 1 214 ? 2.123 -22.672 -10.078 1 98.81 214 ARG A C 1
ATOM 1663 O O . ARG A 1 214 ? 2.99 -21.828 -10.344 1 98.81 214 ARG A O 1
ATOM 1670 N N . VAL A 1 215 ? 2.363 -23.75 -9.43 1 98.81 215 VAL A N 1
ATOM 1671 C CA . VAL A 1 215 ? 3.705 -24.281 -9.234 1 98.81 215 VAL A CA 1
ATOM 1672 C C . VAL A 1 215 ? 3.869 -25.578 -10.039 1 98.81 215 VAL A C 1
ATOM 1674 O O . VAL A 1 215 ? 3.059 -26.5 -9.922 1 98.81 215 VAL A O 1
ATOM 1677 N N . LEU A 1 216 ? 4.875 -25.625 -10.867 1 98.75 216 LEU A N 1
ATOM 1678 C CA . LEU A 1 216 ? 5.039 -26.75 -11.789 1 98.75 216 LEU A CA 1
ATOM 1679 C C . LEU A 1 216 ? 6.41 -27.391 -11.625 1 98.75 216 LEU A C 1
ATOM 1681 O O . LEU A 1 216 ? 7.438 -26.703 -11.719 1 98.75 216 LEU A O 1
ATOM 1685 N N . VAL A 1 217 ? 6.422 -28.641 -11.367 1 98.62 217 VAL A N 1
ATOM 1686 C CA . VAL A 1 217 ? 7.652 -29.422 -11.305 1 98.62 217 VAL A CA 1
ATOM 1687 C C . VAL A 1 217 ? 7.727 -30.375 -12.5 1 98.62 217 VAL A C 1
ATOM 1689 O O . VAL A 1 217 ? 6.793 -31.141 -12.758 1 98.62 217 VAL A O 1
ATOM 1692 N N . GLN A 1 218 ? 8.711 -30.297 -13.266 1 97.75 218 GLN A N 1
ATOM 1693 C CA . GLN A 1 218 ? 8.984 -31.188 -14.383 1 97.75 218 GLN A CA 1
ATOM 1694 C C . GLN A 1 218 ? 10.281 -31.969 -14.164 1 97.75 218 GLN A C 1
ATOM 1696 O O . GLN A 1 218 ? 11.227 -31.453 -13.57 1 97.75 218 GLN A O 1
ATOM 1701 N N . ASN A 1 219 ? 10.312 -33.25 -14.594 1 95.75 219 ASN A N 1
ATOM 1702 C CA . ASN A 1 219 ? 11.586 -33.969 -14.531 1 95.75 219 ASN A CA 1
ATOM 1703 C C . ASN A 1 219 ? 12.633 -33.312 -15.438 1 95.75 219 ASN A C 1
ATOM 1705 O O . ASN A 1 219 ? 12.289 -32.656 -16.422 1 95.75 219 ASN A O 1
ATOM 1709 N N . PRO A 1 220 ? 13.875 -33.5 -15.055 1 94.25 220 PRO A N 1
ATOM 1710 C CA . PRO A 1 220 ? 14.945 -32.906 -15.852 1 94.25 220 PRO A CA 1
ATOM 1711 C C . PRO A 1 220 ? 14.93 -33.344 -17.312 1 94.25 220 PRO A C 1
ATOM 1713 O O . PRO A 1 220 ? 14.453 -34.438 -17.609 1 94.25 220 PRO A O 1
ATOM 1716 N N . ASP A 1 221 ? 15.5 -32.438 -18.094 1 89.25 221 ASP A N 1
ATOM 1717 C CA . ASP A 1 221 ? 15.664 -32.812 -19.5 1 89.25 221 ASP A CA 1
ATOM 1718 C C . ASP A 1 221 ? 16.703 -33.938 -19.641 1 89.25 221 ASP A C 1
ATOM 1720 O O . ASP A 1 221 ? 17.781 -33.875 -19.078 1 89.25 221 ASP A O 1
ATOM 1724 N N . ARG A 1 222 ? 16.312 -34.906 -20.297 1 83.31 222 ARG A N 1
ATOM 1725 C CA . ARG A 1 222 ? 17.234 -36.031 -20.5 1 83.31 222 ARG A CA 1
ATOM 1726 C C . ARG A 1 222 ? 18.453 -35.594 -21.312 1 83.31 222 ARG A C 1
ATOM 1728 O O . ARG A 1 222 ? 19.578 -36 -21 1 83.31 222 ARG A O 1
ATOM 1735 N N . VAL A 1 223 ? 18.172 -34.812 -22.344 1 81 223 VAL A N 1
ATOM 1736 C CA . VAL A 1 223 ? 19.25 -34.312 -23.188 1 81 223 VAL A CA 1
ATOM 1737 C C . VAL A 1 223 ? 19.281 -32.781 -23.141 1 81 223 VAL A C 1
ATOM 1739 O O . VAL A 1 223 ? 20.234 -32.188 -22.625 1 81 223 VAL A O 1
ATOM 1742 N N . ASN A 1 224 ? 18.281 -32.156 -23.719 1 83.31 224 ASN A N 1
ATOM 1743 C CA . ASN A 1 224 ? 18.078 -30.719 -23.672 1 83.31 224 ASN A CA 1
ATOM 1744 C C . ASN A 1 224 ? 16.609 -30.359 -23.875 1 83.31 224 ASN A C 1
ATOM 1746 O O . ASN A 1 224 ? 15.773 -31.234 -24.078 1 83.31 224 ASN A O 1
ATOM 1750 N N . GLN A 1 225 ? 16.438 -29.219 -23.688 1 83.75 225 GLN A N 1
ATOM 1751 C CA . GLN A 1 225 ? 15.062 -28.734 -23.734 1 83.75 225 GLN A CA 1
ATOM 1752 C C . GLN A 1 225 ? 14.438 -29.016 -25.094 1 83.75 225 GLN A C 1
ATOM 1754 O O . GLN A 1 225 ? 13.242 -29.312 -25.188 1 83.75 225 GLN A O 1
ATOM 1759 N N . PHE A 1 226 ? 15.211 -28.875 -26.141 1 82.12 226 PHE A N 1
ATOM 1760 C CA . PHE A 1 226 ? 14.727 -29.125 -27.5 1 82.12 226 PHE A CA 1
ATOM 1761 C C . PHE A 1 226 ? 14.25 -30.562 -27.641 1 82.12 226 PHE A C 1
ATOM 1763 O O . PHE A 1 226 ? 13.148 -30.812 -28.156 1 82.12 226 PHE A O 1
ATOM 1770 N N . PHE A 1 227 ? 15.016 -31.516 -27.203 1 78.06 227 PHE A N 1
ATOM 1771 C CA . PHE A 1 227 ? 14.664 -32.938 -27.281 1 78.06 227 PHE A CA 1
ATOM 1772 C C . PHE A 1 227 ? 13.422 -33.219 -26.453 1 78.06 227 PHE A C 1
ATOM 1774 O O . PHE A 1 227 ? 12.57 -34.031 -26.859 1 78.06 227 PHE A O 1
ATOM 1781 N N . THR A 1 228 ? 13.438 -32.656 -25.328 1 82.25 228 THR A N 1
ATOM 1782 C CA . THR A 1 228 ? 12.273 -32.844 -24.469 1 82.25 228 THR A CA 1
ATOM 1783 C C . THR A 1 228 ? 11.008 -32.344 -25.156 1 82.25 228 THR A C 1
ATOM 1785 O O . THR A 1 228 ? 9.977 -33 -25.125 1 82.25 228 THR A O 1
ATOM 1788 N N . ASN A 1 229 ? 11.078 -31.188 -25.859 1 84.31 229 ASN A N 1
ATOM 1789 C CA . ASN A 1 229 ? 9.938 -30.656 -26.578 1 84.31 229 ASN A CA 1
ATOM 1790 C C . ASN A 1 229 ? 9.516 -31.578 -27.719 1 84.31 229 ASN A C 1
ATOM 1792 O O . ASN A 1 229 ? 8.328 -31.828 -27.922 1 84.31 229 ASN A O 1
ATOM 1796 N N . VAL A 1 230 ? 10.453 -32.094 -28.422 1 81 230 VAL A N 1
ATOM 1797 C CA . VAL A 1 230 ? 10.203 -32.969 -29.562 1 81 230 VAL A CA 1
ATOM 1798 C C . VAL A 1 230 ? 9.586 -34.281 -29.062 1 81 230 VAL A C 1
ATOM 1800 O O . VAL A 1 230 ? 8.609 -34.781 -29.641 1 81 230 VAL A O 1
ATOM 1803 N N . THR A 1 231 ? 10.219 -34.812 -28.078 1 80.38 231 THR A N 1
ATOM 1804 C CA . THR A 1 231 ? 9.727 -36.062 -27.516 1 80.38 231 THR A CA 1
ATOM 1805 C C . THR A 1 231 ? 8.289 -35.938 -27.016 1 80.38 231 THR A C 1
ATOM 1807 O O . THR A 1 231 ? 7.477 -36.844 -27.188 1 80.38 231 THR A O 1
ATOM 1810 N N . SER A 1 232 ? 8.016 -34.844 -26.406 1 82.56 232 SER A N 1
ATOM 1811 C CA . SER A 1 232 ? 6.676 -34.594 -25.875 1 82.56 232 SER A CA 1
ATOM 1812 C C . SER A 1 232 ? 5.637 -34.562 -27 1 82.56 232 SER A C 1
ATOM 1814 O O . SER A 1 232 ? 4.465 -34.875 -26.766 1 82.56 232 SER A O 1
ATOM 1816 N N . LEU A 1 233 ? 5.992 -34.125 -28.188 1 82.62 233 LEU A N 1
ATOM 1817 C CA . LEU A 1 233 ? 5.086 -34.094 -29.328 1 82.62 233 LEU A CA 1
ATOM 1818 C C . LEU A 1 233 ? 4.707 -35.5 -29.781 1 82.62 233 LEU A C 1
ATOM 1820 O O . LEU A 1 233 ? 3.609 -35.688 -30.297 1 82.62 233 LEU A O 1
ATOM 1824 N N . PHE A 1 234 ? 5.562 -36.469 -29.469 1 82.38 234 PHE A N 1
ATOM 1825 C CA . PHE A 1 234 ? 5.348 -37.812 -29.953 1 82.38 234 PHE A CA 1
ATOM 1826 C C . PHE A 1 234 ? 4.77 -38.688 -28.859 1 82.38 234 PHE A C 1
ATOM 1828 O O . PHE A 1 234 ? 3.85 -39.469 -29.094 1 82.38 234 PHE A O 1
ATOM 1835 N N . SER A 1 235 ? 5.352 -38.656 -27.734 1 82 235 SER A N 1
ATOM 1836 C CA . SER A 1 235 ? 4.977 -39.594 -26.672 1 82 235 SER A CA 1
ATOM 1837 C C . SER A 1 235 ? 3.969 -38.969 -25.719 1 82 235 SER A C 1
ATOM 1839 O O . SER A 1 235 ? 3.324 -39.656 -24.938 1 82 235 SER A O 1
ATOM 1841 N N . GLY A 1 236 ? 3.855 -37.688 -25.812 1 84.62 236 GLY A N 1
ATOM 1842 C CA . GLY A 1 236 ? 3.01 -36.969 -24.875 1 84.62 236 GLY A CA 1
ATOM 1843 C C . GLY A 1 236 ? 3.699 -36.688 -23.562 1 84.62 236 GLY A C 1
ATOM 1844 O O . GLY A 1 236 ? 4.867 -37.031 -23.375 1 84.62 236 GLY A O 1
ATOM 1845 N N . LYS A 1 237 ? 3.133 -35.938 -22.75 1 92.12 237 LYS A N 1
ATOM 1846 C CA . LYS A 1 237 ? 3.58 -35.594 -21.406 1 92.12 237 LYS A CA 1
ATOM 1847 C C . LYS A 1 237 ? 2.605 -36.094 -20.359 1 92.12 237 LYS A C 1
ATOM 1849 O O . LYS A 1 237 ? 1.394 -35.906 -20.469 1 92.12 237 LYS A O 1
ATOM 1854 N N . ASN A 1 238 ? 3.172 -36.969 -19.438 1 96.5 238 ASN A N 1
ATOM 1855 C CA . ASN A 1 238 ? 2.332 -37.312 -18.281 1 96.5 238 ASN A CA 1
ATOM 1856 C C . ASN A 1 238 ? 2.139 -36.125 -17.359 1 96.5 238 ASN A C 1
ATOM 1858 O O . ASN A 1 238 ? 3.107 -35.469 -16.953 1 96.5 238 ASN A O 1
ATOM 1862 N N . LYS A 1 239 ? 0.908 -35.812 -17.062 1 98 239 LYS A N 1
ATOM 1863 C CA . LYS A 1 239 ? 0.606 -34.656 -16.234 1 98 239 LYS A CA 1
ATOM 1864 C C . LYS A 1 239 ? -0.095 -35.062 -14.938 1 98 239 LYS A C 1
ATOM 1866 O O . LYS A 1 239 ? -0.964 -35.938 -14.953 1 98 239 LYS A O 1
ATOM 1871 N N . TYR A 1 240 ? 0.382 -34.562 -13.867 1 98.5 240 TYR A N 1
ATOM 1872 C CA . TYR A 1 240 ? -0.266 -34.719 -12.57 1 98.5 240 TYR A CA 1
ATOM 1873 C C . TYR A 1 240 ? -0.824 -33.375 -12.094 1 98.5 240 TYR A C 1
ATOM 1875 O O . TYR A 1 240 ? -0.107 -32.594 -11.484 1 98.5 240 TYR A O 1
ATOM 1883 N N . GLU A 1 241 ? -2.084 -33.094 -12.406 1 98.38 241 GLU A N 1
ATOM 1884 C CA . GLU A 1 241 ? -2.812 -31.906 -11.953 1 98.38 241 GLU A CA 1
ATOM 1885 C C . GLU A 1 241 ? -3.902 -32.281 -10.945 1 98.38 241 GLU A C 1
ATOM 1887 O O . GLU A 1 241 ? -5.09 -32.094 -11.219 1 98.38 241 GLU A O 1
ATOM 1892 N N . VAL A 1 242 ? -3.416 -32.656 -9.766 1 97.94 242 VAL A N 1
ATOM 1893 C CA . VAL A 1 242 ? -4.285 -33.375 -8.836 1 97.94 242 VAL A CA 1
ATOM 1894 C C . VAL A 1 242 ? -4.309 -32.656 -7.492 1 97.94 242 VAL A C 1
ATOM 1896 O O . VAL A 1 242 ? -4.965 -33.125 -6.551 1 97.94 242 VAL A O 1
ATOM 1899 N N . ILE A 1 243 ? -3.555 -31.609 -7.352 1 98.25 243 ILE A N 1
ATOM 1900 C CA . ILE A 1 243 ? -3.463 -30.906 -6.078 1 98.25 243 ILE A CA 1
ATOM 1901 C C . ILE A 1 243 ? -3.867 -29.438 -6.27 1 98.25 243 ILE A C 1
ATOM 1903 O O . ILE A 1 243 ? -3.389 -28.766 -7.188 1 98.25 243 ILE A O 1
ATOM 1907 N N . LYS A 1 244 ? -4.727 -28.953 -5.41 1 98 244 LYS A N 1
ATOM 1908 C CA . LYS A 1 244 ? -5.09 -27.547 -5.355 1 98 244 LYS A CA 1
ATOM 1909 C C . LYS A 1 244 ? -4.875 -26.969 -3.959 1 98 244 LYS A C 1
ATOM 1911 O O . LYS A 1 244 ? -5.125 -27.641 -2.959 1 98 244 LYS A O 1
ATOM 1916 N N . SER A 1 245 ? -4.258 -25.844 -3.887 1 98.5 245 SER A N 1
ATOM 1917 C CA . SER A 1 245 ? -4.27 -25.031 -2.672 1 98.5 245 SER A CA 1
ATOM 1918 C C . SER A 1 245 ? -5.402 -24.016 -2.695 1 98.5 245 SER A C 1
ATOM 1920 O O . SER A 1 245 ? -5.359 -23.047 -3.455 1 98.5 245 SER A O 1
ATOM 1922 N N . VAL A 1 246 ? -6.383 -24.219 -1.842 1 98.25 246 VAL A N 1
ATOM 1923 C CA . VAL A 1 246 ? -7.594 -23.406 -1.879 1 98.25 246 VAL A CA 1
ATOM 1924 C C . VAL A 1 246 ? -7.48 -22.266 -0.871 1 98.25 246 VAL A C 1
ATOM 1926 O O . VAL A 1 246 ? -7.156 -22.484 0.298 1 98.25 246 VAL A O 1
ATOM 1929 N N . TRP A 1 247 ? -7.742 -21.047 -1.377 1 97.94 247 TRP A N 1
ATOM 1930 C CA . TRP A 1 247 ? -7.738 -19.844 -0.561 1 97.94 247 TRP A CA 1
ATOM 1931 C C . TRP A 1 247 ? -9.102 -19.156 -0.594 1 97.94 247 TRP A C 1
ATOM 1933 O O . TRP A 1 247 ? -9.383 -18.375 -1.498 1 97.94 247 TRP A O 1
ATOM 1943 N N . PRO A 1 248 ? -9.898 -19.406 0.374 1 97.25 248 PRO A N 1
ATOM 1944 C CA . PRO A 1 248 ? -11.25 -18.828 0.349 1 97.25 248 PRO A CA 1
ATOM 1945 C C . PRO A 1 248 ? -11.266 -17.344 0.68 1 97.25 248 PRO A C 1
ATOM 1947 O O . PRO A 1 248 ? -10.617 -16.906 1.636 1 97.25 248 PRO A O 1
ATOM 1950 N N . PHE A 1 249 ? -11.984 -16.641 -0.075 1 97.38 249 PHE A N 1
ATOM 1951 C CA . PHE A 1 249 ? -12.344 -15.266 0.25 1 97.38 249 PHE A CA 1
ATOM 1952 C C . PHE A 1 249 ? -13.453 -15.227 1.295 1 97.38 249 PHE A C 1
ATOM 1954 O O . PHE A 1 249 ? -13.477 -14.344 2.148 1 97.38 249 PHE A O 1
ATOM 1961 N N . ALA A 1 250 ? -14.273 -16.188 1.138 1 97.38 250 ALA A N 1
ATOM 1962 C CA . ALA A 1 250 ? -15.414 -16.344 2.037 1 97.38 250 ALA A CA 1
ATOM 1963 C C . ALA A 1 250 ? -15.781 -17.812 2.225 1 97.38 250 ALA A C 1
ATOM 1965 O O . ALA A 1 250 ? -15.352 -18.656 1.445 1 97.38 250 ALA A O 1
ATOM 1966 N N . THR A 1 251 ? -16.594 -18.047 3.26 1 95.38 251 THR A N 1
ATOM 1967 C CA . THR A 1 251 ? -16.984 -19.422 3.592 1 95.38 251 THR A CA 1
ATOM 1968 C C . THR A 1 251 ? -17.969 -19.953 2.566 1 95.38 251 THR A C 1
ATOM 1970 O O . THR A 1 251 ? -17.984 -21.156 2.275 1 95.38 251 THR A O 1
ATOM 1973 N N . THR A 1 252 ? -18.797 -19.047 2.09 1 95.56 252 THR A N 1
ATOM 1974 C CA . THR A 1 252 ? -19.781 -19.438 1.088 1 95.56 252 THR A CA 1
ATOM 1975 C C . THR A 1 252 ? -19.938 -18.344 0.027 1 95.56 252 THR A C 1
ATOM 1977 O O . THR A 1 252 ? -19.312 -17.281 0.127 1 95.56 252 THR A O 1
ATOM 1980 N N . LYS A 1 253 ? -20.672 -18.672 -1.018 1 95.25 253 LYS A N 1
ATOM 1981 C CA . LYS A 1 253 ? -20.844 -17.75 -2.135 1 95.25 253 LYS A CA 1
ATOM 1982 C C . LYS A 1 253 ? -21.562 -16.484 -1.69 1 95.25 253 LYS A C 1
ATOM 1984 O O . LYS A 1 253 ? -22.297 -16.484 -0.692 1 95.25 253 LYS A O 1
ATOM 1989 N N . ASN A 1 254 ? -21.391 -15.406 -2.441 1 94.62 254 ASN A N 1
ATOM 1990 C CA . ASN A 1 254 ? -22.031 -14.125 -2.164 1 94.62 254 ASN A CA 1
ATOM 1991 C C . ASN A 1 254 ? -23.562 -14.25 -2.213 1 94.62 254 ASN A C 1
ATOM 1993 O O . ASN A 1 254 ? -24.109 -14.859 -3.133 1 94.62 254 ASN A O 1
ATOM 1997 N N . GLY A 1 255 ? -24.234 -13.781 -1.242 1 92.12 255 GLY A N 1
ATOM 1998 C CA . GLY A 1 255 ? -25.688 -13.836 -1.189 1 92.12 255 GLY A CA 1
ATOM 1999 C C . GLY A 1 255 ? -26.203 -14.992 -0.359 1 92.12 255 GLY A C 1
ATOM 2000 O O . GLY A 1 255 ? -27.391 -15.016 0.013 1 92.12 255 GLY A O 1
ATOM 2001 N N . GLU A 1 256 ? -25.375 -15.977 -0.018 1 94.25 256 GLU A N 1
ATOM 2002 C CA . GLU A 1 256 ? -25.812 -17.141 0.769 1 94.25 256 GLU A CA 1
ATOM 2003 C C . GLU A 1 256 ? -25.844 -16.797 2.258 1 94.25 256 GLU A C 1
ATOM 2005 O O . GLU A 1 256 ? -25 -16.062 2.756 1 94.25 256 GLU A O 1
ATOM 2010 N N . PRO A 1 257 ? -26.828 -17.391 2.906 1 93.06 257 PRO A N 1
ATOM 2011 C CA . PRO A 1 257 ? -26.938 -17.125 4.344 1 93.06 257 PRO A CA 1
ATOM 2012 C C . PRO A 1 257 ? -25.734 -17.656 5.133 1 93.06 257 PRO A C 1
ATOM 2014 O O . PRO A 1 257 ? -25.203 -18.719 4.809 1 93.06 257 PRO A O 1
ATOM 2017 N N . GLY A 1 258 ? -25.391 -16.922 6.152 1 93.06 258 GLY A N 1
ATOM 2018 C CA . GLY A 1 258 ? -24.328 -17.359 7.043 1 93.06 258 GLY A CA 1
ATOM 2019 C C . GLY A 1 258 ? -22.938 -17.125 6.48 1 93.06 258 GLY A C 1
ATOM 2020 O O . GLY A 1 258 ? -21.953 -17.594 7.031 1 93.06 258 GLY A O 1
ATOM 2021 N N . ARG A 1 259 ? -22.797 -16.406 5.418 1 94.94 259 ARG A N 1
ATOM 2022 C CA . ARG A 1 259 ? -21.531 -16.125 4.773 1 94.94 259 ARG A CA 1
ATOM 2023 C C . ARG A 1 259 ? -20.625 -15.289 5.684 1 94.94 259 ARG A C 1
ATOM 2025 O O . ARG A 1 259 ? -21.078 -14.312 6.285 1 94.94 259 ARG A O 1
ATOM 2032 N N . ARG A 1 260 ? -19.469 -15.766 5.805 1 95.19 260 ARG A N 1
ATOM 2033 C CA . ARG A 1 260 ? -18.438 -15.016 6.523 1 95.19 260 ARG A CA 1
ATOM 2034 C C . ARG A 1 260 ? -17.219 -14.781 5.645 1 95.19 260 ARG A C 1
ATOM 2036 O O . ARG A 1 260 ? -16.625 -15.727 5.137 1 95.19 260 ARG A O 1
ATOM 2043 N N . CYS A 1 261 ? -16.859 -13.555 5.426 1 95.56 261 CYS A N 1
ATOM 2044 C CA . CYS A 1 261 ? -15.68 -13.211 4.648 1 95.56 261 CYS A CA 1
ATOM 2045 C C . CYS A 1 261 ? -14.43 -13.227 5.523 1 95.56 261 CYS A C 1
ATOM 2047 O O . CYS A 1 261 ? -14.5 -12.922 6.715 1 95.56 261 CYS A O 1
ATOM 2049 N N . ILE A 1 262 ? -13.352 -13.586 4.973 1 94.81 262 ILE A N 1
ATOM 2050 C CA . ILE A 1 262 ? -12.109 -13.766 5.715 1 94.81 262 ILE A CA 1
ATOM 2051 C C . ILE A 1 262 ? -11.594 -12.414 6.203 1 94.81 262 ILE A C 1
ATOM 2053 O O . ILE A 1 262 ? -11.141 -12.289 7.34 1 94.81 262 ILE A O 1
ATOM 2057 N N . VAL A 1 263 ? -11.602 -11.391 5.328 1 94.31 263 VAL A N 1
ATOM 2058 C CA . VAL A 1 263 ? -11.109 -10.07 5.691 1 94.31 263 VAL A CA 1
ATOM 2059 C C . VAL A 1 263 ? -12.258 -9.062 5.672 1 94.31 263 VAL A C 1
ATOM 2061 O O . VAL A 1 263 ? -12.562 -8.445 6.695 1 94.31 263 VAL A O 1
ATOM 2064 N N . GLN A 1 264 ? -12.883 -8.875 4.543 1 95 264 GLN A N 1
ATOM 2065 C CA . GLN A 1 264 ? -14.031 -7.996 4.363 1 95 264 GLN A CA 1
ATOM 2066 C C . GLN A 1 264 ? -14.859 -8.414 3.15 1 95 264 GLN A C 1
ATOM 2068 O O . GLN A 1 264 ? -14.367 -9.125 2.275 1 95 264 GLN A O 1
ATOM 2073 N N . SER A 1 265 ? -16.047 -8.023 3.08 1 96.31 265 SER A N 1
ATOM 2074 C CA . SER A 1 265 ? -16.922 -8.367 1.965 1 96.31 265 SER A CA 1
ATOM 2075 C C . SER A 1 265 ? -16.594 -7.543 0.725 1 96.31 265 SER A C 1
ATOM 2077 O O . SER A 1 265 ? -15.898 -6.527 0.816 1 96.31 265 SER A O 1
ATOM 2079 N N . GLU A 1 266 ? -17.094 -7.965 -0.415 1 97.56 266 GLU A N 1
ATOM 2080 C CA . GLU A 1 266 ? -16.953 -7.195 -1.646 1 97.56 266 GLU A CA 1
ATOM 2081 C C . GLU A 1 266 ? -17.562 -5.801 -1.493 1 97.56 266 GLU A C 1
ATOM 2083 O O . GLU A 1 266 ? -16.984 -4.816 -1.963 1 97.56 266 GLU A O 1
ATOM 2088 N N . GLU A 1 267 ? -18.625 -5.711 -0.802 1 96.94 267 GLU A N 1
ATOM 2089 C CA . GLU A 1 267 ? -19.328 -4.445 -0.617 1 96.94 267 GLU A CA 1
ATOM 2090 C C . GLU A 1 267 ? -18.484 -3.465 0.198 1 96.94 267 GLU A C 1
ATOM 2092 O O . GLU A 1 267 ? -18.391 -2.285 -0.145 1 96.94 267 GLU A O 1
ATOM 2097 N N . VAL A 1 268 ? -17.969 -3.965 1.275 1 95.56 268 VAL A N 1
ATOM 2098 C CA . VAL A 1 268 ? -17.141 -3.117 2.123 1 95.56 268 VAL A CA 1
ATOM 2099 C C . VAL A 1 268 ? -15.898 -2.674 1.354 1 95.56 268 VAL A C 1
ATOM 2101 O O . VAL A 1 268 ? -15.516 -1.502 1.402 1 95.56 268 VAL A O 1
ATOM 2104 N N . TRP A 1 269 ? -15.305 -3.6 0.662 1 96.81 269 TRP A N 1
ATOM 2105 C CA . TRP A 1 269 ? -14.148 -3.277 -0.171 1 96.81 269 TRP A CA 1
ATOM 2106 C C . TRP A 1 269 ? -14.492 -2.189 -1.182 1 96.81 269 TRP A C 1
ATOM 2108 O O . TRP A 1 269 ? -13.734 -1.229 -1.351 1 96.81 269 TRP A O 1
ATOM 2118 N N . TRP A 1 270 ? -15.641 -2.311 -1.803 1 97.19 270 TRP A N 1
ATOM 2119 C CA . TRP A 1 270 ? -16.062 -1.353 -2.816 1 97.19 270 TRP A CA 1
ATOM 2120 C C . TRP A 1 270 ? -16.266 0.032 -2.207 1 97.19 270 TRP A C 1
ATOM 2122 O O . TRP A 1 270 ? -15.844 1.037 -2.783 1 97.19 270 TRP A O 1
ATOM 2132 N N . LYS A 1 271 ? -16.812 0.059 -1.087 1 95 271 LYS A N 1
ATOM 2133 C CA . LYS A 1 271 ? -17.047 1.339 -0.42 1 95 271 LYS A CA 1
ATOM 2134 C C . LYS A 1 271 ? -15.727 2.051 -0.136 1 95 271 LYS A C 1
ATOM 2136 O O . LYS A 1 271 ? -15.648 3.277 -0.222 1 95 271 LYS A O 1
ATOM 2141 N N . GLU A 1 272 ? -14.711 1.304 0.127 1 94.12 272 GLU A N 1
ATOM 2142 C CA . GLU A 1 272 ? -13.406 1.865 0.468 1 94.12 272 GLU A CA 1
ATOM 2143 C C . GLU A 1 272 ? -12.648 2.293 -0.784 1 94.12 272 GLU A C 1
ATOM 2145 O O . GLU A 1 272 ? -11.875 3.254 -0.75 1 94.12 272 GLU A O 1
ATOM 2150 N N . TRP A 1 273 ? -12.891 1.595 -1.894 1 96.56 273 TRP A N 1
ATOM 2151 C CA . TRP A 1 273 ? -11.992 1.764 -3.031 1 96.56 273 TRP A CA 1
ATOM 2152 C C . TRP A 1 273 ? -12.672 2.543 -4.152 1 96.56 273 TRP A C 1
ATOM 2154 O O . TRP A 1 273 ? -12.008 3.004 -5.086 1 96.56 273 TRP A O 1
ATOM 2164 N N . LYS A 1 274 ? -13.992 2.721 -4.102 1 96.38 274 LYS A N 1
ATOM 2165 C CA . LYS A 1 274 ? -14.734 3.377 -5.172 1 96.38 274 LYS A CA 1
ATOM 2166 C C . LYS A 1 274 ? -14.164 4.758 -5.473 1 96.38 274 LYS A C 1
ATOM 2168 O O . LYS A 1 274 ? -13.922 5.102 -6.633 1 96.38 274 LYS A O 1
ATOM 2173 N N . ASP A 1 275 ? -13.852 5.527 -4.5 1 94.81 275 ASP A N 1
ATOM 2174 C CA . ASP A 1 275 ? -13.391 6.898 -4.703 1 94.81 275 ASP A CA 1
ATOM 2175 C C . ASP A 1 275 ? -11.961 6.926 -5.227 1 94.81 275 ASP A C 1
ATOM 2177 O O . ASP A 1 275 ? -11.656 7.629 -6.195 1 94.81 275 ASP A O 1
ATOM 2181 N N . PRO A 1 276 ? -11.062 6.156 -4.586 1 95.69 276 PRO A N 1
ATOM 2182 C CA . PRO A 1 276 ? -9.719 6.082 -5.164 1 95.69 276 PRO A CA 1
ATOM 2183 C C . PRO A 1 276 ? -9.727 5.652 -6.629 1 95.69 276 PRO A C 1
ATOM 2185 O O . PRO A 1 276 ? -8.969 6.184 -7.438 1 95.69 276 PRO A O 1
ATOM 2188 N N . ILE A 1 277 ? -10.539 4.703 -6.973 1 97.25 277 ILE A N 1
ATOM 2189 C CA . ILE A 1 277 ? -10.625 4.207 -8.344 1 97.25 277 ILE A CA 1
ATOM 2190 C C . ILE A 1 277 ? -11.188 5.301 -9.25 1 97.25 277 ILE A C 1
ATOM 2192 O O . ILE A 1 277 ? -10.641 5.562 -10.328 1 97.25 277 ILE A O 1
ATOM 2196 N N . ARG A 1 278 ? -12.25 5.898 -8.773 1 95.75 278 ARG A N 1
ATOM 2197 C CA . ARG A 1 278 ? -12.844 7.004 -9.523 1 95.75 278 ARG A CA 1
ATOM 2198 C C . ARG A 1 278 ? -11.805 8.078 -9.828 1 95.75 278 ARG A C 1
ATOM 2200 O O . ARG A 1 278 ? -11.695 8.547 -10.961 1 95.75 278 ARG A O 1
ATOM 2207 N N . TYR A 1 279 ? -11.062 8.453 -8.828 1 94.88 279 TYR A N 1
ATOM 2208 C CA . TYR A 1 279 ? -10.047 9.492 -8.969 1 94.88 279 TYR A CA 1
ATOM 2209 C C . TYR A 1 279 ? -8.969 9.07 -9.953 1 94.88 279 TYR A C 1
ATOM 2211 O O . TYR A 1 279 ? -8.57 9.844 -10.828 1 94.88 279 TYR A O 1
ATOM 2219 N N . ALA A 1 280 ? -8.484 7.832 -9.82 1 95.69 280 ALA A N 1
ATOM 2220 C CA . ALA A 1 280 ? -7.445 7.32 -10.711 1 95.69 280 ALA A CA 1
ATOM 2221 C C . ALA A 1 280 ? -7.898 7.355 -12.164 1 95.69 280 ALA A C 1
ATOM 2223 O O . ALA A 1 280 ? -7.148 7.789 -13.047 1 95.69 280 ALA A O 1
ATOM 2224 N N . ILE A 1 281 ? -9.109 6.949 -12.414 1 96.19 281 ILE A N 1
ATOM 2225 C CA . ILE A 1 281 ? -9.641 6.918 -13.773 1 96.19 281 ILE A CA 1
ATOM 2226 C C . ILE A 1 281 ? -9.805 8.344 -14.297 1 96.19 281 ILE A C 1
ATOM 2228 O O . ILE A 1 281 ? -9.461 8.633 -15.445 1 96.19 281 ILE A O 1
ATOM 2232 N N . SER A 1 282 ? -10.32 9.242 -13.438 1 93.94 282 SER A N 1
ATOM 2233 C CA . SER A 1 282 ? -10.523 10.633 -13.828 1 93.94 282 SER A CA 1
ATOM 2234 C C . SER A 1 282 ? -9.195 11.297 -14.203 1 93.94 282 SER A C 1
ATOM 2236 O O . SER A 1 282 ? -9.172 12.219 -15.023 1 93.94 282 SER A O 1
ATOM 2238 N N . GLN A 1 283 ? -8.102 10.805 -13.602 1 92.25 283 GLN A N 1
ATOM 2239 C CA . GLN A 1 283 ? -6.777 11.336 -13.891 1 92.25 283 GLN A CA 1
ATOM 2240 C C . GLN A 1 283 ? -6.125 10.602 -15.055 1 92.25 283 GLN A C 1
ATOM 2242 O O . GLN A 1 283 ? -4.938 10.789 -15.328 1 92.25 283 GLN A O 1
ATOM 2247 N N . LYS A 1 284 ? -6.887 9.688 -15.68 1 94.56 284 LYS A N 1
ATOM 2248 C CA . LYS A 1 284 ? -6.41 8.914 -16.828 1 94.56 284 LYS A CA 1
ATOM 2249 C C . LYS A 1 284 ? -5.152 8.133 -16.469 1 94.56 284 LYS A C 1
ATOM 2251 O O . LYS A 1 284 ? -4.207 8.07 -17.266 1 94.56 284 LYS A O 1
ATOM 2256 N N . ARG A 1 285 ? -5.234 7.5 -15.328 1 94.5 285 ARG A N 1
ATOM 2257 C CA . ARG A 1 285 ? -4.098 6.793 -14.75 1 94.5 285 ARG A CA 1
ATOM 2258 C C . ARG A 1 285 ? -3.77 5.535 -15.547 1 94.5 285 ARG A C 1
ATOM 2260 O O . ARG A 1 285 ? -4.672 4.836 -16.016 1 94.5 285 ARG A O 1
ATOM 2267 N N . GLN A 1 286 ? -2.41 5.34 -15.703 1 93.62 286 GLN A N 1
ATOM 2268 C CA . GLN A 1 286 ? -1.901 4.055 -16.172 1 93.62 286 GLN A CA 1
ATOM 2269 C C . GLN A 1 286 ? -0.988 3.412 -15.133 1 93.62 286 GLN A C 1
ATOM 2271 O O . GLN A 1 286 ? 0.137 3.867 -14.922 1 93.62 286 GLN A O 1
ATOM 2276 N N . GLY A 1 287 ? -1.511 2.42 -14.414 1 93.25 287 GLY A N 1
ATOM 2277 C CA . GLY A 1 287 ? -0.747 1.775 -13.359 1 93.25 287 GLY A CA 1
ATOM 2278 C C . GLY A 1 287 ? -1.609 1.296 -12.203 1 93.25 287 GLY A C 1
ATOM 2279 O O . GLY A 1 287 ? -2.793 1.003 -12.383 1 93.25 287 GLY A O 1
ATOM 2280 N N . TRP A 1 288 ? -1.04 1.255 -11.062 1 95.56 288 TRP A N 1
ATOM 2281 C CA . TRP A 1 288 ? -1.713 0.683 -9.898 1 95.56 288 TRP A CA 1
ATOM 2282 C C . TRP A 1 288 ? -2.559 1.732 -9.188 1 95.56 288 TRP A C 1
ATOM 2284 O O . TRP A 1 288 ? -2.178 2.904 -9.117 1 95.56 288 TRP A O 1
ATOM 2294 N N . VAL A 1 289 ? -3.658 1.355 -8.75 1 96.56 289 VAL A N 1
ATOM 2295 C CA . VAL A 1 289 ? -4.371 2.066 -7.691 1 96.56 289 VAL A CA 1
ATOM 2296 C C . VAL A 1 289 ? -4.039 1.444 -6.336 1 96.56 289 VAL A C 1
ATOM 2298 O O . VAL A 1 289 ? -4.305 0.26 -6.113 1 96.56 289 VAL A O 1
ATOM 2301 N N . THR A 1 290 ? -3.455 2.191 -5.445 1 95.5 290 THR A N 1
ATOM 2302 C CA . THR A 1 290 ? -2.799 1.632 -4.27 1 95.5 290 THR A CA 1
ATOM 2303 C C . THR A 1 290 ? -3.361 2.25 -2.992 1 95.5 290 THR A C 1
ATOM 2305 O O . THR A 1 290 ? -4.281 3.066 -3.043 1 95.5 290 THR A O 1
ATOM 2308 N N . VAL A 1 291 ? -2.791 1.811 -1.927 1 93.38 291 VAL A N 1
ATOM 2309 C CA . VAL A 1 291 ? -3.186 2.311 -0.614 1 93.38 291 VAL A CA 1
ATOM 2310 C C . VAL A 1 291 ? -2.873 3.801 -0.512 1 93.38 291 VAL A C 1
ATOM 2312 O O . VAL A 1 291 ? -3.541 4.531 0.222 1 93.38 291 VAL A O 1
ATOM 2315 N N . GLU A 1 292 ? -1.856 4.242 -1.273 1 94 292 GLU A N 1
ATOM 2316 C CA . GLU A 1 292 ? -1.574 5.672 -1.282 1 94 292 GLU A CA 1
ATOM 2317 C C . GLU A 1 292 ? -2.752 6.465 -1.849 1 94 292 GLU A C 1
ATOM 2319 O O . GLU A 1 292 ? -3.066 7.551 -1.361 1 94 292 GLU A O 1
ATOM 2324 N N . ASP A 1 293 ? -3.377 5.91 -2.848 1 94.81 293 ASP A N 1
ATOM 2325 C CA . ASP A 1 293 ? -4.582 6.531 -3.387 1 94.81 293 ASP A CA 1
ATOM 2326 C C . ASP A 1 293 ? -5.699 6.555 -2.346 1 94.81 293 ASP A C 1
ATOM 2328 O O . ASP A 1 293 ? -6.422 7.547 -2.221 1 94.81 293 ASP A O 1
ATOM 2332 N N . LYS A 1 294 ? -5.809 5.469 -1.682 1 93.81 294 LYS A N 1
ATOM 2333 C CA . LYS A 1 294 ? -6.82 5.383 -0.631 1 93.81 294 LYS A CA 1
ATOM 2334 C C . LYS A 1 294 ? -6.566 6.414 0.463 1 93.81 294 LYS A C 1
ATOM 2336 O O . LYS A 1 294 ? -7.5 7.062 0.94 1 93.81 294 LYS A O 1
ATOM 2341 N N . LEU A 1 295 ? -5.332 6.559 0.851 1 94 295 LEU A N 1
ATOM 2342 C CA . LEU A 1 295 ? -4.949 7.527 1.872 1 94 295 LEU A CA 1
ATOM 2343 C C . LEU A 1 295 ? -5.293 8.945 1.433 1 94 295 LEU A C 1
ATOM 2345 O O . LEU A 1 295 ? -5.824 9.734 2.219 1 94 295 LEU A O 1
ATOM 2349 N N . GLU A 1 296 ? -4.961 9.234 0.211 1 92.44 296 GLU A N 1
ATOM 2350 C CA . GLU A 1 296 ? -5.266 10.562 -0.312 1 92.44 296 GLU A CA 1
ATOM 2351 C C . GLU A 1 296 ? -6.773 10.805 -0.349 1 92.44 296 GLU A C 1
ATOM 2353 O O . GLU A 1 296 ? -7.23 11.922 -0.106 1 92.44 296 GLU A O 1
ATOM 2358 N N . ALA A 1 297 ? -7.516 9.734 -0.633 1 92.31 297 ALA A N 1
ATOM 2359 C CA . ALA A 1 297 ? -8.969 9.859 -0.655 1 92.31 297 ALA A CA 1
ATOM 2360 C C . ALA A 1 297 ? -9.523 10.125 0.743 1 92.31 297 ALA A C 1
ATOM 2362 O O . ALA A 1 297 ? -10.328 11.039 0.935 1 92.31 297 ALA A O 1
ATOM 2363 N N . VAL A 1 298 ? -9.047 9.43 1.728 1 91.81 298 VAL A N 1
ATOM 2364 C CA . VAL A 1 298 ? -9.641 9.508 3.055 1 91.81 298 VAL A CA 1
ATOM 2365 C C . VAL A 1 298 ? -9.094 10.727 3.797 1 91.81 298 VAL A C 1
ATOM 2367 O O . VAL A 1 298 ? -9.789 11.312 4.633 1 91.81 298 VAL A O 1
ATOM 2370 N N . MET A 1 299 ? -7.852 11.141 3.479 1 94.06 299 MET A N 1
ATOM 2371 C CA . MET A 1 299 ? -7.238 12.258 4.188 1 94.06 299 MET A CA 1
ATOM 2372 C C . MET A 1 299 ? -7.582 13.586 3.518 1 94.06 299 MET A C 1
ATOM 2374 O O . MET A 1 299 ? -7.73 14.602 4.191 1 94.06 299 MET A O 1
ATOM 2378 N N . GLU A 1 300 ? -7.684 13.555 2.164 1 92.75 300 GLU A N 1
ATOM 2379 C CA . GLU A 1 300 ? -7.766 14.812 1.427 1 92.75 300 GLU A CA 1
ATOM 2380 C C . GLU A 1 300 ? -9.062 14.898 0.628 1 92.75 300 GLU A C 1
ATOM 2382 O O . GLU A 1 300 ? -9.367 15.93 0.029 1 92.75 300 GLU A O 1
ATOM 2387 N N . GLY A 1 301 ? -9.812 13.844 0.562 1 86.94 301 GLY A N 1
ATOM 2388 C CA . GLY A 1 301 ? -11.086 13.844 -0.128 1 86.94 301 GLY A CA 1
ATOM 2389 C C . GLY A 1 301 ? -10.953 13.68 -1.631 1 86.94 301 GLY A C 1
ATOM 2390 O O . GLY A 1 301 ? -11.883 13.992 -2.379 1 86.94 301 GLY A O 1
ATOM 2391 N N . LYS A 1 302 ? -9.812 13.258 -1.997 1 85.75 302 LYS A N 1
ATOM 2392 C CA . LYS A 1 302 ? -9.633 13.047 -3.43 1 85.75 302 LYS A CA 1
ATOM 2393 C C . LYS A 1 302 ? -10.578 11.977 -3.955 1 85.75 302 LYS A C 1
ATOM 2395 O O . LYS A 1 302 ? -10.719 10.914 -3.346 1 85.75 302 LYS A O 1
ATOM 2400 N N . GLY A 1 303 ? -11.258 12.305 -5.102 1 83.44 303 GLY A N 1
ATOM 2401 C CA . GLY A 1 303 ? -12.164 11.344 -5.723 1 83.44 303 GLY A CA 1
ATOM 2402 C C . GLY A 1 303 ? -13.617 11.578 -5.363 1 83.44 303 GLY A C 1
ATOM 2403 O O . GLY A 1 303 ? -14.516 10.984 -5.965 1 83.44 303 GLY A O 1
ATOM 2404 N N . ASN A 1 304 ? -13.828 12.359 -4.273 1 76.5 304 ASN A N 1
ATOM 2405 C CA . ASN A 1 304 ? -15.203 12.625 -3.863 1 76.5 304 ASN A CA 1
ATOM 2406 C C . ASN A 1 304 ? -15.891 13.609 -4.797 1 76.5 304 ASN A C 1
ATOM 2408 O O . ASN A 1 304 ? -17.125 13.695 -4.82 1 76.5 304 ASN A O 1
ATOM 2412 N N . GLN A 1 305 ? -15.039 14.406 -5.492 1 67.5 305 GLN A N 1
ATOM 2413 C CA . GLN A 1 305 ? -15.648 15.484 -6.262 1 67.5 305 GLN A CA 1
ATOM 2414 C C . GLN A 1 305 ? -16.094 14.992 -7.637 1 67.5 305 GLN A C 1
ATOM 2416 O O . GLN A 1 305 ? -15.477 14.102 -8.219 1 67.5 305 GLN A O 1
ATOM 2421 N N . THR A 1 306 ? -17.391 15.188 -7.863 1 63.09 306 THR A N 1
ATOM 2422 C CA . THR A 1 306 ? -18.125 14.836 -9.078 1 63.09 306 THR A CA 1
ATOM 2423 C C . THR A 1 306 ? -17.703 15.734 -10.234 1 63.09 306 THR A C 1
ATOM 2425 O O . THR A 1 306 ? -18.375 16.719 -10.531 1 63.09 306 THR A O 1
ATOM 2428 N N . GLU A 1 307 ? -16.406 15.945 -10.281 1 64.56 307 GLU A N 1
ATOM 2429 C CA . GLU A 1 307 ? -16.156 16.797 -11.438 1 64.56 307 GLU A CA 1
ATOM 2430 C C . GLU A 1 307 ? -16.219 15.992 -12.734 1 64.56 307 GLU A C 1
ATOM 2432 O O . GLU A 1 307 ? -15.93 14.797 -12.75 1 64.56 307 GLU A O 1
ATOM 2437 N N . SER A 1 308 ? -16.828 16.609 -13.648 1 78.94 308 SER A N 1
ATOM 2438 C CA . SER A 1 308 ? -16.906 16.047 -14.992 1 78.94 308 SER A CA 1
ATOM 2439 C C . SER A 1 308 ? -15.508 15.844 -15.586 1 78.94 308 SER A C 1
ATOM 2441 O O . SER A 1 308 ? -14.609 16.656 -15.352 1 78.94 308 SER A O 1
ATOM 2443 N N . VAL A 1 309 ? -15.234 14.703 -16.094 1 86.81 309 VAL A N 1
ATOM 2444 C CA . VAL A 1 309 ? -13.961 14.367 -16.719 1 86.81 309 VAL A CA 1
ATOM 2445 C C . VAL A 1 309 ? -14 14.742 -18.203 1 86.81 309 VAL A C 1
ATOM 2447 O O . VAL A 1 309 ? -14.961 14.414 -18.906 1 86.81 309 VAL A O 1
ATOM 2450 N N . ASP A 1 310 ? -13.086 15.5 -18.625 1 87.38 310 ASP A N 1
ATOM 2451 C CA . ASP A 1 310 ? -12.938 15.797 -20.047 1 87.38 310 ASP A CA 1
ATOM 2452 C C . ASP A 1 310 ? -12.141 14.703 -20.766 1 87.38 310 ASP A C 1
ATOM 2454 O O . ASP A 1 310 ? -10.914 14.672 -20.672 1 87.38 310 ASP A O 1
ATOM 2458 N N . TRP A 1 311 ? -12.805 13.906 -21.531 1 90.19 311 TRP A N 1
ATOM 2459 C CA . TRP A 1 311 ? -12.164 12.766 -22.172 1 90.19 311 TRP A CA 1
ATOM 2460 C C . TRP A 1 311 ? -11.586 13.156 -23.531 1 90.19 311 TRP A C 1
ATOM 2462 O O . TRP A 1 311 ? -10.82 12.391 -24.125 1 90.19 311 TRP A O 1
ATOM 2472 N N . GLY A 1 312 ? -11.859 14.336 -23.922 1 82.19 312 GLY A N 1
ATOM 2473 C CA . GLY A 1 312 ? -11.398 14.773 -25.234 1 82.19 312 GLY A CA 1
ATOM 2474 C C . GLY A 1 312 ? -12.328 14.352 -26.359 1 82.19 312 GLY A C 1
ATOM 2475 O O . GLY A 1 312 ? -13.367 13.742 -26.125 1 82.19 312 GLY A O 1
ATOM 2476 N N . PRO A 1 313 ? -12.078 14.922 -27.641 1 75.31 313 PRO A N 1
ATOM 2477 C CA . PRO A 1 313 ? -12.953 14.68 -28.797 1 75.31 313 PRO A CA 1
ATOM 2478 C C . PRO A 1 313 ? -13.031 13.203 -29.172 1 75.31 313 PRO A C 1
ATOM 2480 O O . PRO A 1 313 ? -12.062 12.461 -28.984 1 75.31 313 PRO A O 1
ATOM 2483 N N . ASP A 1 314 ? -14.266 12.844 -29.422 1 66.69 314 ASP A N 1
ATOM 2484 C CA . ASP A 1 314 ? -14.484 11.477 -29.875 1 66.69 314 ASP A CA 1
ATOM 2485 C C . ASP A 1 314 ? -13.875 11.25 -31.266 1 66.69 314 ASP A C 1
ATOM 2487 O O . ASP A 1 314 ? -13.812 12.172 -32.062 1 66.69 314 ASP A O 1
ATOM 2491 N N . GLN A 1 315 ? -12.906 10.555 -31.406 1 56.44 315 GLN A N 1
ATOM 2492 C CA . GLN A 1 315 ? -12.414 10.328 -32.75 1 56.44 315 GLN A CA 1
ATOM 2493 C C . GLN A 1 315 ? -13.562 10.273 -33.75 1 56.44 315 GLN A C 1
ATOM 2495 O O . GLN A 1 315 ? -13.352 10.43 -34.969 1 56.44 315 GLN A O 1
ATOM 2500 N N . TYR A 1 316 ? -14.641 9.656 -33.5 1 48.16 316 TYR A N 1
ATOM 2501 C CA . TYR A 1 316 ? -15.625 9.547 -34.562 1 48.16 316 TYR A CA 1
ATOM 2502 C C . TYR A 1 316 ? -16.375 10.859 -34.75 1 48.16 316 TYR A C 1
ATOM 2504 O O . TYR A 1 316 ? -17.469 11.039 -34.219 1 48.16 316 TYR A O 1
ATOM 2512 N N . GLY A 1 317 ? -15.852 12.039 -34.562 1 39.03 317 GLY A N 1
ATOM 2513 C CA . GLY A 1 317 ? -16.594 13.141 -35.156 1 39.03 317 GLY A CA 1
ATOM 2514 C C . GLY A 1 317 ? -17.078 12.859 -36.562 1 39.03 317 GLY A C 1
ATOM 2515 O O . GLY A 1 317 ? -16.469 12.078 -37.281 1 39.03 317 GLY A O 1
ATOM 2516 N N . THR A 1 318 ? -18.469 13.117 -36.812 1 36.66 318 THR A N 1
ATOM 2517 C CA . THR A 1 318 ? -19.172 13.078 -38.094 1 36.66 318 THR A CA 1
ATOM 2518 C C . THR A 1 318 ? -18.328 13.711 -39.219 1 36.66 318 THR A C 1
ATOM 2520 O O . THR A 1 318 ? -17.891 14.859 -39.094 1 36.66 318 THR A O 1
ATOM 2523 N N . SER A 1 319 ? -17.703 13.023 -40.094 1 27.83 319 SER A N 1
ATOM 2524 C CA . SER A 1 319 ? -17.781 13.562 -41.469 1 27.83 319 SER A CA 1
ATOM 2525 C C . SER A 1 319 ? -19.234 13.875 -41.844 1 27.83 319 SER A C 1
ATOM 2527 O O . SER A 1 319 ? -20.141 13.125 -41.5 1 27.83 319 SER A O 1
ATOM 2529 N N . MET B 1 1 ? 31.828 51.781 -21.578 1 26.11 1 MET B N 1
ATOM 2530 C CA . MET B 1 1 ? 31.797 50.344 -21.5 1 26.11 1 MET B CA 1
ATOM 2531 C C . MET B 1 1 ? 31.344 49.875 -20.109 1 26.11 1 MET B C 1
ATOM 2533 O O . MET B 1 1 ? 32.156 49.812 -19.188 1 26.11 1 MET B O 1
ATOM 2537 N N . GLU B 1 2 ? 30.125 50.188 -19.672 1 21.53 2 GLU B N 1
ATOM 2538 C CA . GLU B 1 2 ? 29.562 50.25 -18.328 1 21.53 2 GLU B CA 1
ATOM 2539 C C . GLU B 1 2 ? 29.312 48.844 -17.766 1 21.53 2 GLU B C 1
ATOM 2541 O O . GLU B 1 2 ? 28.609 48.031 -18.391 1 21.53 2 GLU B O 1
ATOM 2546 N N . LYS B 1 3 ? 30.312 48.281 -16.922 1 27.7 3 LYS B N 1
ATOM 2547 C CA . LYS B 1 3 ? 30.391 47 -16.234 1 27.7 3 LYS B CA 1
ATOM 2548 C C . LYS B 1 3 ? 29.141 46.719 -15.406 1 27.7 3 LYS B C 1
ATOM 2550 O O . LYS B 1 3 ? 28.859 47.438 -14.438 1 27.7 3 LYS B O 1
ATOM 2555 N N . ARG B 1 4 ? 28.047 46.188 -16.078 1 28.98 4 ARG B N 1
ATOM 2556 C CA . ARG B 1 4 ? 26.781 45.906 -15.398 1 28.98 4 ARG B CA 1
ATOM 2557 C C . ARG B 1 4 ? 26.984 44.938 -14.227 1 28.98 4 ARG B C 1
ATOM 2559 O O . ARG B 1 4 ? 27.656 43.906 -14.359 1 28.98 4 ARG B O 1
ATOM 2566 N N . THR B 1 5 ? 26.969 45.438 -12.977 1 32.16 5 THR B N 1
ATOM 2567 C CA . THR B 1 5 ? 27.188 44.781 -11.688 1 32.16 5 THR B CA 1
ATOM 2568 C C . THR B 1 5 ? 26.219 43.625 -11.5 1 32.16 5 THR B C 1
ATOM 2570 O O . THR B 1 5 ? 25.016 43.75 -11.758 1 32.16 5 THR B O 1
ATOM 2573 N N . PRO B 1 6 ? 26.688 42.375 -11.5 1 34.66 6 PRO B N 1
ATOM 2574 C CA . PRO B 1 6 ? 25.938 41.094 -11.438 1 34.66 6 PRO B CA 1
ATOM 2575 C C . PRO B 1 6 ? 24.938 41.062 -10.289 1 34.66 6 PRO B C 1
ATOM 2577 O O . PRO B 1 6 ? 25.109 41.781 -9.289 1 34.66 6 PRO B O 1
ATOM 2580 N N . PRO B 1 7 ? 23.625 40.75 -10.562 1 30.44 7 PRO B N 1
ATOM 2581 C CA . PRO B 1 7 ? 22.516 40.75 -9.602 1 30.44 7 PRO B CA 1
ATOM 2582 C C . PRO B 1 7 ? 22.844 39.938 -8.344 1 30.44 7 PRO B C 1
ATOM 2584 O O . PRO B 1 7 ? 23.688 39.031 -8.375 1 30.44 7 PRO B O 1
ATOM 2587 N N . ALA B 1 8 ? 22.578 40.5 -7.121 1 32.81 8 ALA B N 1
ATOM 2588 C CA . ALA B 1 8 ? 22.703 40.094 -5.719 1 32.81 8 ALA B CA 1
ATOM 2589 C C . ALA B 1 8 ? 22.094 38.719 -5.484 1 32.81 8 ALA B C 1
ATOM 2591 O O . ALA B 1 8 ? 21 38.406 -5.988 1 32.81 8 ALA B O 1
ATOM 2592 N N . ASP B 1 9 ? 22.938 37.719 -5.262 1 27.34 9 ASP B N 1
ATOM 2593 C CA . ASP B 1 9 ? 22.703 36.312 -4.906 1 27.34 9 ASP B CA 1
ATOM 2594 C C . ASP B 1 9 ? 21.703 36.219 -3.76 1 27.34 9 ASP B C 1
ATOM 2596 O O . ASP B 1 9 ? 21.953 36.688 -2.656 1 27.34 9 ASP B O 1
ATOM 2600 N N . VAL B 1 10 ? 20.359 36.344 -3.994 1 31.3 10 VAL B N 1
ATOM 2601 C CA . VAL B 1 10 ? 19.344 36.188 -2.961 1 31.3 10 VAL B CA 1
ATOM 2602 C C . VAL B 1 10 ? 19.594 34.875 -2.207 1 31.3 10 VAL B C 1
ATOM 2604 O O . VAL B 1 10 ? 19.656 33.812 -2.812 1 31.3 10 VAL B O 1
ATOM 2607 N N . GLY B 1 11 ? 20.406 34.906 -1.093 1 25.97 11 GLY B N 1
ATOM 2608 C CA . GLY B 1 11 ? 20.719 33.875 -0.134 1 25.97 11 GLY B CA 1
ATOM 2609 C C . GLY B 1 11 ? 19.516 33.031 0.23 1 25.97 11 GLY B C 1
ATOM 2610 O O . GLY B 1 11 ? 18.406 33.531 0.379 1 25.97 11 GLY B O 1
ATOM 2611 N N . SER B 1 12 ? 19.453 31.797 -0.293 1 29.34 12 SER B N 1
ATOM 2612 C CA . SER B 1 12 ? 18.484 30.75 -0.016 1 29.34 12 SER B CA 1
ATOM 2613 C C . SER B 1 12 ? 18.266 30.578 1.483 1 29.34 12 SER B C 1
ATOM 2615 O O . SER B 1 12 ? 19.219 30.5 2.256 1 29.34 12 SER B O 1
ATOM 2617 N N . PRO B 1 13 ? 17.156 31.125 2.029 1 27.88 13 PRO B N 1
ATOM 2618 C CA . PRO B 1 13 ? 16.953 30.938 3.465 1 27.88 13 PRO B CA 1
ATOM 2619 C C . PRO B 1 13 ? 17.234 29.516 3.93 1 27.88 13 PRO B C 1
ATOM 2621 O O . PRO B 1 13 ? 16.922 28.562 3.225 1 27.88 13 PRO B O 1
ATOM 2624 N N . ASP B 1 14 ? 18.312 29.281 4.578 1 27.05 14 ASP B N 1
ATOM 2625 C CA . ASP B 1 14 ? 18.672 28.062 5.301 1 27.05 14 ASP B CA 1
ATOM 2626 C C . ASP B 1 14 ? 17.516 27.562 6.152 1 27.05 14 ASP B C 1
ATOM 2628 O O . ASP B 1 14 ? 17.031 28.281 7.031 1 27.05 14 ASP B O 1
ATOM 2632 N N . ALA B 1 15 ? 16.578 26.734 5.637 1 28.02 15 ALA B N 1
ATOM 2633 C CA . ALA B 1 15 ? 15.656 25.984 6.492 1 28.02 15 ALA B CA 1
ATOM 2634 C C . ALA B 1 15 ? 16.391 25.328 7.652 1 28.02 15 ALA B C 1
ATOM 2636 O O . ALA B 1 15 ? 17.156 24.391 7.457 1 28.02 15 ALA B O 1
ATOM 2637 N N . ALA B 1 16 ? 16.812 26.047 8.602 1 29.42 16 ALA B N 1
ATOM 2638 C CA . ALA B 1 16 ? 17.297 25.531 9.875 1 29.42 16 ALA B CA 1
ATOM 2639 C C . ALA B 1 16 ? 16.438 24.344 10.344 1 29.42 16 ALA B C 1
ATOM 2641 O O . ALA B 1 16 ? 15.242 24.5 10.586 1 29.42 16 ALA B O 1
ATOM 2642 N N . ASN B 1 17 ? 16.781 23.219 9.969 1 29.86 17 ASN B N 1
ATOM 2643 C CA . ASN B 1 17 ? 16.344 22.047 10.711 1 29.86 17 ASN B CA 1
ATOM 2644 C C . ASN B 1 17 ? 16.469 22.25 12.219 1 29.86 17 ASN B C 1
ATOM 2646 O O . ASN B 1 17 ? 17.562 22.172 12.773 1 29.86 17 ASN B O 1
ATOM 2650 N N . ASP B 1 18 ? 15.766 23.125 12.781 1 30.02 18 ASP B N 1
ATOM 2651 C CA . ASP B 1 18 ? 15.766 23.188 14.234 1 30.02 18 ASP B CA 1
ATOM 2652 C C . ASP B 1 18 ? 15.766 21.797 14.852 1 30.02 18 ASP B C 1
ATOM 2654 O O . ASP B 1 18 ? 14.82 21.031 14.672 1 30.02 18 ASP B O 1
ATOM 2658 N N . GLU B 1 19 ? 16.906 21.203 15.016 1 32.41 19 GLU B N 1
ATOM 2659 C CA . GLU B 1 19 ? 17.078 20.031 15.859 1 32.41 19 GLU B CA 1
ATOM 2660 C C . GLU B 1 19 ? 16.344 20.188 17.188 1 32.41 19 GLU B C 1
ATOM 2662 O O . GLU B 1 19 ? 16.672 21.047 17.984 1 32.41 19 GLU B O 1
ATOM 2667 N N . ALA B 1 20 ? 15.102 19.828 17.328 1 36.41 20 ALA B N 1
ATOM 2668 C CA . ALA B 1 20 ? 14.438 19.781 18.641 1 36.41 20 ALA B CA 1
ATOM 2669 C C . ALA B 1 20 ? 15.336 19.125 19.688 1 36.41 20 ALA B C 1
ATOM 2671 O O . ALA B 1 20 ? 16.016 18.141 19.391 1 36.41 20 ALA B O 1
ATOM 2672 N N . PRO B 1 21 ? 15.805 19.766 20.734 1 32.75 21 PRO B N 1
ATOM 2673 C CA . PRO B 1 21 ? 16.578 19.141 21.812 1 32.75 21 PRO B CA 1
ATOM 2674 C C . PRO B 1 21 ? 16.047 17.75 22.188 1 32.75 21 PRO B C 1
ATOM 2676 O O . PRO B 1 21 ? 14.883 17.453 21.953 1 32.75 21 PRO B O 1
ATOM 2679 N N . SER B 1 22 ? 16.938 16.797 22.516 1 35.66 22 SER B N 1
ATOM 2680 C CA . SER B 1 22 ? 16.703 15.461 23.031 1 35.66 22 SER B CA 1
ATOM 2681 C C . SER B 1 22 ? 15.703 15.484 24.188 1 35.66 22 SER B C 1
ATOM 2683 O O . SER B 1 22 ? 16.062 15.805 25.312 1 35.66 22 SER B O 1
ATOM 2685 N N . GLN B 1 23 ? 14.617 16.094 24.156 1 35.09 23 GLN B N 1
ATOM 2686 C CA . GLN B 1 23 ? 13.742 16.109 25.312 1 35.09 23 GLN B CA 1
ATOM 2687 C C . GLN B 1 23 ? 13.344 14.695 25.719 1 35.09 23 GLN B C 1
ATOM 2689 O O . GLN B 1 23 ? 13.047 13.859 24.875 1 35.09 23 GLN B O 1
ATOM 2694 N N . THR B 1 24 ? 13.82 14.281 26.891 1 34.53 24 THR B N 1
ATOM 2695 C CA . THR B 1 24 ? 13.297 13.125 27.609 1 34.53 24 THR B CA 1
ATOM 2696 C C . THR B 1 24 ? 11.773 13.07 27.516 1 34.53 24 THR B C 1
ATOM 2698 O O . THR B 1 24 ? 11.086 14.008 27.922 1 34.53 24 THR B O 1
ATOM 2701 N N . LEU B 1 25 ? 11.281 12.352 26.656 1 41.19 25 LEU B N 1
ATOM 2702 C CA . LEU B 1 25 ? 9.859 12.172 26.375 1 41.19 25 LEU B CA 1
ATOM 2703 C C . LEU B 1 25 ? 9.094 11.852 27.656 1 41.19 25 LEU B C 1
ATOM 2705 O O . LEU B 1 25 ? 9.461 10.945 28.391 1 41.19 25 LEU B O 1
ATOM 2709 N N . THR B 1 26 ? 8.516 12.766 28.422 1 38.09 26 THR B N 1
ATOM 2710 C CA . THR B 1 26 ? 7.566 12.461 29.484 1 38.09 26 THR B CA 1
ATOM 2711 C C . THR B 1 26 ? 6.555 11.414 29.016 1 38.09 26 THR B C 1
ATOM 2713 O O . THR B 1 26 ? 6.156 11.406 27.844 1 38.09 26 THR B O 1
ATOM 2716 N N . PRO B 1 27 ? 6.25 10.469 29.953 1 38.31 27 PRO B N 1
ATOM 2717 C CA . PRO B 1 27 ? 5.375 9.344 29.625 1 38.31 27 PRO B CA 1
ATOM 2718 C C . PRO B 1 27 ? 4.047 9.789 29.016 1 38.31 27 PRO B C 1
ATOM 2720 O O . PRO B 1 27 ? 3.467 10.789 29.438 1 38.31 27 PRO B O 1
ATOM 2723 N N . PRO B 1 28 ? 3.67 9.336 27.953 1 38.75 28 PRO B N 1
ATOM 2724 C CA . PRO B 1 28 ? 2.477 9.695 27.188 1 38.75 28 PRO B CA 1
ATOM 2725 C C . PRO B 1 28 ? 1.181 9.422 27.953 1 38.75 28 PRO B C 1
ATOM 2727 O O . PRO B 1 28 ? 1.141 8.531 28.812 1 38.75 28 PRO B O 1
ATOM 2730 N N . ILE B 1 29 ? 0.352 10.305 28.25 1 37.59 29 ILE B N 1
ATOM 2731 C CA . ILE B 1 29 ? -1.023 10.062 28.688 1 37.59 29 ILE B CA 1
ATOM 2732 C C . ILE B 1 29 ? -1.687 9.055 27.75 1 37.59 29 ILE B C 1
ATOM 2734 O O . ILE B 1 29 ? -1.718 9.258 26.531 1 37.59 29 ILE B O 1
ATOM 2738 N N . PRO B 1 30 ? -1.993 7.891 28.25 1 37.59 30 PRO B N 1
ATOM 2739 C CA . PRO B 1 30 ? -2.549 6.832 27.406 1 37.59 30 PRO B CA 1
ATOM 2740 C C . PRO B 1 30 ? -3.795 7.273 26.641 1 37.59 30 PRO B C 1
ATOM 2742 O O . PRO B 1 30 ? -4.684 7.902 27.219 1 37.59 30 PRO B O 1
ATOM 2745 N N . THR B 1 31 ? -3.826 7.43 25.375 1 41.09 31 THR B N 1
ATOM 2746 C CA . THR B 1 31 ? -4.973 7.742 24.531 1 41.09 31 THR B CA 1
ATOM 2747 C C . THR B 1 31 ? -5.988 6.602 24.562 1 41.09 31 THR B C 1
ATOM 2749 O O . THR B 1 31 ? -5.609 5.43 24.594 1 41.09 31 THR B O 1
ATOM 2752 N N . GLU B 1 32 ? -7.297 6.824 24.828 1 44.84 32 GLU B N 1
ATOM 2753 C CA . GLU B 1 32 ? -8.453 5.934 24.859 1 44.84 32 GLU B CA 1
ATOM 2754 C C . GLU B 1 32 ? -8.5 5.043 23.625 1 44.84 32 GLU B C 1
ATOM 2756 O O . GLU B 1 32 ? -8.094 5.457 22.531 1 44.84 32 GLU B O 1
ATOM 2761 N N . PRO B 1 33 ? -8.734 3.793 23.875 1 47.25 33 PRO B N 1
ATOM 2762 C CA . PRO B 1 33 ? -8.859 2.824 22.781 1 47.25 33 PRO B CA 1
ATOM 2763 C C . PRO B 1 33 ? -9.828 3.287 21.688 1 47.25 33 PRO B C 1
ATOM 2765 O O . PRO B 1 33 ? -10.812 3.967 21.984 1 47.25 33 PRO B O 1
ATOM 2768 N N . LEU B 1 34 ? -9.375 3.486 20.406 1 55.12 34 LEU B N 1
ATOM 2769 C CA . LEU B 1 34 ? -10.055 3.879 19.172 1 55.12 34 LEU B CA 1
ATOM 2770 C C . LEU B 1 34 ? -11.25 2.973 18.891 1 55.12 34 LEU B C 1
ATOM 2772 O O . LEU B 1 34 ? -11.18 2.096 18.031 1 55.12 34 LEU B O 1
ATOM 2776 N N . LYS B 1 35 ? -12.195 2.725 19.859 1 60.06 35 LYS B N 1
ATOM 2777 C CA . LYS B 1 35 ? -13.406 1.952 19.594 1 60.06 35 LYS B CA 1
ATOM 2778 C C . LYS B 1 35 ? -14.281 2.648 18.562 1 60.06 35 LYS B C 1
ATOM 2780 O O . LYS B 1 35 ? -14.531 3.854 18.656 1 60.06 35 LYS B O 1
ATOM 2785 N N . GLY B 1 36 ? -14.578 1.973 17.453 1 73.06 36 GLY B N 1
ATOM 2786 C CA . GLY B 1 36 ? -15.539 2.424 16.453 1 73.06 36 GLY B CA 1
ATOM 2787 C C . GLY B 1 36 ? -14.883 3.064 15.25 1 73.06 36 GLY B C 1
ATOM 2788 O O . GLY B 1 36 ? -15.57 3.543 14.344 1 73.06 36 GLY B O 1
ATOM 2789 N N . ILE B 1 37 ? -13.633 3.111 15.258 1 81 37 ILE B N 1
ATOM 2790 C CA . ILE B 1 37 ? -12.945 3.707 14.117 1 81 37 ILE B CA 1
ATOM 2791 C C . ILE B 1 37 ? -12.828 2.682 12.992 1 81 37 ILE B C 1
ATOM 2793 O O . ILE B 1 37 ? -12.406 1.543 13.227 1 81 37 ILE B O 1
ATOM 2797 N N . PRO B 1 38 ? -13.336 3.117 11.859 1 82.12 38 PRO B N 1
ATOM 2798 C CA . PRO B 1 38 ? -13.203 2.203 10.727 1 82.12 38 PRO B CA 1
ATOM 2799 C C . PRO B 1 38 ? -11.758 1.778 10.469 1 82.12 38 PRO B C 1
ATOM 2801 O O . PRO B 1 38 ? -10.844 2.588 10.617 1 82.12 38 PRO B O 1
ATOM 2804 N N . ARG B 1 39 ? -11.664 0.476 10.25 1 84.62 39 ARG B N 1
ATOM 2805 C CA . ARG B 1 39 ? -10.344 -0.06 9.938 1 84.62 39 ARG B CA 1
ATOM 2806 C C . ARG B 1 39 ? -10.211 -0.339 8.445 1 84.62 39 ARG B C 1
ATOM 2808 O O . ARG B 1 39 ? -11.109 -0.914 7.832 1 84.62 39 ARG B O 1
ATOM 2815 N N . TYR B 1 40 ? -9.141 0.147 7.91 1 86.12 40 TYR B N 1
ATOM 2816 C CA . TYR B 1 40 ? -8.852 -0.069 6.496 1 86.12 40 TYR B CA 1
ATOM 2817 C C . TYR B 1 40 ? -7.664 -1.012 6.32 1 86.12 40 TYR B C 1
ATOM 2819 O O . TYR B 1 40 ? -6.562 -0.731 6.805 1 86.12 40 TYR B O 1
ATOM 2827 N N . PRO B 1 41 ? -7.883 -2.098 5.637 1 85.38 41 PRO B N 1
ATOM 2828 C CA . PRO B 1 41 ? -6.75 -2.996 5.406 1 85.38 41 PRO B CA 1
ATOM 2829 C C . PRO B 1 41 ? -5.578 -2.303 4.723 1 85.38 41 PRO B C 1
ATOM 2831 O O . PRO B 1 41 ? -5.77 -1.584 3.736 1 85.38 41 PRO B O 1
ATOM 2834 N N . GLY B 1 42 ? -4.402 -2.455 5.289 1 85.5 42 GLY B N 1
ATOM 2835 C CA . GLY B 1 42 ? -3.195 -1.913 4.68 1 85.5 42 GLY B CA 1
ATOM 2836 C C . GLY B 1 42 ? -2.852 -0.521 5.176 1 85.5 42 GLY B C 1
ATOM 2837 O O . GLY B 1 42 ? -1.771 -0.002 4.887 1 85.5 42 GLY B O 1
ATOM 2838 N N . LEU B 1 43 ? -3.799 0.075 5.898 1 90.19 43 LEU B N 1
ATOM 2839 C CA . LEU B 1 43 ? -3.547 1.414 6.418 1 90.19 43 LEU B CA 1
ATOM 2840 C C . LEU B 1 43 ? -3.391 1.388 7.934 1 90.19 43 LEU B C 1
ATOM 2842 O O . LEU B 1 43 ? -3.939 0.511 8.602 1 90.19 43 LEU B O 1
ATOM 2846 N N . PRO B 1 44 ? -2.641 2.4 8.422 1 90.56 44 PRO B N 1
ATOM 2847 C CA . PRO B 1 44 ? -2.568 2.5 9.883 1 90.56 44 PRO B CA 1
ATOM 2848 C C . PRO B 1 44 ? -3.938 2.697 10.531 1 90.56 44 PRO B C 1
ATOM 2850 O O . PRO B 1 44 ? -4.84 3.268 9.914 1 90.56 44 PRO B O 1
ATOM 2853 N N . LYS B 1 45 ? -4.02 2.184 11.75 1 90.81 45 LYS B N 1
ATOM 2854 C CA . LYS B 1 45 ? -5.266 2.332 12.492 1 90.81 45 LYS B CA 1
ATOM 2855 C C . LYS B 1 45 ? -5.41 3.746 13.047 1 90.81 45 LYS B C 1
ATOM 2857 O O . LYS B 1 45 ? -4.887 4.055 14.117 1 90.81 45 LYS B O 1
ATOM 2862 N N . LEU B 1 46 ? -6.125 4.578 12.352 1 94.88 46 LEU B N 1
ATOM 2863 C CA . LEU B 1 46 ? -6.316 5.98 12.695 1 94.88 46 LEU B CA 1
ATOM 2864 C C . LEU B 1 46 ? -7.742 6.426 12.398 1 94.88 46 LEU B C 1
ATOM 2866 O O . LEU B 1 46 ? -8.453 5.777 11.625 1 94.88 46 LEU B O 1
ATOM 2870 N N . ASP B 1 47 ? -8.164 7.434 13.086 1 95 47 ASP B N 1
ATOM 2871 C CA . ASP B 1 47 ? -9.414 8.102 12.711 1 95 47 ASP B CA 1
ATOM 2872 C C . ASP B 1 47 ? -9.18 9.094 11.57 1 95 47 ASP B C 1
ATOM 2874 O O . ASP B 1 47 ? -8.93 10.273 11.812 1 95 47 ASP B O 1
ATOM 2878 N N . TYR B 1 48 ? -9.359 8.68 10.359 1 95.19 48 TYR B N 1
ATOM 2879 C CA . TYR B 1 48 ? -8.984 9.453 9.18 1 95.19 48 TYR B CA 1
ATOM 2880 C C . TYR B 1 48 ? -9.922 10.633 8.977 1 95.19 48 TYR B C 1
ATOM 2882 O O . TYR B 1 48 ? -9.609 11.562 8.234 1 95.19 48 TYR B O 1
ATOM 2890 N N . LYS B 1 49 ? -11.07 10.68 9.609 1 93.06 49 LYS B N 1
ATOM 2891 C CA . LYS B 1 49 ? -12 11.797 9.523 1 93.06 49 LYS B CA 1
ATOM 2892 C C . LYS B 1 49 ? -11.391 13.07 10.102 1 93.06 49 LYS B C 1
ATOM 2894 O O . LYS B 1 49 ? -11.812 14.172 9.758 1 93.06 49 LYS B O 1
ATOM 2899 N N . LEU B 1 50 ? -10.406 12.891 10.898 1 97 50 LEU B N 1
ATOM 2900 C CA . LEU B 1 50 ? -9.781 14.031 11.57 1 97 50 LEU B CA 1
ATOM 2901 C C . LEU B 1 50 ? -8.891 14.812 10.609 1 97 50 LEU B C 1
ATOM 2903 O O . LEU B 1 50 ? -8.484 15.938 10.906 1 97 50 LEU B O 1
ATOM 2907 N N . TYR B 1 51 ? -8.625 14.242 9.461 1 97.31 51 TYR B N 1
ATOM 2908 C CA . TYR B 1 51 ? -7.836 14.961 8.461 1 97.31 51 TYR B CA 1
ATOM 2909 C C . TYR B 1 51 ? -8.727 15.852 7.602 1 97.31 51 TYR B C 1
ATOM 2911 O O . TYR B 1 51 ? -8.234 16.719 6.871 1 97.31 51 TYR B O 1
ATOM 2919 N N . SER B 1 52 ? -9.977 15.617 7.699 1 93 52 SER B N 1
ATOM 2920 C CA . SER B 1 52 ? -10.945 16.438 6.969 1 93 52 SER B CA 1
ATOM 2921 C C . SER B 1 52 ? -12.203 16.672 7.793 1 93 52 SER B C 1
ATOM 2923 O O . SER B 1 52 ? -13.305 16.312 7.375 1 93 52 SER B O 1
ATOM 2925 N N . PRO B 1 53 ? -12.031 17.344 8.789 1 93.69 53 PRO B N 1
ATOM 2926 C CA . PRO B 1 53 ? -13.219 17.594 9.609 1 93.69 53 PRO B CA 1
ATOM 2927 C C . PRO B 1 53 ? -14.133 18.656 9.008 1 93.69 53 PRO B C 1
ATOM 2929 O O . PRO B 1 53 ? -13.695 19.453 8.172 1 93.69 53 PRO B O 1
ATOM 2932 N N . PRO B 1 54 ? -15.352 18.656 9.477 1 93 54 PRO B N 1
ATOM 2933 C CA . PRO B 1 54 ? -16.281 19.672 8.984 1 93 54 PRO B CA 1
ATOM 2934 C C . PRO B 1 54 ? -15.797 21.094 9.297 1 93 54 PRO B C 1
ATOM 2936 O O . PRO B 1 54 ? -15.219 21.344 10.359 1 93 54 PRO B O 1
ATOM 2939 N N . LEU B 1 55 ? -15.984 22.062 8.367 1 95.44 55 LEU B N 1
ATOM 2940 C CA . LEU B 1 55 ? -15.727 23.484 8.508 1 95.44 55 LEU B CA 1
ATOM 2941 C C . LEU B 1 55 ? -14.234 23.781 8.43 1 95.44 55 LEU B C 1
ATOM 2943 O O . LEU B 1 55 ? -13.789 24.859 8.859 1 95.44 55 LEU B O 1
ATOM 2947 N N . PHE B 1 56 ? -13.492 22.828 8.016 1 97.06 56 PHE B N 1
ATOM 2948 C CA . PHE B 1 56 ? -12.07 23.047 7.793 1 97.06 56 PHE B CA 1
ATOM 2949 C C . PHE B 1 56 ? -11.734 22.984 6.309 1 97.06 56 PHE B C 1
ATOM 2951 O O . PHE B 1 56 ? -12.422 22.312 5.543 1 97.06 56 PHE B O 1
ATOM 2958 N N . LYS B 1 57 ? -10.703 23.641 6 1 96.25 57 LYS B N 1
ATOM 2959 C CA . LYS B 1 57 ? -10.18 23.625 4.637 1 96.25 57 LYS B CA 1
ATOM 2960 C C . LYS B 1 57 ? -8.688 23.281 4.625 1 96.25 57 LYS B C 1
ATOM 2962 O O . LYS B 1 57 ? -7.914 23.828 5.414 1 96.25 57 LYS B O 1
ATOM 2967 N N . LEU B 1 58 ? -8.359 22.391 3.699 1 96.94 58 LEU B N 1
ATOM 2968 C CA . LEU B 1 58 ? -6.961 22 3.527 1 96.94 58 LEU B CA 1
ATOM 2969 C C . LEU B 1 58 ? -6.289 22.875 2.475 1 96.94 58 LEU B C 1
ATOM 2971 O O . LEU B 1 58 ? -6.863 23.141 1.415 1 96.94 58 LEU B O 1
ATOM 2975 N N . SER B 1 59 ? -5.129 23.422 2.879 1 97.31 59 SER B N 1
ATOM 2976 C CA . SER B 1 59 ? -4.391 24.25 1.936 1 97.31 59 SER B CA 1
ATOM 2977 C C . SER B 1 59 ? -4.004 23.453 0.69 1 97.31 59 SER B C 1
ATOM 2979 O O . SER B 1 59 ? -4.02 22.219 0.698 1 97.31 59 SER B O 1
ATOM 2981 N N . SER B 1 60 ? -3.602 24.125 -0.361 1 95.06 60 SER B N 1
ATOM 2982 C CA . SER B 1 60 ? -3.295 23.5 -1.644 1 95.06 60 SER B CA 1
ATOM 2983 C C . SER B 1 60 ? -2.078 22.578 -1.538 1 95.06 60 SER B C 1
ATOM 2985 O O . SER B 1 60 ? -1.987 21.578 -2.246 1 95.06 60 SER B O 1
ATOM 2987 N N . ASP B 1 61 ? -1.215 22.938 -0.694 1 94.88 61 ASP B N 1
ATOM 2988 C CA . ASP B 1 61 ? -0.014 22.125 -0.534 1 94.88 61 ASP B CA 1
ATOM 2989 C C . ASP B 1 61 ? -0.239 21 0.481 1 94.88 61 ASP B C 1
ATOM 2991 O O . ASP B 1 61 ? 0.688 20.266 0.81 1 94.88 61 ASP B O 1
ATOM 2995 N N . SER B 1 62 ? -1.409 20.891 1.013 1 96.38 62 SER B N 1
ATOM 2996 C CA . SER B 1 62 ? -1.857 19.844 1.931 1 96.38 62 SER B CA 1
ATOM 2997 C C . SER B 1 62 ? -1.14 19.938 3.273 1 96.38 62 SER B C 1
ATOM 2999 O O . SER B 1 62 ? -1.043 18.953 4.004 1 96.38 62 SER B O 1
ATOM 3001 N N . ILE B 1 63 ? -0.661 21.109 3.641 1 98.12 63 ILE B N 1
ATOM 3002 C CA . ILE B 1 63 ? 0.109 21.25 4.871 1 98.12 63 ILE B CA 1
ATOM 3003 C C . ILE B 1 63 ? -0.803 21.734 6 1 98.12 63 ILE B C 1
ATOM 3005 O O . ILE B 1 63 ? -0.811 21.156 7.09 1 98.12 63 ILE B O 1
ATOM 3009 N N . THR B 1 64 ? -1.646 22.672 5.727 1 98.56 64 THR B N 1
ATOM 3010 C CA . THR B 1 64 ? -2.377 23.375 6.781 1 98.56 64 THR B CA 1
ATOM 3011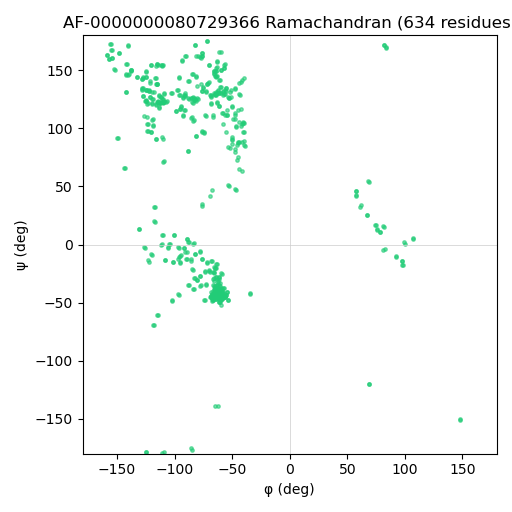 C C . THR B 1 64 ? -3.873 23.094 6.676 1 98.56 64 THR B C 1
ATOM 3013 O O . THR B 1 64 ? -4.473 23.297 5.617 1 98.56 64 THR B O 1
ATOM 3016 N N . LEU B 1 65 ? -4.441 22.609 7.664 1 98.25 65 LEU B N 1
ATOM 3017 C CA . LEU B 1 65 ? -5.883 22.5 7.844 1 98.25 65 LEU B CA 1
ATOM 3018 C C . LEU B 1 65 ? -6.43 23.672 8.641 1 98.25 65 LEU B C 1
ATOM 3020 O O . LEU B 1 65 ? -6.113 23.828 9.828 1 98.25 65 LEU B O 1
ATOM 3024 N N . SER B 1 66 ? -7.305 24.516 8.07 1 98.31 66 SER B N 1
ATOM 3025 C CA . SER B 1 66 ? -7.676 25.781 8.711 1 98.31 66 SER B CA 1
ATOM 3026 C C . SER B 1 66 ? -9.188 25.875 8.883 1 98.31 66 SER B C 1
ATOM 3028 O O . SER B 1 66 ? -9.945 25.297 8.109 1 98.31 66 SER B O 1
ATOM 3030 N N . SER B 1 67 ? -9.625 26.516 9.891 1 98.06 67 SER B N 1
ATOM 3031 C CA . SER B 1 67 ? -11.031 26.781 10.156 1 98.06 67 SER B CA 1
ATOM 3032 C C . SER B 1 67 ? -11.219 28.188 10.75 1 98.06 67 SER B C 1
ATOM 3034 O O . SER B 1 67 ? -10.352 28.672 11.477 1 98.06 67 SER B O 1
ATOM 3036 N N . LYS B 1 68 ? -12.336 28.828 10.43 1 97.12 68 LYS B N 1
ATOM 3037 C CA . LYS B 1 68 ? -12.75 30.094 11.023 1 97.12 68 LYS B CA 1
ATOM 3038 C C . LYS B 1 68 ? -14.07 29.953 11.773 1 97.12 68 LYS B C 1
ATOM 3040 O O . LYS B 1 68 ? -14.805 30.922 11.945 1 97.12 68 LYS B O 1
ATOM 3045 N N . ALA B 1 69 ? -14.336 28.672 12.094 1 96.56 69 ALA B N 1
ATOM 3046 C CA . ALA B 1 69 ? -15.586 28.406 12.812 1 96.56 69 ALA B CA 1
ATOM 3047 C C . ALA B 1 69 ? -15.633 29.188 14.125 1 96.56 69 ALA B C 1
ATOM 3049 O O . ALA B 1 69 ? -14.734 29.078 14.953 1 96.56 69 ALA B O 1
ATOM 3050 N N . GLU B 1 70 ? -16.672 29.859 14.422 1 95.94 70 GLU B N 1
ATOM 3051 C CA . GLU B 1 70 ? -16.812 30.781 15.547 1 95.94 70 GLU B CA 1
ATOM 3052 C C . GLU B 1 70 ? -16.703 30.047 16.875 1 95.94 70 GLU B C 1
ATOM 3054 O O . GLU B 1 70 ? -16.109 30.547 17.828 1 95.94 70 GLU B O 1
ATOM 3059 N N . TYR B 1 71 ? -17.266 28.875 16.922 1 96.19 71 TYR B N 1
ATOM 3060 C CA . TYR B 1 71 ? -17.312 28.172 18.188 1 96.19 71 TYR B CA 1
ATOM 3061 C C . TYR B 1 71 ? -15.914 27.797 18.656 1 96.19 71 TYR B C 1
ATOM 3063 O O . TYR B 1 71 ? -15.68 27.594 19.859 1 96.19 71 TYR B O 1
ATOM 3071 N N . LEU B 1 72 ? -14.906 27.766 17.75 1 97.81 72 LEU B N 1
ATOM 3072 C CA . LEU B 1 72 ? -13.547 27.391 18.109 1 97.81 72 LEU B CA 1
ATOM 3073 C C . LEU B 1 72 ? -12.781 28.594 18.656 1 97.81 72 LEU B C 1
ATOM 3075 O O . LEU B 1 72 ? -11.758 28.438 19.328 1 97.81 72 LEU B O 1
ATOM 3079 N N . SER B 1 73 ? -13.25 29.812 18.328 1 96.75 73 SER B N 1
ATOM 3080 C CA . SER B 1 73 ? -12.586 31.031 18.812 1 96.75 73 SER B CA 1
ATOM 3081 C C . SER B 1 73 ? -13.367 31.672 19.938 1 96.75 73 SER B C 1
ATOM 3083 O O . SER B 1 73 ? -12.938 32.688 20.484 1 96.75 73 SER B O 1
ATOM 3085 N N . SER B 1 74 ? -14.477 31.094 20.328 1 96.5 74 SER B N 1
ATOM 3086 C CA . SER B 1 74 ? -15.305 31.703 21.375 1 96.5 74 SER B CA 1
ATOM 3087 C C . SER B 1 74 ? -15.516 30.734 22.531 1 96.5 74 SER B C 1
ATOM 3089 O O . SER B 1 74 ? -16.016 31.141 23.594 1 96.5 74 SER B O 1
ATOM 3091 N N . ASN B 1 75 ? -15.203 29.5 22.344 1 97.88 75 ASN B N 1
ATOM 3092 C CA . ASN B 1 75 ? -15.383 28.484 23.375 1 97.88 75 ASN B CA 1
ATOM 3093 C C . ASN B 1 75 ? -14.086 27.719 23.625 1 97.88 75 ASN B C 1
ATOM 3095 O O . ASN B 1 75 ? -13.695 26.859 22.844 1 97.88 75 ASN B O 1
ATOM 3099 N N . ALA B 1 76 ? -13.516 27.969 24.828 1 97.94 76 ALA B N 1
ATOM 3100 C CA . ALA B 1 76 ? -12.219 27.375 25.156 1 97.94 76 ALA B CA 1
ATOM 3101 C C . ALA B 1 76 ? -12.312 25.859 25.234 1 97.94 76 ALA B C 1
ATOM 3103 O O . ALA B 1 76 ? -11.391 25.156 24.812 1 97.94 76 ALA B O 1
ATOM 3104 N N . ALA B 1 77 ? -13.398 25.344 25.719 1 97.81 77 ALA B N 1
ATOM 3105 C CA . ALA B 1 77 ? -13.57 23.906 25.844 1 97.81 77 ALA B CA 1
ATOM 3106 C C . ALA B 1 77 ? -13.633 23.234 24.469 1 97.81 77 ALA B C 1
ATOM 3108 O O . ALA B 1 77 ? -13.094 22.141 24.281 1 97.81 77 ALA B O 1
ATOM 3109 N N . ALA B 1 78 ? -14.305 23.875 23.562 1 98 78 ALA B N 1
ATOM 3110 C CA . ALA B 1 78 ? -14.391 23.359 22.188 1 98 78 ALA B CA 1
ATOM 3111 C C . ALA B 1 78 ? -13.016 23.344 21.531 1 98 78 ALA B C 1
ATOM 3113 O O . ALA B 1 78 ? -12.672 22.375 20.844 1 98 78 ALA B O 1
ATOM 3114 N N . LEU B 1 79 ? -12.266 24.391 21.766 1 98.38 79 LEU B N 1
ATOM 3115 C CA . LEU B 1 79 ? -10.93 24.453 21.203 1 98.38 79 LEU B CA 1
ATOM 3116 C C . LEU B 1 79 ? -10.023 23.391 21.797 1 98.38 79 LEU B C 1
ATOM 3118 O O . LEU B 1 79 ? -9.273 22.734 21.078 1 98.38 79 LEU B O 1
ATOM 3122 N N . VAL B 1 80 ? -10.109 23.188 23.125 1 98.31 80 VAL B N 1
ATOM 3123 C CA . VAL B 1 80 ? -9.328 22.156 23.812 1 98.31 80 VAL B CA 1
ATOM 3124 C C . VAL B 1 80 ? -9.68 20.797 23.234 1 98.31 80 VAL B C 1
ATOM 3126 O O . VAL B 1 80 ? -8.789 20 22.922 1 98.31 80 VAL B O 1
ATOM 3129 N N . SER B 1 81 ? -10.953 20.547 23.047 1 98 81 SER B N 1
ATOM 3130 C CA . SER B 1 81 ? -11.414 19.281 22.5 1 98 81 SER B CA 1
ATOM 3131 C C . SER B 1 81 ? -10.875 19.062 21.078 1 98 81 SER B C 1
ATOM 3133 O O . SER B 1 81 ? -10.461 17.953 20.734 1 98 81 SER B O 1
ATOM 3135 N N . LEU B 1 82 ? -10.891 20.094 20.297 1 98.06 82 LEU B N 1
ATOM 3136 C CA . LEU B 1 82 ? -10.359 20.016 18.938 1 98.06 82 LEU B CA 1
ATOM 3137 C C . LEU B 1 82 ? -8.875 19.656 18.969 1 98.06 82 LEU B C 1
ATOM 3139 O O . LEU B 1 82 ? -8.438 18.766 18.234 1 98.06 82 LEU B O 1
ATOM 3143 N N . ILE B 1 83 ? -8.109 20.375 19.781 1 98.31 83 ILE B N 1
ATOM 3144 C CA . ILE B 1 83 ? -6.664 20.172 19.828 1 98.31 83 ILE B CA 1
ATOM 3145 C C . ILE B 1 83 ? -6.352 18.75 20.281 1 98.31 83 ILE B C 1
ATOM 3147 O O . ILE B 1 83 ? -5.492 18.094 19.703 1 98.31 83 ILE B O 1
ATOM 3151 N N . ARG B 1 84 ? -7.07 18.266 21.234 1 97.88 84 ARG B N 1
ATOM 3152 C CA . ARG B 1 84 ? -6.859 16.906 21.734 1 97.88 84 ARG B CA 1
ATOM 3153 C C . ARG B 1 84 ? -7.195 15.883 20.656 1 97.88 84 ARG B C 1
ATOM 3155 O O . ARG B 1 84 ? -6.441 14.938 20.438 1 97.88 84 ARG B O 1
ATOM 3162 N N . ALA B 1 85 ? -8.25 16.062 19.969 1 97.5 85 ALA B N 1
ATOM 3163 C CA . ALA B 1 85 ? -8.648 15.148 18.906 1 97.5 85 ALA B CA 1
ATOM 3164 C C . ALA B 1 85 ? -7.625 15.156 17.766 1 97.5 85 ALA B C 1
ATOM 3166 O O . ALA B 1 85 ? -7.18 14.094 17.328 1 97.5 85 ALA B O 1
ATOM 3167 N N . GLN B 1 86 ? -7.211 16.359 17.406 1 98.12 86 GLN B N 1
ATOM 3168 C CA . GLN B 1 86 ? -6.293 16.516 16.281 1 98.12 86 GLN B CA 1
ATOM 3169 C C . GLN B 1 86 ? -4.902 15.992 16.625 1 98.12 86 GLN B C 1
ATOM 3171 O O . GLN B 1 86 ? -4.133 15.617 15.742 1 98.12 86 GLN B O 1
ATOM 3176 N N . SER B 1 87 ? -4.582 15.914 17.891 1 98.12 87 SER B N 1
ATOM 3177 C CA . SER B 1 87 ? -3.27 15.438 18.312 1 98.12 87 SER B CA 1
ATOM 3178 C C . SER B 1 87 ? -3.182 13.922 18.234 1 98.12 87 SER B C 1
ATOM 3180 O O . SER B 1 87 ? -2.098 13.344 18.359 1 98.12 87 SER B O 1
ATOM 3182 N N . THR B 1 88 ? -4.297 13.242 17.922 1 96.56 88 THR B N 1
ATOM 3183 C CA . THR B 1 88 ? -4.324 11.781 17.906 1 96.56 88 THR B CA 1
ATOM 3184 C C . THR B 1 88 ? -3.992 11.242 16.516 1 96.56 88 THR B C 1
ATOM 3186 O O . THR B 1 88 ? -3.932 10.031 16.312 1 96.56 88 THR B O 1
ATOM 3189 N N . VAL B 1 89 ? -3.801 12.078 15.594 1 97.5 89 VAL B N 1
ATOM 3190 C CA . VAL B 1 89 ? -3.41 11.633 14.258 1 97.5 89 VAL B CA 1
ATOM 3191 C C . VAL B 1 89 ? -2.08 12.273 13.867 1 97.5 89 VAL B C 1
ATOM 3193 O O . VAL B 1 89 ? -1.827 13.438 14.188 1 97.5 89 VAL B O 1
ATOM 3196 N N . PRO B 1 90 ? -1.226 11.547 13.234 1 98.12 90 PRO B N 1
ATOM 3197 C CA . PRO B 1 90 ? 0.109 12.023 12.875 1 98.12 90 PRO B CA 1
ATOM 3198 C C . PRO B 1 90 ? 0.107 12.883 11.609 1 98.12 90 PRO B C 1
ATOM 3200 O O . PRO B 1 90 ? -0.891 12.906 10.883 1 98.12 90 PRO B O 1
ATOM 3203 N N . PRO B 1 91 ? 1.233 13.656 11.445 1 98.38 91 PRO B N 1
ATOM 3204 C CA . PRO B 1 91 ? 1.453 14.219 10.109 1 98.38 91 PRO B CA 1
ATOM 3205 C C . PRO B 1 91 ? 1.876 13.164 9.094 1 98.38 91 PRO B C 1
ATOM 3207 O O . PRO B 1 91 ? 1.992 11.984 9.43 1 98.38 91 PRO B O 1
ATOM 3210 N N . LYS B 1 92 ? 1.995 13.516 7.898 1 97.81 92 LYS B N 1
ATOM 3211 C CA . LYS B 1 92 ? 2.375 12.586 6.84 1 97.81 92 LYS B CA 1
ATOM 3212 C C . LYS B 1 92 ? 3.723 12.969 6.23 1 97.81 92 LYS B C 1
ATOM 3214 O O . LYS B 1 92 ? 3.783 13.727 5.266 1 97.81 92 LYS B O 1
ATOM 3219 N N . PRO B 1 93 ? 4.801 12.43 6.777 1 98 93 PRO B N 1
ATOM 3220 C CA . PRO B 1 93 ? 6.121 12.664 6.188 1 98 93 PRO B CA 1
ATOM 3221 C C . PRO B 1 93 ? 6.32 11.922 4.867 1 98 93 PRO B C 1
ATOM 3223 O O . PRO B 1 93 ? 5.887 10.773 4.727 1 98 93 PRO B O 1
ATOM 3226 N N . GLN B 1 94 ? 6.91 12.57 3.932 1 97.44 94 GLN B N 1
ATOM 3227 C CA . GLN B 1 94 ? 7.176 12.008 2.609 1 97.44 94 GLN B CA 1
ATOM 3228 C C . GLN B 1 94 ? 8.57 12.383 2.123 1 97.44 94 GLN B C 1
ATOM 3230 O O . GLN B 1 94 ? 9.117 13.414 2.512 1 97.44 94 GLN B O 1
ATOM 3235 N N . ILE B 1 95 ? 9.086 11.523 1.346 1 97.94 95 ILE B N 1
ATOM 3236 C CA . ILE B 1 95 ? 10.336 11.805 0.652 1 97.94 95 ILE B CA 1
ATOM 3237 C C . ILE B 1 95 ? 10.07 12 -0.839 1 97.94 95 ILE B C 1
ATOM 3239 O O . ILE B 1 95 ? 9.359 11.203 -1.456 1 97.94 95 ILE B O 1
ATOM 3243 N N . HIS B 1 96 ? 10.555 13.031 -1.359 1 97.88 96 HIS B N 1
ATOM 3244 C CA . HIS B 1 96 ? 10.492 13.297 -2.791 1 97.88 96 HIS B CA 1
ATOM 3245 C C . HIS B 1 96 ? 11.883 13.242 -3.424 1 97.88 96 HIS B C 1
ATOM 3247 O O . HIS B 1 96 ? 12.797 13.938 -2.99 1 97.88 96 HIS B O 1
ATOM 3253 N N . VAL B 1 97 ? 12.055 12.398 -4.398 1 98.38 97 VAL B N 1
ATOM 3254 C CA . VAL B 1 97 ? 13.32 12.242 -5.102 1 98.38 97 VAL B CA 1
ATOM 3255 C C . VAL B 1 97 ? 13.141 12.562 -6.582 1 98.38 97 VAL B C 1
ATOM 3257 O O . VAL B 1 97 ? 12.367 11.906 -7.277 1 98.38 97 VAL B O 1
ATOM 3260 N N . ARG B 1 98 ? 13.898 13.531 -7.016 1 98.06 98 ARG B N 1
ATOM 3261 C CA . ARG B 1 98 ? 13.766 13.977 -8.398 1 98.06 98 ARG B CA 1
ATOM 3262 C C . ARG B 1 98 ? 15.117 13.984 -9.102 1 98.06 98 ARG B C 1
ATOM 3264 O O . ARG B 1 98 ? 16.109 14.469 -8.555 1 98.06 98 ARG B O 1
ATOM 3271 N N . GLY B 1 99 ? 15.18 13.359 -10.234 1 97.75 99 GLY B N 1
ATOM 3272 C CA . GLY B 1 99 ? 16.328 13.43 -11.117 1 97.75 99 GLY B CA 1
ATOM 3273 C C . GLY B 1 99 ? 16.047 14.164 -12.414 1 97.75 99 GLY B C 1
ATOM 3274 O O . GLY B 1 99 ? 15.031 13.898 -13.07 1 97.75 99 GLY B O 1
ATOM 3275 N N . SER B 1 100 ? 16.875 15.102 -12.648 1 96.81 100 SER B N 1
ATOM 3276 C CA . SER B 1 100 ? 16.641 15.906 -13.852 1 96.81 100 SER B CA 1
ATOM 3277 C C . SER B 1 100 ? 17.938 16.188 -14.586 1 96.81 100 SER B C 1
ATOM 3279 O O . SER B 1 100 ? 19 16.25 -13.977 1 96.81 100 SER B O 1
ATOM 3281 N N . ARG B 1 101 ? 17.875 16.328 -15.836 1 94 101 ARG B N 1
ATOM 3282 C CA . ARG B 1 101 ? 18.906 16.828 -16.734 1 94 101 ARG B CA 1
ATOM 3283 C C . ARG B 1 101 ? 18.406 18.016 -17.547 1 94 101 ARG B C 1
ATOM 3285 O O . ARG B 1 101 ? 17.609 17.859 -18.469 1 94 101 ARG B O 1
ATOM 3292 N N . GLY B 1 102 ? 18.766 19.188 -17.047 1 89.69 102 GLY B N 1
ATOM 3293 C CA . GLY B 1 102 ? 18.156 20.391 -17.594 1 89.69 102 GLY B CA 1
ATOM 3294 C C . GLY B 1 102 ? 16.688 20.531 -17.266 1 89.69 102 GLY B C 1
ATOM 3295 O O . GLY B 1 102 ? 16.297 20.484 -16.094 1 89.69 102 GLY B O 1
ATOM 3296 N N . ARG B 1 103 ? 15.875 20.578 -18.344 1 90.5 103 ARG B N 1
ATOM 3297 C CA . ARG B 1 103 ? 14.438 20.734 -18.156 1 90.5 103 ARG B CA 1
ATOM 3298 C C . ARG B 1 103 ? 13.734 19.375 -18.156 1 90.5 103 ARG B C 1
ATOM 3300 O O . ARG B 1 103 ? 12.57 19.281 -17.766 1 90.5 103 ARG B O 1
ATOM 3307 N N . ARG B 1 104 ? 14.547 18.422 -18.516 1 92.69 104 ARG B N 1
ATOM 3308 C CA . ARG B 1 104 ? 13.953 17.094 -18.625 1 92.69 104 ARG B CA 1
ATOM 3309 C C . ARG B 1 104 ? 13.961 16.391 -17.266 1 92.69 104 ARG B C 1
ATOM 3311 O O . ARG B 1 104 ? 15.008 16.281 -16.625 1 92.69 104 ARG B O 1
ATOM 3318 N N . ILE B 1 105 ? 12.805 15.945 -16.859 1 96.12 105 ILE B N 1
ATOM 3319 C CA . ILE B 1 105 ? 12.703 15.148 -15.648 1 96.12 105 ILE B CA 1
ATOM 3320 C C . ILE B 1 105 ? 12.812 13.664 -15.992 1 96.12 105 ILE B C 1
ATOM 3322 O O . ILE B 1 105 ? 11.984 13.133 -16.734 1 96.12 105 ILE B O 1
ATOM 3326 N N . ASP B 1 106 ? 13.859 13.047 -15.508 1 96.56 106 ASP B N 1
ATOM 3327 C CA . ASP B 1 106 ? 14.094 11.641 -15.805 1 96.56 106 ASP B CA 1
ATOM 3328 C C . ASP B 1 106 ? 13.297 10.734 -14.867 1 96.56 106 ASP B C 1
ATOM 3330 O O . ASP B 1 106 ? 12.766 9.703 -15.289 1 96.56 106 ASP B O 1
ATOM 3334 N N . PHE B 1 107 ? 13.195 11.125 -13.555 1 97.31 107 PHE B N 1
ATOM 3335 C CA . PHE B 1 107 ? 12.352 10.43 -12.586 1 97.31 107 PHE B CA 1
ATOM 3336 C C . PHE B 1 107 ? 11.898 11.391 -11.484 1 97.31 107 PHE B C 1
ATOM 3338 O O . PHE B 1 107 ? 12.547 12.406 -11.234 1 97.31 107 PHE B O 1
ATOM 3345 N N . ASP B 1 108 ? 10.812 11.18 -10.93 1 98.06 108 ASP B N 1
ATOM 3346 C CA . ASP B 1 108 ? 10.18 11.961 -9.867 1 98.06 108 ASP B CA 1
ATOM 3347 C C . ASP B 1 108 ? 9.312 11.078 -8.977 1 98.06 108 ASP B C 1
ATOM 3349 O O . ASP B 1 108 ? 8.117 10.93 -9.227 1 98.06 108 ASP B O 1
ATOM 3353 N N . ILE B 1 109 ? 9.945 10.578 -7.914 1 97.81 109 ILE B N 1
ATOM 3354 C CA . ILE B 1 109 ? 9.219 9.578 -7.133 1 97.81 109 ILE B CA 1
ATOM 3355 C C . ILE B 1 109 ? 8.945 10.117 -5.73 1 97.81 109 ILE B C 1
ATOM 3357 O O . ILE B 1 109 ? 9.656 11.008 -5.254 1 97.81 109 ILE B O 1
ATOM 3361 N N . LYS B 1 110 ? 7.934 9.594 -5.125 1 97.31 110 LYS B N 1
ATOM 3362 C CA . LYS B 1 110 ? 7.539 9.93 -3.76 1 97.31 110 LYS B CA 1
ATOM 3363 C C . LYS B 1 110 ? 7.398 8.672 -2.904 1 97.31 110 LYS B C 1
ATOM 3365 O O . LYS B 1 110 ? 6.973 7.625 -3.393 1 97.31 110 LYS B O 1
ATOM 3370 N N . LEU B 1 111 ? 7.77 8.828 -1.689 1 97.25 111 LEU B N 1
ATOM 3371 C CA . LEU B 1 111 ? 7.633 7.758 -0.709 1 97.25 111 LEU B CA 1
ATOM 3372 C C . LEU B 1 111 ? 6.906 8.25 0.537 1 97.25 111 LEU B C 1
ATOM 3374 O O . LEU B 1 111 ? 7.184 9.344 1.029 1 97.25 111 LEU B O 1
ATOM 3378 N N . ASN B 1 112 ? 5.969 7.488 1.003 1 96.44 112 ASN B N 1
ATOM 3379 C CA . ASN B 1 112 ? 5.219 7.789 2.217 1 96.44 112 ASN B CA 1
ATOM 3380 C C . ASN B 1 112 ? 5.852 7.137 3.443 1 96.44 112 ASN B C 1
ATOM 3382 O O . ASN B 1 112 ? 6.043 5.922 3.477 1 96.44 112 ASN B O 1
ATOM 3386 N N . LEU B 1 113 ? 6.156 7.906 4.516 1 96.94 113 LEU B N 1
ATOM 3387 C CA . LEU B 1 113 ? 6.805 7.367 5.707 1 96.94 113 LEU B CA 1
ATOM 3388 C C . LEU B 1 113 ? 5.84 7.352 6.887 1 96.94 113 LEU B C 1
ATOM 3390 O O . LEU B 1 113 ? 6.234 7.02 8.008 1 96.94 113 LEU B O 1
ATOM 3394 N N . MET B 1 114 ? 4.609 7.625 6.699 1 96.25 114 MET B N 1
ATOM 3395 C CA . MET B 1 114 ? 3.629 7.762 7.773 1 96.25 114 MET B CA 1
ATOM 3396 C C . MET B 1 114 ? 3.49 6.461 8.555 1 96.25 114 MET B C 1
ATOM 3398 O O . MET B 1 114 ? 3.303 6.477 9.773 1 96.25 114 MET B O 1
ATOM 3402 N N . THR B 1 115 ? 3.607 5.305 7.863 1 93.19 115 THR B N 1
ATOM 3403 C CA . THR B 1 115 ? 3.428 4 8.492 1 93.19 115 THR B CA 1
ATOM 3404 C C . THR B 1 115 ? 4.496 3.76 9.555 1 93.19 115 THR B C 1
ATOM 3406 O O . THR B 1 115 ? 4.344 2.885 10.414 1 93.19 115 THR B O 1
ATOM 3409 N N . LEU B 1 116 ? 5.574 4.531 9.531 1 95.38 116 LEU B N 1
ATOM 3410 C CA . LEU B 1 116 ? 6.672 4.352 10.477 1 95.38 116 LEU B CA 1
ATOM 3411 C C . LEU B 1 116 ? 6.359 5.035 11.805 1 95.38 116 LEU B C 1
ATOM 3413 O O . LEU B 1 116 ? 7.066 4.828 12.797 1 95.38 116 LEU B O 1
ATOM 3417 N N . LEU B 1 117 ? 5.273 5.797 11.828 1 96.62 117 LEU B N 1
ATOM 3418 C CA . LEU B 1 117 ? 4.938 6.562 13.023 1 96.62 117 LEU B CA 1
ATOM 3419 C C . LEU B 1 117 ? 3.834 5.875 13.82 1 96.62 117 LEU B C 1
ATOM 3421 O O . LEU B 1 117 ? 3.592 6.215 14.977 1 96.62 117 LEU B O 1
ATOM 3425 N N . VAL B 1 118 ? 3.146 4.906 13.195 1 95.31 118 VAL B N 1
ATOM 3426 C CA . VAL B 1 118 ? 1.956 4.324 13.805 1 95.31 118 VAL B CA 1
ATOM 3427 C C . VAL B 1 118 ? 2.121 2.812 13.93 1 95.31 118 VAL B C 1
ATOM 3429 O O . VAL B 1 118 ? 1.961 2.084 12.945 1 95.31 118 VAL B O 1
ATOM 3432 N N . PRO B 1 119 ? 2.395 2.348 15.086 1 92 119 PRO B N 1
ATOM 3433 C CA . PRO B 1 119 ? 2.52 0.899 15.266 1 92 119 PRO B CA 1
ATOM 3434 C C . PRO B 1 119 ? 1.18 0.174 15.156 1 92 119 PRO B C 1
ATOM 3436 O O . PRO B 1 119 ? 0.131 0.768 15.422 1 92 119 PRO B O 1
ATOM 3439 N N . ASP B 1 120 ? 1.17 -1.088 14.797 1 84.56 120 ASP B N 1
ATOM 3440 C CA . ASP B 1 120 ? -0.04 -1.902 14.727 1 84.56 120 ASP B CA 1
ATOM 3441 C C . ASP B 1 120 ? -0.676 -2.057 16.109 1 84.56 120 ASP B C 1
ATOM 3443 O O . ASP B 1 120 ? -1.901 -2.051 16.234 1 84.56 120 ASP B O 1
ATOM 3447 N N . ASP B 1 121 ? 0.18 -2.217 17.031 1 86.81 121 ASP B N 1
ATOM 3448 C CA . ASP B 1 121 ? -0.265 -2.289 18.422 1 86.81 121 ASP B CA 1
ATOM 3449 C C . ASP B 1 121 ? -0.406 -0.894 19.016 1 86.81 121 ASP B C 1
ATOM 3451 O O . ASP B 1 121 ? 0.593 -0.237 19.328 1 86.81 121 ASP B O 1
ATOM 3455 N N . GLU B 1 122 ? -1.568 -0.475 19.25 1 84.56 122 GLU B N 1
ATOM 3456 C CA . GLU B 1 122 ? -1.867 0.875 19.719 1 84.56 122 GLU B CA 1
ATOM 3457 C C . GLU B 1 122 ? -1.186 1.154 21.062 1 84.56 122 GLU B C 1
ATOM 3459 O O . GLU B 1 122 ? -0.927 2.311 21.406 1 84.56 122 GLU B O 1
ATOM 3464 N N . ARG B 1 123 ? -0.875 0.096 21.875 1 87.56 123 ARG B N 1
ATOM 3465 C CA . ARG B 1 123 ? -0.262 0.243 23.203 1 87.56 123 ARG B CA 1
ATOM 3466 C C . ARG B 1 123 ? 1.174 0.744 23.078 1 87.56 123 ARG B C 1
ATOM 3468 O O . ARG B 1 123 ? 1.748 1.231 24.062 1 87.56 123 ARG B O 1
ATOM 3475 N N . LEU B 1 124 ? 1.709 0.665 21.812 1 89.56 124 LEU B N 1
ATOM 3476 C CA . LEU B 1 124 ? 3.104 1.036 21.594 1 89.56 124 LEU B CA 1
ATOM 3477 C C . LEU B 1 124 ? 3.213 2.479 21.109 1 89.56 124 LEU B C 1
ATOM 3479 O O . LEU B 1 124 ? 4.32 2.99 20.922 1 89.56 124 LEU B O 1
ATOM 3483 N N . ARG B 1 125 ? 2.057 3.119 20.906 1 90.25 125 ARG B N 1
ATOM 3484 C CA . ARG B 1 125 ? 2.088 4.516 20.484 1 90.25 125 ARG B CA 1
ATOM 3485 C C . ARG B 1 125 ? 2.727 5.398 21.547 1 90.25 125 ARG B C 1
ATOM 3487 O O . ARG B 1 125 ? 2.529 5.18 22.75 1 90.25 125 ARG B O 1
ATOM 3494 N N . MET B 1 126 ? 3.461 6.43 21.156 1 92.44 126 MET B N 1
ATOM 3495 C CA . MET B 1 126 ? 4.164 7.285 22.109 1 92.44 126 MET B CA 1
ATOM 3496 C C . MET B 1 126 ? 3.885 8.758 21.828 1 92.44 126 MET B C 1
ATOM 3498 O O . MET B 1 126 ? 4.578 9.633 22.344 1 92.44 126 MET B O 1
ATOM 3502 N N . ASP B 1 127 ? 2.936 9.102 21.031 1 94.94 127 ASP B N 1
ATOM 3503 C CA . ASP B 1 127 ? 2.65 10.492 20.703 1 94.94 127 ASP B CA 1
ATOM 3504 C C . ASP B 1 127 ? 2.166 11.258 21.922 1 94.94 127 ASP B C 1
ATOM 3506 O O . ASP B 1 127 ? 1.584 10.672 22.844 1 94.94 127 ASP B O 1
ATOM 3510 N N . TYR B 1 128 ? 2.443 12.555 22 1 96.5 128 TYR B N 1
ATOM 3511 C CA . TYR B 1 128 ? 2.025 13.375 23.125 1 96.5 128 TYR B CA 1
ATOM 3512 C C . TYR B 1 128 ? 1.901 14.836 22.719 1 96.5 128 TYR B C 1
ATOM 3514 O O . TYR B 1 128 ? 2.451 15.25 21.703 1 96.5 128 TYR B O 1
ATOM 3522 N N . ILE B 1 129 ? 1.164 15.555 23.516 1 97 129 ILE B N 1
ATOM 3523 C CA . ILE B 1 129 ? 1.015 17 23.344 1 97 129 ILE B CA 1
ATOM 3524 C C . ILE B 1 129 ? 2.078 17.734 24.156 1 97 129 ILE B C 1
ATOM 3526 O O . ILE B 1 129 ? 2.279 17.438 25.328 1 97 129 ILE B O 1
ATOM 3530 N N . ARG B 1 130 ? 2.766 18.594 23.5 1 96 130 ARG B N 1
ATOM 3531 C CA . ARG B 1 130 ? 3.758 19.438 24.172 1 96 130 ARG B CA 1
ATOM 3532 C C . ARG B 1 130 ? 3.404 20.922 24.031 1 96 130 ARG B C 1
ATOM 3534 O O . ARG B 1 130 ? 3.219 21.422 22.922 1 96 130 ARG B O 1
ATOM 3541 N N . CYS B 1 131 ? 3.326 21.547 25.125 1 96.62 131 CYS B N 1
ATOM 3542 C CA . CYS B 1 131 ? 3.133 23 25.1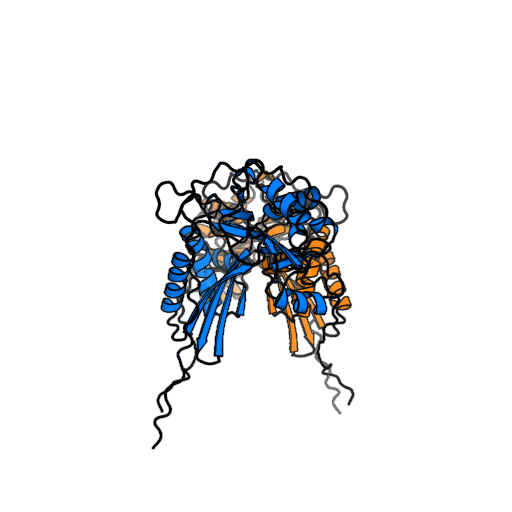09 1 96.62 131 CYS B CA 1
ATOM 3543 C C . CYS B 1 131 ? 4.469 23.734 25.188 1 96.62 131 CYS B C 1
ATOM 3545 O O . CYS B 1 131 ? 5.461 23.172 25.656 1 96.62 131 CYS B O 1
ATOM 3547 N N . VAL B 1 132 ? 4.445 24.938 24.766 1 95.81 132 VAL B N 1
ATOM 3548 C CA . VAL B 1 132 ? 5.652 25.766 24.75 1 95.81 132 VAL B CA 1
ATOM 3549 C C . VAL B 1 132 ? 6.242 25.812 26.156 1 95.81 132 VAL B C 1
ATOM 3551 O O . VAL B 1 132 ? 5.508 25.953 27.141 1 95.81 132 VAL B O 1
ATOM 3554 N N . GLY B 1 133 ? 7.559 25.578 26.219 1 92 133 GLY B N 1
ATOM 3555 C CA . GLY B 1 133 ? 8.219 25.531 27.516 1 92 133 GLY B CA 1
ATOM 3556 C C . GLY B 1 133 ? 8.578 26.906 28.047 1 92 133 GLY B C 1
ATOM 3557 O O . GLY B 1 133 ? 8.461 27.906 27.344 1 92 133 GLY B O 1
ATOM 3558 N N . GLN B 1 134 ? 9.008 26.812 29.297 1 91.5 134 GLN B N 1
ATOM 3559 C CA . GLN B 1 134 ? 9.5 28.047 29.906 1 91.5 134 GLN B CA 1
ATOM 3560 C C . GLN B 1 134 ? 10.742 28.562 29.172 1 91.5 134 GLN B C 1
ATOM 3562 O O . GLN B 1 134 ? 11.641 27.781 28.844 1 91.5 134 GLN B O 1
ATOM 3567 N N . GLY B 1 135 ? 10.719 29.875 28.828 1 92.19 135 GLY B N 1
ATOM 3568 C CA . GLY B 1 135 ? 11.875 30.484 28.203 1 92.19 135 GLY B CA 1
ATOM 3569 C C . GLY B 1 135 ? 11.961 30.219 26.703 1 92.19 135 GLY B C 1
ATOM 3570 O O . GLY B 1 135 ? 12.836 30.75 26.031 1 92.19 135 GLY B O 1
ATOM 3571 N N . GLU B 1 136 ? 11.109 29.453 26.188 1 94.19 136 GLU B N 1
ATOM 3572 C CA . GLU B 1 136 ? 11.109 29.156 24.766 1 94.19 136 GLU B CA 1
ATOM 3573 C C . GLU B 1 136 ? 10.461 30.297 23.969 1 94.19 136 GLU B C 1
ATOM 3575 O O . GLU B 1 136 ? 9.359 30.75 24.312 1 94.19 136 GLU B O 1
ATOM 3580 N N . LEU B 1 137 ? 11.195 30.812 22.984 1 96.56 137 LEU B N 1
ATOM 3581 C CA . LEU B 1 137 ? 10.656 31.844 22.109 1 96.56 137 LEU B CA 1
ATOM 3582 C C . LEU B 1 137 ? 9.555 31.297 21.219 1 96.56 137 LEU B C 1
ATOM 3584 O O . LEU B 1 137 ? 9.75 30.297 20.531 1 96.56 137 LEU B O 1
ATOM 3588 N N . ALA B 1 138 ? 8.344 31.844 21.281 1 97.25 138 ALA B N 1
ATOM 3589 C CA . ALA B 1 138 ? 7.191 31.422 20.484 1 97.25 138 ALA B CA 1
ATOM 3590 C C . ALA B 1 138 ? 6.148 32.531 20.391 1 97.25 138 ALA B C 1
ATOM 3592 O O . ALA B 1 138 ? 6.25 33.531 21.078 1 97.25 138 ALA B O 1
ATOM 3593 N N . HIS B 1 139 ? 5.293 32.406 19.469 1 98 139 HIS B N 1
ATOM 3594 C CA . HIS B 1 139 ? 4.137 33.281 19.438 1 98 139 HIS B CA 1
ATOM 3595 C C . HIS B 1 139 ? 3.141 32.938 20.531 1 98 139 HIS B C 1
ATOM 3597 O O . HIS B 1 139 ? 2.471 31.891 20.469 1 98 139 HIS B O 1
ATOM 3603 N N . ARG B 1 140 ? 3.029 33.781 21.469 1 97.5 140 ARG B N 1
ATOM 3604 C CA . ARG B 1 140 ? 2.258 33.531 22.672 1 97.5 140 ARG B CA 1
ATOM 3605 C C . ARG B 1 140 ? 1.09 34.5 22.797 1 97.5 140 ARG B C 1
ATOM 3607 O O . ARG B 1 140 ? 0.775 34.938 23.906 1 97.5 140 ARG B O 1
ATOM 3614 N N . GLY B 1 141 ? 0.569 34.875 21.625 1 96.62 141 GLY B N 1
ATOM 3615 C CA . GLY B 1 141 ? -0.605 35.75 21.625 1 96.62 141 GLY B CA 1
ATOM 3616 C C . GLY B 1 141 ? -0.298 37.188 21.203 1 96.62 141 GLY B C 1
ATOM 3617 O O . GLY B 1 141 ? -1.146 38.062 21.344 1 96.62 141 GLY B O 1
ATOM 3618 N N . GLY B 1 142 ? 0.874 37.406 20.828 1 94.44 142 GLY B N 1
ATOM 3619 C CA . GLY B 1 142 ? 1.267 38.688 20.281 1 94.44 142 GLY B CA 1
ATOM 3620 C C . GLY B 1 142 ? 1.59 38.656 18.797 1 94.44 142 GLY B C 1
ATOM 3621 O O . GLY B 1 142 ? 1.49 37.594 18.172 1 94.44 142 GLY B O 1
ATOM 3622 N N . VAL B 1 143 ? 1.958 39.781 18.312 1 93.69 143 VAL B N 1
ATOM 3623 C CA . VAL B 1 143 ? 2.305 39.906 16.891 1 93.69 143 VAL B CA 1
ATOM 3624 C C . VAL B 1 143 ? 3.703 39.344 16.656 1 93.69 143 VAL B C 1
ATOM 3626 O O . VAL B 1 143 ? 3.984 38.781 15.586 1 93.69 143 VAL B O 1
ATOM 3629 N N . ARG B 1 144 ? 4.512 39.406 17.719 1 95 144 ARG B N 1
ATOM 3630 C CA . ARG B 1 144 ? 5.879 38.906 17.641 1 95 144 ARG B CA 1
ATOM 3631 C C . ARG B 1 144 ? 6.109 37.781 18.672 1 95 144 ARG B C 1
ATOM 3633 O O . ARG B 1 144 ? 5.434 37.75 19.688 1 95 144 ARG B O 1
ATOM 3640 N N . PRO B 1 145 ? 7.062 36.938 18.344 1 96.62 145 PRO B N 1
ATOM 3641 C CA . PRO B 1 145 ? 7.391 35.906 19.328 1 96.62 145 PRO B CA 1
ATOM 3642 C C . PRO B 1 145 ? 7.949 36.469 20.625 1 96.62 145 PRO B C 1
ATOM 3644 O O . PRO B 1 145 ? 8.594 37.531 20.625 1 96.62 145 PRO B O 1
ATOM 3647 N N . ASP B 1 146 ? 7.672 35.781 21.641 1 96.44 146 ASP B N 1
ATOM 3648 C CA . ASP B 1 146 ? 8.125 36.188 22.969 1 96.44 146 ASP B CA 1
ATOM 3649 C C . ASP B 1 146 ? 8.242 34.969 23.906 1 96.44 146 ASP B C 1
ATOM 3651 O O . ASP B 1 146 ? 7.836 33.875 23.547 1 96.44 146 ASP B O 1
ATOM 3655 N N . VAL B 1 147 ? 8.891 35.156 25.062 1 96.31 147 VAL B N 1
ATOM 3656 C CA . VAL B 1 147 ? 9.016 34.094 26.047 1 96.31 147 VAL B CA 1
ATOM 3657 C C . VAL B 1 147 ? 7.922 34.25 27.109 1 96.31 147 VAL B C 1
ATOM 3659 O O . VAL B 1 147 ? 7.695 33.312 27.906 1 96.31 147 VAL B O 1
ATOM 3662 N N . LEU B 1 148 ? 7.297 35.406 27.016 1 94.75 148 LEU B N 1
ATOM 3663 C CA . LEU B 1 148 ? 6.18 35.688 27.922 1 94.75 148 LEU B CA 1
ATOM 3664 C C . LEU B 1 148 ? 4.879 35.844 27.141 1 94.75 148 LEU B C 1
ATOM 3666 O O . LEU B 1 148 ? 4.891 36.188 25.953 1 94.75 148 LEU B O 1
ATOM 3670 N N . PRO B 1 149 ? 3.709 35.562 27.781 1 94.69 149 PRO B N 1
ATOM 3671 C CA . PRO B 1 149 ? 3.498 35.125 29.172 1 94.69 149 PRO B CA 1
ATOM 3672 C C . PRO B 1 149 ? 3.807 33.625 29.359 1 94.69 149 PRO B C 1
ATOM 3674 O O . PRO B 1 149 ? 3.918 32.875 28.375 1 94.69 149 PRO B O 1
ATOM 3677 N N . GLU B 1 150 ? 4.023 33.219 30.547 1 92.81 150 GLU B N 1
ATOM 3678 C CA . GLU B 1 150 ? 4.059 31.812 30.969 1 92.81 150 GLU B CA 1
ATOM 3679 C C . GLU B 1 150 ? 2.717 31.375 31.547 1 92.81 150 GLU B C 1
ATOM 3681 O O . GLU B 1 150 ? 2.002 32.156 32.156 1 92.81 150 GLU B O 1
ATOM 3686 N N . VAL B 1 151 ? 2.541 30.094 31.156 1 86.62 151 VAL B N 1
ATOM 3687 C CA . VAL B 1 151 ? 1.272 29.578 31.672 1 86.62 151 VAL B CA 1
ATOM 3688 C C . VAL B 1 151 ? 1.534 28.469 32.688 1 86.62 151 VAL B C 1
ATOM 3690 O O . VAL B 1 151 ? 2.541 27.766 32.594 1 86.62 151 VAL B O 1
ATOM 3693 N N . GLY B 1 152 ? 1.01 28.469 33.906 1 74.88 152 GLY B N 1
ATOM 3694 C CA . GLY B 1 152 ? 1.17 27.516 34.969 1 74.88 152 GLY B CA 1
ATOM 3695 C C . GLY B 1 152 ? 0.648 26.125 34.625 1 74.88 152 GLY B C 1
ATOM 3696 O O . GLY B 1 152 ? 0.913 25.609 33.531 1 74.88 152 GLY B O 1
ATOM 3697 N N . GLU B 1 153 ? 0.001 25.469 35.531 1 77.06 153 GLU B N 1
ATOM 3698 C CA . GLU B 1 153 ? -0.606 24.141 35.406 1 77.06 153 GLU B CA 1
ATOM 3699 C C . GLU B 1 153 ? -1.773 24.172 34.406 1 77.06 153 GLU B C 1
ATOM 3701 O O . GLU B 1 153 ? -2.479 25.172 34.312 1 77.06 153 GLU B O 1
ATOM 3706 N N . GLY B 1 154 ? -2.031 23.047 33.656 1 82.06 154 GLY B N 1
ATOM 3707 C CA . GLY B 1 154 ? -3.086 23 32.656 1 82.06 154 GLY B CA 1
ATOM 3708 C C . GLY B 1 154 ? -2.812 23.875 31.453 1 82.06 154 GLY B C 1
ATOM 3709 O O . GLY B 1 154 ? -3.65 24.703 31.078 1 82.06 154 GLY B O 1
ATOM 3710 N N . GLU B 1 155 ? -1.685 23.625 30.891 1 89.5 155 GLU B N 1
ATOM 3711 C CA . GLU B 1 155 ? -1.137 24.547 29.906 1 89.5 155 GLU B CA 1
ATOM 3712 C C . GLU B 1 155 ? -2.023 24.625 28.656 1 89.5 155 GLU B C 1
ATOM 3714 O O . GLU B 1 155 ? -2.348 25.719 28.188 1 89.5 155 GLU B O 1
ATOM 3719 N N . LEU B 1 156 ? -2.582 23.5 28.266 1 96.44 156 LEU B N 1
ATOM 3720 C CA . LEU B 1 156 ? -3.398 23.516 27.062 1 96.44 156 LEU B CA 1
ATOM 3721 C C . LEU B 1 156 ? -4.68 24.312 27.281 1 96.44 156 LEU B C 1
ATOM 3723 O O . LEU B 1 156 ? -5.012 25.188 26.484 1 96.44 156 LEU B O 1
ATOM 3727 N N . GLU B 1 157 ? -5.316 24.078 28.422 1 97.19 157 GLU B N 1
ATOM 3728 C CA . GLU B 1 157 ? -6.562 24.766 28.75 1 97.19 157 GLU B CA 1
ATOM 3729 C C . GLU B 1 157 ? -6.336 26.266 28.891 1 97.19 157 GLU B C 1
ATOM 3731 O O . GLU B 1 157 ? -7.148 27.062 28.422 1 97.19 157 GLU B O 1
ATOM 3736 N N . GLU B 1 158 ? -5.254 26.594 29.484 1 96.94 158 GLU B N 1
ATOM 3737 C CA . GLU B 1 158 ? -4.965 28 29.719 1 96.94 158 GLU B CA 1
ATOM 3738 C C . GLU B 1 158 ? -4.668 28.734 28.406 1 96.94 158 GLU B C 1
ATOM 3740 O O . GLU B 1 158 ? -5.125 29.859 28.203 1 96.94 158 GLU B O 1
ATOM 3745 N N . TRP B 1 159 ? -3.883 28.156 27.594 1 98.06 159 TRP B N 1
ATOM 3746 C CA . TRP B 1 159 ? -3.605 28.766 26.297 1 98.06 159 TRP B CA 1
ATOM 3747 C C . TRP B 1 159 ? -4.891 28.953 25.5 1 98.06 159 TRP B C 1
ATOM 3749 O O . TRP B 1 159 ? -5.086 29.984 24.859 1 98.06 159 TRP B O 1
ATOM 3759 N N . CYS B 1 160 ? -5.742 27.953 25.531 1 98.12 160 CYS B N 1
ATOM 3760 C CA . CYS B 1 160 ? -7.02 28.062 24.828 1 98.12 160 CYS B CA 1
ATOM 3761 C C . CYS B 1 160 ? -7.871 29.172 25.406 1 98.12 160 CYS B C 1
ATOM 3763 O O . CYS B 1 160 ? -8.492 29.938 24.672 1 98.12 160 CYS B O 1
ATOM 3765 N N . ARG B 1 161 ? -7.879 29.266 26.703 1 97.69 161 ARG B N 1
ATOM 3766 C CA . ARG B 1 161 ? -8.617 30.328 27.375 1 97.69 161 ARG B CA 1
ATOM 3767 C C . ARG B 1 161 ? -8.102 31.703 26.953 1 97.69 161 ARG B C 1
ATOM 3769 O O . ARG B 1 161 ? -8.883 32.594 26.625 1 97.69 161 ARG B O 1
ATOM 3776 N N . ARG B 1 162 ? -6.793 31.859 26.906 1 97.19 162 ARG B N 1
ATOM 3777 C CA . ARG B 1 162 ? -6.176 33.125 26.531 1 97.19 162 ARG B CA 1
ATOM 3778 C C . ARG B 1 162 ? -6.527 33.5 25.094 1 97.19 162 ARG B C 1
ATOM 3780 O O . ARG B 1 162 ? -6.801 34.656 24.797 1 97.19 162 ARG B O 1
ATOM 3787 N N . PHE B 1 163 ? -6.508 32.531 24.281 1 98.25 163 PHE B N 1
ATOM 3788 C CA . PHE B 1 163 ? -6.863 32.75 22.891 1 98.25 163 PHE B CA 1
ATOM 3789 C C . PHE B 1 163 ? -8.297 33.25 22.766 1 98.25 163 PHE B C 1
ATOM 3791 O O . PHE B 1 163 ? -8.555 34.25 22.062 1 98.25 163 PHE B O 1
ATOM 3798 N N . VAL B 1 164 ? -9.234 32.594 23.406 1 98.06 164 VAL B N 1
ATOM 3799 C CA . VAL B 1 164 ? -10.656 32.906 23.297 1 98.06 164 VAL B CA 1
ATOM 3800 C C . VAL B 1 164 ? -10.914 34.281 23.891 1 98.06 164 VAL B C 1
ATOM 3802 O O . VAL B 1 164 ? -11.766 35.031 23.391 1 98.06 164 VAL B O 1
ATOM 3805 N N . GLN B 1 165 ? -10.109 34.719 24.875 1 97.5 165 GLN B N 1
ATOM 3806 C CA . GLN B 1 165 ? -10.32 35.969 25.562 1 97.5 165 GLN B CA 1
ATOM 3807 C C . GLN B 1 165 ? -9.586 37.125 24.859 1 97.5 165 GLN B C 1
ATOM 3809 O O . GLN B 1 165 ? -9.82 38.281 25.156 1 97.5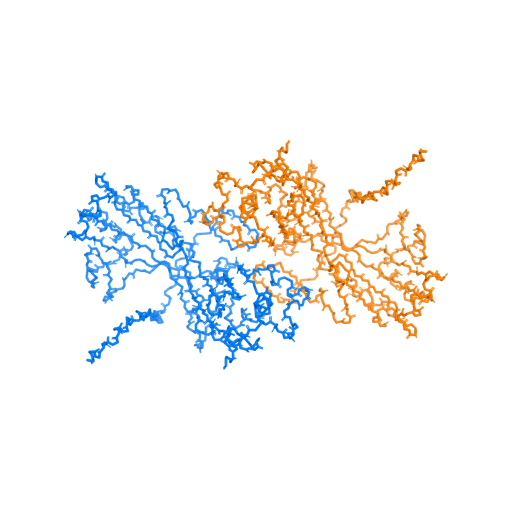 165 GLN B O 1
ATOM 3814 N N . ASP B 1 166 ? -8.719 36.75 23.953 1 96.88 166 ASP B N 1
ATOM 3815 C CA . ASP B 1 166 ? -7.969 37.75 23.203 1 96.88 166 ASP B CA 1
ATOM 3816 C C . ASP B 1 166 ? -8.898 38.562 22.328 1 96.88 166 ASP B C 1
ATOM 3818 O O . ASP B 1 166 ? -9.672 38.031 21.531 1 96.88 166 ASP B O 1
ATOM 3822 N N . THR B 1 167 ? -8.781 39.875 22.406 1 92.94 167 THR B N 1
ATOM 3823 C CA . THR B 1 167 ? -9.719 40.781 21.75 1 92.94 167 THR B CA 1
ATOM 3824 C C . THR B 1 167 ? -9.133 41.312 20.438 1 92.94 167 THR B C 1
ATOM 3826 O O . THR B 1 167 ? -9.727 42.188 19.797 1 92.94 167 THR B O 1
ATOM 3829 N N . ALA B 1 168 ? -8.039 40.719 20.125 1 92.56 168 ALA B N 1
ATOM 3830 C CA . ALA B 1 168 ? -7.422 41.156 18.875 1 92.56 168 ALA B CA 1
ATOM 3831 C C . ALA B 1 168 ? -8.383 41 17.703 1 92.56 168 ALA B C 1
ATOM 3833 O O . ALA B 1 168 ? -9.203 40.062 17.688 1 92.56 168 ALA B O 1
ATOM 3834 N N . THR B 1 169 ? -8.242 41.844 16.656 1 91.06 169 THR B N 1
ATOM 3835 C CA . THR B 1 169 ? -9.086 41.812 15.461 1 91.06 169 THR B CA 1
ATOM 3836 C C . THR B 1 169 ? -8.859 40.531 14.68 1 91.06 169 THR B C 1
ATOM 3838 O O . THR B 1 169 ? -9.805 39.938 14.141 1 91.06 169 THR B O 1
ATOM 3841 N N . VAL B 1 170 ? -7.68 40.219 14.539 1 94.81 170 VAL B N 1
ATOM 3842 C CA . VAL B 1 170 ? -7.316 38.969 13.891 1 94.81 170 VAL B CA 1
ATOM 3843 C C . VAL B 1 170 ? -6.383 38.156 14.805 1 94.81 170 VAL B C 1
ATOM 3845 O O . VAL B 1 170 ? -5.355 38.688 15.25 1 94.81 170 VAL B O 1
ATOM 3848 N N . LYS B 1 171 ? -6.77 36.969 15.109 1 96.62 171 LYS B N 1
ATOM 3849 C CA . LYS B 1 171 ? -5.98 36.062 15.953 1 96.62 171 LYS B CA 1
ATOM 3850 C C . LYS B 1 171 ? -6.035 34.656 15.43 1 96.62 171 LYS B C 1
ATOM 3852 O O . LYS B 1 171 ? -7.043 34.219 14.859 1 96.62 171 LYS B O 1
ATOM 3857 N N . THR B 1 172 ? -4.926 33.938 15.617 1 98 172 THR B N 1
ATOM 3858 C CA . THR B 1 172 ? -4.852 32.562 15.164 1 98 172 THR B CA 1
ATOM 3859 C C . THR B 1 172 ? -4.277 31.656 16.25 1 98 172 THR B C 1
ATOM 3861 O O . THR B 1 172 ? -3.459 32.094 17.062 1 98 172 THR B O 1
ATOM 3864 N N . PHE B 1 173 ? -4.766 30.453 16.344 1 98.75 173 PHE B N 1
ATOM 3865 C CA . PHE B 1 173 ? -4.281 29.406 17.234 1 98.75 173 PHE B CA 1
ATOM 3866 C C . PHE B 1 173 ? -3.863 28.172 16.422 1 98.75 173 PHE B C 1
ATOM 3868 O O . PHE B 1 173 ? -4.641 27.656 15.617 1 98.75 173 PHE B O 1
ATOM 3875 N N . SER B 1 174 ? -2.625 27.719 16.656 1 98.38 174 SER B N 1
ATOM 3876 C CA . SER B 1 174 ? -2.162 26.625 15.789 1 98.38 174 SER B CA 1
ATOM 3877 C C . SER B 1 174 ? -1.713 25.422 16.609 1 98.38 174 SER B C 1
ATOM 3879 O O . SER B 1 174 ? -1.264 25.578 17.75 1 98.38 174 SER B O 1
ATOM 3881 N N . LEU B 1 175 ? -1.947 24.297 16.125 1 98.75 175 LEU B N 1
ATOM 3882 C CA . LEU B 1 175 ? -1.341 23.031 16.516 1 98.75 175 LEU B CA 1
ATOM 3883 C C . LEU B 1 175 ? -0.391 22.531 15.438 1 98.75 175 LEU B C 1
ATOM 3885 O O . LEU B 1 175 ? -0.788 22.359 14.281 1 98.75 175 LEU B O 1
ATOM 3889 N N . ASP B 1 176 ? 0.852 22.312 15.82 1 98.69 176 ASP B N 1
ATOM 3890 C CA . ASP B 1 176 ? 1.822 21.781 14.875 1 98.69 176 ASP B CA 1
ATOM 3891 C C . ASP B 1 176 ? 2.15 20.328 15.195 1 98.69 176 ASP B C 1
ATOM 3893 O O . ASP B 1 176 ? 2.549 20 16.328 1 98.69 176 ASP B O 1
ATOM 3897 N N . ARG B 1 177 ? 1.927 19.469 14.195 1 98.75 177 ARG B N 1
ATOM 3898 C CA . ARG B 1 177 ? 2.363 18.094 14.32 1 98.75 177 ARG B CA 1
ATOM 3899 C C . ARG B 1 177 ? 3.834 17.938 13.945 1 98.75 177 ARG B C 1
ATOM 3901 O O . ARG B 1 177 ? 4.242 18.328 12.852 1 98.75 177 ARG B O 1
ATOM 3908 N N . VAL B 1 178 ? 4.586 17.359 14.852 1 98.19 178 VAL B N 1
ATOM 3909 C CA . VAL B 1 178 ? 6.02 17.297 14.594 1 98.19 178 VAL B CA 1
ATOM 3910 C C . VAL B 1 178 ? 6.512 15.859 14.766 1 98.19 178 VAL B C 1
ATOM 3912 O O . VAL B 1 178 ? 6 15.117 15.609 1 98.19 178 VAL B O 1
ATOM 3915 N N . ILE B 1 179 ? 7.465 15.445 13.891 1 98.19 179 ILE B N 1
ATOM 3916 C CA . ILE B 1 179 ? 8.102 14.141 13.953 1 98.19 179 ILE B CA 1
ATOM 3917 C C . ILE B 1 179 ? 9.445 14.25 14.68 1 98.19 179 ILE B C 1
ATOM 3919 O O . ILE B 1 179 ? 10.242 15.148 14.391 1 98.19 179 ILE B O 1
ATOM 3923 N N . ALA B 1 180 ? 9.656 13.336 15.594 1 97.5 180 ALA B N 1
ATOM 3924 C CA . ALA B 1 180 ? 10.898 13.406 16.359 1 97.5 180 ALA B CA 1
ATOM 3925 C C . ALA B 1 180 ? 11.781 12.188 16.094 1 97.5 180 ALA B C 1
ATOM 3927 O O . ALA B 1 180 ? 11.273 11.07 15.953 1 97.5 180 ALA B O 1
ATOM 3928 N N . ASN B 1 181 ? 13.062 12.375 15.938 1 97.44 181 ASN B N 1
ATOM 3929 C CA . ASN B 1 181 ? 14.133 11.391 15.992 1 97.44 181 ASN B CA 1
ATOM 3930 C C . ASN B 1 181 ? 14.172 10.531 14.734 1 97.44 181 ASN B C 1
ATOM 3932 O O . ASN B 1 181 ? 14.648 9.391 14.773 1 97.44 181 ASN B O 1
ATOM 3936 N N . LEU B 1 182 ? 13.547 10.914 13.656 1 97.69 182 LEU B N 1
ATOM 3937 C CA . LEU B 1 182 ? 13.742 10.297 12.344 1 97.69 182 LEU B CA 1
ATOM 3938 C C . LEU B 1 182 ? 14.984 10.867 11.664 1 97.69 182 LEU B C 1
ATOM 3940 O O . LEU B 1 182 ? 15.109 12.078 11.492 1 97.69 182 LEU B O 1
ATOM 3944 N N . ASP B 1 183 ? 15.859 10.055 11.305 1 97.5 183 ASP B N 1
ATOM 3945 C CA . ASP B 1 183 ? 17.109 10.5 10.711 1 97.5 183 ASP B CA 1
ATOM 3946 C C . ASP B 1 183 ? 16.984 10.633 9.195 1 97.5 183 ASP B C 1
ATOM 3948 O O . ASP B 1 183 ? 17.484 9.789 8.445 1 97.5 183 ASP B O 1
ATOM 3952 N N . VAL B 1 184 ? 16.422 11.703 8.734 1 96.44 184 VAL B N 1
ATOM 3953 C CA . VAL B 1 184 ? 16.172 11.945 7.316 1 96.44 184 VAL B CA 1
ATOM 3954 C C . VAL B 1 184 ? 17.5 12.086 6.566 1 96.44 184 VAL B C 1
ATOM 3956 O O . VAL B 1 184 ? 17.609 11.688 5.406 1 96.44 184 VAL B O 1
ATOM 3959 N N . GLY B 1 185 ? 18.453 12.68 7.254 1 97.12 185 GLY B N 1
ATOM 3960 C CA . GLY B 1 185 ? 19.766 12.812 6.637 1 97.12 185 GLY B CA 1
ATOM 3961 C C . GLY B 1 185 ? 20.375 11.484 6.242 1 97.12 185 GLY B C 1
ATOM 3962 O O . GLY B 1 185 ? 20.922 11.352 5.148 1 97.12 185 GLY B O 1
ATOM 3963 N N . TRP B 1 186 ? 20.281 10.57 7.137 1 97.69 186 TRP B N 1
ATOM 3964 C CA . TRP B 1 186 ? 20.797 9.234 6.855 1 97.69 186 TRP B CA 1
ATOM 3965 C C . TRP B 1 186 ? 20.094 8.625 5.645 1 97.69 186 TRP B C 1
ATOM 3967 O O . TRP B 1 186 ? 20.734 8.078 4.754 1 97.69 186 TRP B O 1
ATOM 3977 N N . ILE B 1 187 ? 18.797 8.695 5.543 1 97.94 187 ILE B N 1
ATOM 3978 C CA . ILE B 1 187 ? 18 8.148 4.445 1 97.94 187 ILE B CA 1
ATOM 3979 C C . ILE B 1 187 ? 18.406 8.82 3.135 1 97.94 187 ILE B C 1
ATOM 3981 O O . ILE B 1 187 ? 18.578 8.156 2.109 1 97.94 187 ILE B O 1
ATOM 3985 N N . GLU B 1 188 ? 18.531 10.117 3.213 1 98.06 188 GLU B N 1
ATOM 3986 C CA . GLU B 1 188 ? 18.953 10.859 2.029 1 98.06 188 GLU B CA 1
ATOM 3987 C C . GLU B 1 188 ? 20.297 10.344 1.516 1 98.06 188 GLU B C 1
ATOM 3989 O O . GLU B 1 188 ? 20.5 10.195 0.307 1 98.06 188 GLU B O 1
ATOM 3994 N N . GLY B 1 189 ? 21.188 10.148 2.424 1 98.06 189 GLY B N 1
ATOM 3995 C CA . GLY B 1 189 ? 22.469 9.594 2.031 1 98.06 189 GLY B CA 1
ATOM 3996 C C . GLY B 1 189 ? 22.359 8.266 1.299 1 98.06 189 GLY B C 1
ATOM 3997 O O . GLY B 1 189 ? 23.016 8.055 0.287 1 98.06 189 GLY B O 1
ATOM 3998 N N . GLN B 1 190 ? 21.531 7.359 1.801 1 98.12 190 GLN B N 1
ATOM 3999 C CA . GLN B 1 190 ? 21.312 6.066 1.16 1 98.12 190 GLN B CA 1
ATOM 4000 C C . GLN B 1 190 ? 20.719 6.238 -0.235 1 98.12 190 GLN B C 1
ATOM 4002 O O . GLN B 1 190 ? 21.141 5.566 -1.18 1 98.12 190 GLN B O 1
ATOM 4007 N N . LEU B 1 191 ? 19.781 7.156 -0.399 1 98.25 191 LEU B N 1
ATOM 4008 C CA . LEU B 1 191 ? 19.109 7.402 -1.674 1 98.25 191 LEU B CA 1
ATOM 4009 C C . LEU B 1 191 ? 20.109 7.914 -2.713 1 98.25 191 LEU B C 1
ATOM 4011 O O . LEU B 1 191 ? 20.125 7.43 -3.85 1 98.25 191 LEU B O 1
ATOM 4015 N N . ARG B 1 192 ? 20.891 8.867 -2.303 1 97.94 192 ARG B N 1
ATOM 4016 C CA . ARG B 1 192 ? 21.875 9.438 -3.223 1 97.94 192 ARG B CA 1
ATOM 4017 C C . ARG B 1 192 ? 22.891 8.391 -3.641 1 97.94 192 ARG B C 1
ATOM 4019 O O . ARG B 1 192 ? 23.297 8.336 -4.805 1 97.94 192 ARG B O 1
ATOM 4026 N N . SER B 1 193 ? 23.328 7.57 -2.648 1 97.38 193 SER B N 1
ATOM 4027 C CA . SER B 1 193 ? 24.25 6.48 -2.955 1 97.38 193 SER B CA 1
ATOM 4028 C C . SER B 1 193 ? 23.641 5.508 -3.957 1 97.38 193 SER B C 1
ATOM 4030 O O . SER B 1 193 ? 24.312 5.078 -4.898 1 97.38 193 SER B O 1
ATOM 4032 N N . LEU B 1 194 ? 22.406 5.117 -3.762 1 96.69 194 LEU B N 1
ATOM 4033 C CA . LEU B 1 194 ? 21.719 4.207 -4.664 1 96.69 194 LEU B CA 1
ATOM 4034 C C . LEU B 1 194 ? 21.656 4.781 -6.074 1 96.69 194 LEU B C 1
ATOM 4036 O O . LEU B 1 194 ? 21.922 4.078 -7.047 1 96.69 194 LEU B O 1
ATOM 4040 N N . ILE B 1 195 ? 21.312 6.027 -6.219 1 96.5 195 ILE B N 1
ATOM 4041 C CA . ILE B 1 195 ? 21.172 6.676 -7.516 1 96.5 195 ILE B CA 1
ATOM 4042 C C . ILE B 1 195 ? 22.531 6.727 -8.211 1 96.5 195 ILE B C 1
ATOM 4044 O O . ILE B 1 195 ? 22.625 6.547 -9.422 1 96.5 195 ILE B O 1
ATOM 4048 N N . ALA B 1 196 ? 23.594 6.965 -7.441 1 95.06 196 ALA B N 1
ATOM 4049 C CA . ALA B 1 196 ? 24.953 6.965 -7.98 1 95.06 196 ALA B CA 1
ATOM 4050 C C . ALA B 1 196 ? 25.312 5.605 -8.578 1 95.06 196 ALA B C 1
ATOM 4052 O O . ALA B 1 196 ? 25.969 5.531 -9.617 1 95.06 196 ALA B O 1
ATOM 4053 N N . THR B 1 197 ? 24.875 4.539 -7.93 1 93.62 197 THR B N 1
ATOM 4054 C CA . THR B 1 197 ? 25.156 3.201 -8.438 1 93.62 197 THR B CA 1
ATOM 4055 C C . THR B 1 197 ? 24.453 2.973 -9.773 1 93.62 197 THR B C 1
ATOM 4057 O O . THR B 1 197 ? 24.875 2.111 -10.555 1 93.62 197 THR B O 1
ATOM 4060 N N . LEU B 1 198 ? 23.391 3.691 -10.039 1 94 198 LEU B N 1
ATOM 4061 C CA . LEU B 1 198 ? 22.672 3.594 -11.297 1 94 198 LEU B CA 1
ATOM 4062 C C . LEU B 1 198 ? 23.312 4.453 -12.367 1 94 198 LEU B C 1
ATOM 4064 O O . LEU B 1 198 ? 22.797 4.578 -13.477 1 94 198 LEU B O 1
ATOM 4068 N N . LYS B 1 199 ? 24.422 5.129 -11.984 1 93.56 199 LYS B N 1
ATOM 4069 C CA . LYS B 1 199 ? 25.234 5.941 -12.883 1 93.56 199 LYS B CA 1
ATOM 4070 C C . LYS B 1 199 ? 24.422 7.094 -13.469 1 93.56 199 LYS B C 1
ATOM 4072 O O . LYS B 1 199 ? 24.516 7.391 -14.656 1 93.56 199 LYS B O 1
ATOM 4077 N N . TYR B 1 200 ? 23.547 7.559 -12.672 1 95 200 TYR B N 1
ATOM 4078 C CA . TYR B 1 200 ? 22.797 8.742 -13.078 1 95 200 TYR B CA 1
ATOM 4079 C C . TYR B 1 200 ? 23.672 9.992 -13.016 1 95 200 TYR B C 1
ATOM 4081 O O . TYR B 1 200 ? 24.297 10.258 -12 1 95 200 TYR B O 1
ATOM 4089 N N . ARG B 1 201 ? 23.688 10.812 -14.039 1 93 201 ARG B N 1
ATOM 4090 C CA . ARG B 1 201 ? 24.625 11.93 -14.125 1 93 201 ARG B CA 1
ATOM 4091 C C . ARG B 1 201 ? 23.906 13.266 -14.008 1 93 201 ARG B C 1
ATOM 4093 O O . ARG B 1 201 ? 24.531 14.32 -14.016 1 93 201 ARG B O 1
ATOM 4100 N N . GLY B 1 202 ? 22.625 13.227 -13.859 1 95.06 202 GLY B N 1
ATOM 4101 C CA . GLY B 1 202 ? 21.875 14.461 -13.742 1 95.06 202 GLY B CA 1
ATOM 4102 C C . GLY B 1 202 ? 21.812 14.984 -12.32 1 95.06 202 GLY B C 1
ATOM 4103 O O . GLY B 1 202 ? 22.531 14.492 -11.438 1 95.06 202 GLY B O 1
ATOM 4104 N N . ALA B 1 203 ? 21.016 16.094 -12.211 1 96.69 203 ALA B N 1
ATOM 4105 C CA . ALA B 1 203 ? 20.812 16.688 -10.891 1 96.69 203 ALA B CA 1
ATOM 4106 C C . ALA B 1 203 ? 19.828 15.867 -10.062 1 96.69 203 ALA B C 1
ATOM 4108 O O . ALA B 1 203 ? 18.797 15.43 -10.578 1 96.69 203 ALA B O 1
ATOM 4109 N N . VAL B 1 204 ? 20.203 15.609 -8.852 1 97.69 204 VAL B N 1
ATOM 4110 C CA . VAL B 1 204 ? 19.328 14.844 -7.965 1 97.69 204 VAL B CA 1
ATOM 4111 C C . VAL B 1 204 ? 18.875 15.727 -6.805 1 97.69 204 VAL B C 1
ATOM 4113 O O . VAL B 1 204 ? 19.703 16.312 -6.098 1 97.69 204 VAL B O 1
ATOM 4116 N N . ASP B 1 205 ? 17.594 15.844 -6.664 1 97.81 205 ASP B N 1
ATOM 4117 C CA . ASP B 1 205 ? 17 16.578 -5.547 1 97.81 205 ASP B CA 1
ATOM 4118 C C . ASP B 1 205 ? 16.234 15.633 -4.621 1 97.81 205 ASP B C 1
ATOM 4120 O O . ASP B 1 205 ? 15.359 14.891 -5.066 1 97.81 205 ASP B O 1
ATOM 4124 N N . VAL B 1 206 ? 16.625 15.602 -3.383 1 98 206 VAL B N 1
ATOM 4125 C CA . VAL B 1 206 ? 15.906 14.844 -2.367 1 98 206 VAL B CA 1
ATOM 4126 C C . VAL B 1 206 ? 15.281 15.797 -1.351 1 98 206 VAL B C 1
ATOM 4128 O O . VAL B 1 206 ? 15.984 16.547 -0.676 1 98 206 VAL B O 1
ATOM 4131 N N . THR B 1 207 ? 13.977 15.789 -1.269 1 97.56 207 THR B N 1
ATOM 4132 C CA . THR B 1 207 ? 13.266 16.688 -0.372 1 97.56 207 THR B CA 1
ATOM 4133 C C . THR B 1 207 ? 12.398 15.906 0.61 1 97.56 207 THR B C 1
ATOM 4135 O O . THR B 1 207 ? 11.75 14.93 0.232 1 97.56 207 THR B O 1
ATOM 4138 N N . PHE B 1 208 ? 12.516 16.297 1.82 1 96.94 208 PHE B N 1
ATOM 4139 C CA . PHE B 1 208 ? 11.633 15.758 2.846 1 96.94 208 PHE B CA 1
ATOM 4140 C C . PHE B 1 208 ? 10.484 16.719 3.131 1 96.94 208 PHE B C 1
ATOM 4142 O O . PHE B 1 208 ? 10.703 17.859 3.551 1 96.94 208 PHE B O 1
ATOM 4149 N N . LEU B 1 209 ? 9.32 16.281 2.826 1 96.5 209 LEU B N 1
ATOM 4150 C CA . LEU B 1 209 ? 8.109 17.094 2.992 1 96.5 209 LEU B CA 1
ATOM 4151 C C . LEU B 1 209 ? 7.184 16.469 4.031 1 96.5 209 LEU B C 1
ATOM 4153 O O . LEU B 1 209 ? 7.016 15.25 4.062 1 96.5 209 LEU B O 1
ATOM 4157 N N . VAL B 1 210 ? 6.59 17.312 4.895 1 98.12 210 VAL B N 1
ATOM 4158 C CA . VAL B 1 210 ? 5.621 16.828 5.871 1 98.12 210 VAL B CA 1
ATOM 4159 C C . VAL B 1 210 ? 4.27 17.5 5.637 1 98.12 210 VAL B C 1
ATOM 4161 O O . VAL B 1 210 ? 4.09 18.672 5.941 1 98.12 210 VAL B O 1
ATOM 4164 N N . THR B 1 211 ? 3.338 16.703 5.117 1 97.94 211 THR B N 1
ATOM 4165 C CA . THR B 1 211 ? 1.991 17.219 4.902 1 97.94 211 THR B CA 1
ATOM 4166 C C . THR B 1 211 ? 1.115 16.969 6.129 1 97.94 211 THR B C 1
ATOM 4168 O O . THR B 1 211 ? 1.496 16.219 7.027 1 97.94 211 THR B O 1
ATOM 4171 N N . HIS B 1 212 ? -0.043 17.75 6.184 1 98.31 212 HIS B N 1
ATOM 4172 C CA . HIS B 1 212 ? -0.995 17.625 7.281 1 98.31 212 HIS B CA 1
ATOM 4173 C C . HIS B 1 212 ? -0.322 17.875 8.625 1 98.31 212 HIS B C 1
ATOM 4175 O O . HIS B 1 212 ? -0.541 17.141 9.586 1 98.31 212 HIS B O 1
ATOM 4181 N N . SER B 1 213 ? 0.542 18.906 8.672 1 98.69 213 SER B N 1
ATOM 4182 C CA . SER B 1 213 ? 1.382 19.109 9.844 1 98.69 213 SER B CA 1
ATOM 4183 C C . SER B 1 213 ? 0.894 20.281 10.68 1 98.69 213 SER B C 1
ATOM 4185 O O . SER B 1 213 ? 1.405 20.531 11.773 1 98.69 213 SER B O 1
ATOM 4187 N N . ARG B 1 214 ? -0.176 20.984 10.18 1 98.81 214 ARG B N 1
ATOM 4188 C CA . ARG B 1 214 ? -0.606 22.156 10.922 1 98.81 214 ARG B CA 1
ATOM 4189 C C . ARG B 1 214 ? -2.127 22.281 10.922 1 98.81 214 ARG B C 1
ATOM 4191 O O . ARG B 1 214 ? -2.771 22.078 9.898 1 98.81 214 ARG B O 1
ATOM 4198 N N . VAL B 1 215 ? -2.676 22.484 12.07 1 98.81 215 VAL B N 1
ATOM 4199 C CA . VAL B 1 215 ? -4.078 22.844 12.234 1 98.81 215 VAL B CA 1
ATOM 4200 C C . VAL B 1 215 ? -4.188 24.297 12.703 1 98.81 215 VAL B C 1
ATOM 4202 O O . VAL B 1 215 ? -3.57 24.672 13.703 1 98.81 215 VAL B O 1
ATOM 4205 N N . LEU B 1 216 ? -4.922 25.094 11.984 1 98.75 216 LEU B N 1
ATOM 4206 C CA . LEU B 1 216 ? -4.969 26.531 12.258 1 98.75 216 LEU B CA 1
ATOM 4207 C C . LEU B 1 216 ? -6.406 27 12.469 1 98.75 216 LEU B C 1
ATOM 4209 O O . LEU B 1 216 ? -7.27 26.766 11.617 1 98.75 216 LEU B O 1
ATOM 4213 N N . VAL B 1 217 ? -6.652 27.594 13.578 1 98.62 217 VAL B N 1
ATOM 4214 C CA . VAL B 1 217 ? -7.945 28.188 13.875 1 98.62 217 VAL B CA 1
ATOM 4215 C C . VAL B 1 217 ? -7.812 29.719 13.883 1 98.62 217 VAL B C 1
ATOM 4217 O O . VAL B 1 217 ? -6.957 30.266 14.57 1 98.62 217 VAL B O 1
ATOM 4220 N N . GLN B 1 218 ? -8.539 30.375 13.102 1 97.81 218 GLN B N 1
ATOM 4221 C CA . GLN B 1 218 ? -8.609 31.844 13.062 1 97.81 218 GLN B CA 1
ATOM 4222 C C . GLN B 1 218 ? -10.008 32.344 13.43 1 97.81 218 GLN B C 1
ATOM 4224 O O . GLN B 1 218 ? -11.008 31.672 13.117 1 97.81 218 GLN B O 1
ATOM 4229 N N . ASN B 1 219 ? -10.086 33.469 14.148 1 95.81 219 ASN B N 1
ATOM 4230 C CA . ASN B 1 219 ? -11.406 34.031 14.383 1 95.81 219 ASN B CA 1
ATOM 4231 C C . ASN B 1 219 ? -12.07 34.469 13.078 1 95.81 219 ASN B C 1
ATOM 4233 O O . ASN B 1 219 ? -11.391 34.75 12.086 1 95.81 219 ASN B O 1
ATOM 4237 N N . PRO B 1 220 ? -13.398 34.438 13.102 1 94.44 220 PRO B N 1
ATOM 4238 C CA . PRO B 1 220 ? -14.117 34.812 11.883 1 94.44 220 PRO B CA 1
ATOM 4239 C C . PRO B 1 220 ? -13.766 36.188 11.383 1 94.44 220 PRO B C 1
ATOM 4241 O O . PRO B 1 220 ? -13.375 37.062 12.18 1 94.44 220 PRO B O 1
ATOM 4244 N N . ASP B 1 221 ? -13.984 36.312 10.086 1 89.75 221 ASP B N 1
ATOM 4245 C CA . ASP B 1 221 ? -13.812 37.625 9.516 1 89.75 221 ASP B CA 1
ATOM 4246 C C . ASP B 1 221 ? -14.898 38.594 10 1 89.75 221 ASP B C 1
ATOM 4248 O O . ASP B 1 221 ? -16.094 38.25 9.969 1 89.75 221 ASP B O 1
ATOM 4252 N N . ARG B 1 222 ? -14.477 39.656 10.469 1 83.69 222 ARG B N 1
ATOM 4253 C CA . ARG B 1 222 ? -15.453 40.625 10.953 1 83.69 222 ARG B CA 1
ATOM 4254 C C . ARG B 1 222 ? -16.344 41.125 9.82 1 83.69 222 ARG B C 1
ATOM 4256 O O . ARG B 1 222 ? -17.547 41.312 9.992 1 83.69 222 ARG B O 1
ATOM 4263 N N . VAL B 1 223 ? -15.703 41.406 8.695 1 81.69 223 VAL B N 1
ATOM 4264 C CA . VAL B 1 223 ? -16.438 41.875 7.527 1 81.69 223 VAL B CA 1
ATOM 4265 C C . VAL B 1 223 ? -16.266 40.875 6.375 1 81.69 223 VAL B C 1
ATOM 4267 O O . VAL B 1 223 ? -17.234 40.219 5.98 1 81.69 223 VAL B O 1
ATOM 4270 N N . ASN B 1 224 ? -15.07 40.781 5.828 1 83.62 224 ASN B N 1
ATOM 4271 C CA . ASN B 1 224 ? -14.695 39.812 4.812 1 83.62 224 ASN B CA 1
ATOM 4272 C C . ASN B 1 224 ? -13.188 39.562 4.809 1 83.62 224 ASN B C 1
ATOM 4274 O O . ASN B 1 224 ? -12.453 40.156 5.586 1 83.62 224 ASN B O 1
ATOM 4278 N N . GLN B 1 225 ? -12.922 38.688 4.082 1 83.94 225 GLN B N 1
ATOM 4279 C CA . GLN B 1 225 ? -11.531 38.25 4.055 1 83.94 225 GLN B CA 1
ATOM 4280 C C . GLN B 1 225 ? -10.602 39.375 3.643 1 83.94 225 GLN B C 1
ATOM 4282 O O . GLN B 1 225 ? -9.477 39.469 4.133 1 83.94 225 GLN B O 1
ATOM 4287 N N . PHE B 1 226 ? -11.039 40.188 2.725 1 82.62 226 PHE B N 1
ATOM 4288 C CA . PHE B 1 226 ? -10.242 41.312 2.26 1 82.62 226 PHE B CA 1
ATOM 4289 C C . PHE B 1 226 ? -9.938 42.281 3.406 1 82.62 226 PHE B C 1
ATOM 4291 O O . PHE B 1 226 ? -8.789 42.688 3.594 1 82.62 226 PHE B O 1
ATOM 4298 N N . PHE B 1 227 ? -10.922 42.625 4.18 1 78.38 227 PHE B N 1
ATOM 4299 C CA . PHE B 1 227 ? -10.75 43.531 5.316 1 78.38 227 PHE B CA 1
ATOM 4300 C C . PHE B 1 227 ? -9.828 42.906 6.359 1 78.38 227 PHE B C 1
ATOM 4302 O O . PHE B 1 227 ? -9.016 43.625 6.973 1 78.38 227 PHE B O 1
ATOM 4309 N N . THR B 1 228 ? -10.078 41.688 6.586 1 82.75 228 THR B N 1
ATOM 4310 C CA . THR B 1 228 ? -9.219 41 7.535 1 82.75 228 THR B CA 1
ATOM 4311 C C . THR B 1 228 ? -7.758 41.062 7.098 1 82.75 228 THR B C 1
ATOM 4313 O O . THR B 1 228 ? -6.871 41.312 7.914 1 82.75 228 THR B O 1
ATOM 4316 N N . ASN B 1 229 ? -7.48 40.875 5.797 1 84.81 229 ASN B N 1
ATOM 4317 C CA . ASN B 1 229 ? -6.121 40.938 5.27 1 84.81 229 ASN B CA 1
ATOM 4318 C C . ASN B 1 229 ? -5.535 42.344 5.426 1 84.81 229 ASN B C 1
ATOM 4320 O O . ASN B 1 229 ? -4.379 42.5 5.828 1 84.81 229 ASN B O 1
ATOM 4324 N N . VAL B 1 230 ? -6.312 43.344 5.156 1 81.62 230 VAL B N 1
ATOM 4325 C CA . VAL B 1 230 ? -5.879 44.719 5.242 1 81.62 230 VAL B CA 1
ATOM 4326 C C . VAL B 1 230 ? -5.602 45.094 6.699 1 81.62 230 VAL B C 1
ATOM 4328 O O . VAL B 1 230 ? -4.582 45.719 7.008 1 81.62 230 VAL B O 1
ATOM 4331 N N . THR B 1 231 ? -6.535 44.719 7.516 1 80.81 231 THR B N 1
ATOM 4332 C CA . THR B 1 231 ? -6.387 45 8.938 1 80.81 231 THR B CA 1
ATOM 4333 C C . THR B 1 231 ? -5.129 44.344 9.492 1 80.81 231 THR B C 1
ATOM 4335 O O . THR B 1 231 ? -4.426 44.938 10.32 1 80.81 231 THR B O 1
ATOM 4338 N N . SER B 1 232 ? -4.891 43.156 9.086 1 82.81 232 SER B N 1
ATOM 4339 C CA . SER B 1 232 ? -3.723 42.438 9.555 1 82.81 232 SER B CA 1
ATOM 4340 C C . SER B 1 232 ? -2.428 43.125 9.18 1 82.81 232 SER B C 1
ATOM 4342 O O . SER B 1 232 ? -1.41 43 9.859 1 82.81 232 SER B O 1
ATOM 4344 N N . LEU B 1 233 ? -2.396 43.844 8.07 1 82.94 233 LEU B N 1
ATOM 4345 C CA . LEU B 1 233 ? -1.22 44.562 7.617 1 82.94 233 LEU B CA 1
ATOM 4346 C C . LEU B 1 233 ? -0.921 45.75 8.539 1 82.94 233 LEU B C 1
ATOM 4348 O O . LEU B 1 233 ? 0.238 46.125 8.695 1 82.94 233 LEU B O 1
ATOM 4352 N N . PHE B 1 234 ? -1.947 46.219 9.219 1 82.56 234 PHE B N 1
ATOM 4353 C CA . PHE B 1 234 ? -1.785 47.406 10.031 1 82.56 234 PHE B CA 1
ATOM 4354 C C . PHE B 1 234 ? -1.649 47.062 11.508 1 82.56 234 PHE B C 1
ATOM 4356 O O . PHE B 1 234 ? -0.809 47.625 12.211 1 82.56 234 PHE B O 1
ATOM 4363 N N . SER B 1 235 ? -2.502 46.25 11.984 1 82.31 235 SER B N 1
ATOM 4364 C CA . SER B 1 235 ? -2.553 45.969 13.414 1 82.31 235 SER B CA 1
ATOM 4365 C C . SER B 1 235 ? -1.767 44.719 13.75 1 82.31 235 SER B C 1
ATOM 4367 O O . SER B 1 235 ? -1.454 44.469 14.914 1 82.31 235 SER B O 1
ATOM 4369 N N . GLY B 1 236 ? -1.472 43.969 12.75 1 84.81 236 GLY B N 1
ATOM 4370 C CA . GLY B 1 236 ? -0.827 42.688 12.969 1 84.81 236 GLY B CA 1
ATOM 4371 C C . GLY B 1 236 ? -1.803 41.594 13.336 1 84.81 236 GLY B C 1
ATOM 4372 O O . GLY B 1 236 ? -3.014 41.812 13.383 1 84.81 236 GLY B O 1
ATOM 4373 N N . LYS B 1 237 ? -1.378 40.438 13.391 1 92.19 237 LYS B N 1
ATOM 4374 C CA . LYS B 1 237 ? -2.123 39.25 13.789 1 92.19 237 LYS B CA 1
ATOM 4375 C C . LYS B 1 237 ? -1.545 38.625 15.07 1 92.19 237 LYS B C 1
ATOM 4377 O O . LYS B 1 237 ? -0.331 38.469 15.18 1 92.19 237 LYS B O 1
ATOM 4382 N N . ASN B 1 238 ? -2.455 38.562 16.109 1 96.56 238 ASN B N 1
ATOM 4383 C CA . ASN B 1 238 ? -2.006 37.781 17.266 1 96.56 238 ASN B CA 1
ATOM 4384 C C . ASN B 1 238 ? -1.919 36.281 16.953 1 96.56 238 ASN B C 1
ATOM 4386 O O . ASN B 1 238 ? -2.861 35.719 16.422 1 96.56 238 ASN B O 1
ATOM 4390 N N . LYS B 1 239 ? -0.794 35.719 17.25 1 98 239 LYS B N 1
ATOM 4391 C CA . LYS B 1 239 ? -0.581 34.312 16.922 1 98 239 LYS B CA 1
ATOM 4392 C C . LYS B 1 239 ? -0.317 33.5 18.188 1 98 239 LYS B C 1
ATOM 4394 O O . LYS B 1 239 ? 0.4 33.938 19.078 1 98 239 LYS B O 1
ATOM 4399 N N . TYR B 1 240 ? -0.994 32.438 18.312 1 98.44 240 TYR B N 1
ATOM 4400 C CA . TYR B 1 240 ? -0.748 31.438 19.344 1 98.44 240 TYR B CA 1
ATOM 4401 C C . TYR B 1 240 ? -0.169 30.156 18.75 1 98.44 240 TYR B C 1
ATOM 4403 O O . TYR B 1 240 ? -0.912 29.281 18.312 1 98.44 240 TYR B O 1
ATOM 4411 N N . GLU B 1 241 ? 1.153 30.047 18.672 1 98.31 241 GLU B N 1
ATOM 4412 C CA . GLU B 1 241 ? 1.884 28.859 18.234 1 98.31 241 GLU B CA 1
ATOM 4413 C C . GLU B 1 241 ? 2.596 28.188 19.406 1 98.31 241 GLU B C 1
ATOM 4415 O O . GLU B 1 241 ? 3.828 28.125 19.438 1 98.31 241 GLU B O 1
ATOM 4420 N N . VAL B 1 242 ? 1.771 27.578 20.25 1 97.88 242 VAL B N 1
ATOM 4421 C CA . VAL B 1 242 ? 2.252 27.219 21.578 1 97.88 242 VAL B CA 1
ATOM 4422 C C . VAL B 1 242 ? 1.998 25.734 21.828 1 97.88 242 VAL B C 1
ATOM 4424 O O . VAL B 1 242 ? 2.311 25.203 22.906 1 97.88 242 VAL B O 1
ATOM 4427 N N . ILE B 1 243 ? 1.376 25.062 20.891 1 98.19 243 ILE B N 1
ATOM 4428 C CA . ILE B 1 243 ? 1.037 23.656 21.078 1 98.19 243 ILE B CA 1
ATOM 4429 C C . ILE B 1 243 ? 1.668 22.828 19.953 1 98.19 243 ILE B C 1
ATOM 4431 O O . ILE B 1 243 ? 1.551 23.172 18.781 1 98.19 243 ILE B O 1
ATOM 4435 N N . LYS B 1 244 ? 2.311 21.75 20.328 1 97.88 244 LYS B N 1
ATOM 4436 C CA . LYS B 1 244 ? 2.83 20.766 19.375 1 97.88 244 LYS B CA 1
ATOM 4437 C C . LYS B 1 244 ? 2.314 19.359 19.688 1 97.88 244 LYS B C 1
ATOM 4439 O O . LYS B 1 244 ? 2.188 18.984 20.859 1 97.88 244 LYS B O 1
ATOM 4444 N N . SER B 1 245 ? 1.861 18.672 18.688 1 98.5 245 SER B N 1
ATOM 4445 C CA . SER B 1 245 ? 1.646 17.234 18.781 1 98.5 245 SER B CA 1
ATOM 4446 C C . SER B 1 245 ? 2.867 16.469 18.297 1 98.5 245 SER B C 1
ATOM 4448 O O . SER B 1 245 ? 3.156 16.438 17.094 1 98.5 245 SER B O 1
ATOM 4450 N N . VAL B 1 246 ? 3.541 15.812 19.219 1 98.25 246 VAL B N 1
ATOM 4451 C CA . VAL B 1 246 ? 4.809 15.164 18.906 1 98.25 246 VAL B CA 1
ATOM 4452 C C . VAL B 1 246 ? 4.578 13.688 18.578 1 98.25 246 VAL B C 1
ATOM 4454 O O . VAL B 1 246 ? 3.916 12.984 19.344 1 98.25 246 VAL B O 1
ATOM 4457 N N . TRP B 1 247 ? 5.117 13.281 17.438 1 97.94 247 TRP B N 1
ATOM 4458 C CA . TRP B 1 247 ? 5.051 11.898 16.984 1 97.94 247 TRP B CA 1
ATOM 4459 C C . TRP B 1 247 ? 6.449 11.312 16.812 1 97.94 247 TRP B C 1
ATOM 4461 O O . TRP B 1 247 ? 7.066 11.469 15.75 1 97.94 247 TRP B O 1
ATOM 4471 N N . PRO B 1 248 ? 6.918 10.625 17.781 1 97.25 248 PRO B N 1
ATOM 4472 C CA . PRO B 1 248 ? 8.289 10.117 17.688 1 97.25 248 PRO B CA 1
ATOM 4473 C C . PRO B 1 248 ? 8.414 8.922 16.75 1 97.25 248 PRO B C 1
ATOM 4475 O O . PRO B 1 248 ? 7.59 8 16.797 1 97.25 248 PRO B O 1
ATOM 4478 N N . PHE B 1 249 ? 9.398 8.953 15.969 1 97.38 249 PHE B N 1
ATOM 4479 C CA . PHE B 1 249 ? 9.836 7.793 15.203 1 97.38 249 PHE B CA 1
ATOM 4480 C C . PHE B 1 249 ? 10.617 6.824 16.094 1 97.38 249 PHE B C 1
ATOM 4482 O O . PHE B 1 249 ? 10.531 5.605 15.906 1 97.38 249 PHE B O 1
ATOM 4489 N N . ALA B 1 250 ? 11.312 7.441 16.953 1 97.31 250 ALA B N 1
ATOM 4490 C CA . ALA B 1 250 ? 12.141 6.699 17.891 1 97.31 250 ALA B CA 1
ATOM 4491 C C . ALA B 1 250 ? 12.242 7.434 19.234 1 97.31 250 ALA B C 1
ATOM 4493 O O . ALA B 1 250 ? 11.93 8.625 19.312 1 97.31 250 ALA B O 1
ATOM 4494 N N . THR B 1 251 ? 12.703 6.68 20.234 1 95.44 251 THR B N 1
ATOM 4495 C CA . THR B 1 251 ? 12.805 7.238 21.578 1 95.44 251 THR B CA 1
ATOM 4496 C C . THR B 1 251 ? 13.961 8.234 21.672 1 95.44 251 THR B C 1
ATOM 4498 O O . THR B 1 251 ? 13.891 9.211 22.422 1 95.44 251 THR B O 1
ATOM 4501 N N . THR B 1 252 ? 15 7.922 20.922 1 95.62 252 THR B N 1
ATOM 4502 C CA . THR B 1 252 ? 16.172 8.797 20.891 1 95.62 252 THR B CA 1
ATOM 4503 C C . THR B 1 252 ? 16.734 8.906 19.484 1 95.62 252 THR B C 1
ATOM 4505 O O . THR B 1 252 ? 16.25 8.242 18.562 1 95.62 252 THR B O 1
ATOM 4508 N N . LYS B 1 253 ? 17.672 9.812 19.328 1 95.25 253 LYS B N 1
ATOM 4509 C CA . LYS B 1 253 ? 18.266 10.062 18.016 1 95.25 253 LYS B CA 1
ATOM 4510 C C . LYS B 1 253 ? 19 8.828 17.5 1 95.25 253 LYS B C 1
ATOM 4512 O O . LYS B 1 253 ? 19.422 7.977 18.281 1 95.25 253 LYS B O 1
ATOM 4517 N N . ASN B 1 254 ? 19.172 8.758 16.188 1 94.56 254 ASN B N 1
ATOM 4518 C CA . ASN B 1 254 ? 19.875 7.652 15.547 1 94.56 254 ASN B CA 1
ATOM 4519 C C . ASN B 1 254 ? 21.328 7.566 16.031 1 94.56 254 ASN B C 1
ATOM 4521 O O . ASN B 1 254 ? 22.016 8.578 16.109 1 94.56 254 ASN B O 1
ATOM 4525 N N . GLY B 1 255 ? 21.766 6.43 16.422 1 92.19 255 GLY B N 1
ATOM 4526 C CA . GLY B 1 255 ? 23.125 6.23 16.891 1 92.19 255 GLY B CA 1
ATOM 4527 C C . GLY B 1 255 ? 23.25 6.262 18.391 1 92.19 255 GLY B C 1
ATOM 4528 O O . GLY B 1 255 ? 24.266 5.84 18.953 1 92.19 255 GLY B O 1
ATOM 4529 N N . GLU B 1 256 ? 22.234 6.738 19.125 1 94.31 256 GLU B N 1
ATOM 4530 C CA . GLU B 1 256 ? 22.281 6.812 20.578 1 94.31 256 GLU B CA 1
ATOM 4531 C C . GLU B 1 256 ? 21.953 5.461 21.203 1 94.31 256 GLU B C 1
ATOM 4533 O O . GLU B 1 256 ? 21.109 4.719 20.703 1 94.31 256 GLU B O 1
ATOM 4538 N N . PRO B 1 257 ? 22.641 5.211 22.297 1 92.94 257 PRO B N 1
ATOM 4539 C CA . PRO B 1 257 ? 22.391 3.936 22.969 1 92.94 257 PRO B CA 1
ATOM 4540 C C . PRO B 1 257 ? 20.969 3.822 23.516 1 92.94 257 PRO B C 1
ATOM 4542 O O . PRO B 1 257 ? 20.406 4.812 23.984 1 92.94 257 PRO B O 1
ATOM 4545 N N . GLY B 1 258 ? 20.453 2.623 23.469 1 93 258 GLY B N 1
ATOM 4546 C CA . GLY B 1 258 ? 19.141 2.355 24.031 1 93 258 GLY B CA 1
ATOM 4547 C C . GLY B 1 258 ? 18 2.816 23.141 1 93 258 GLY B C 1
ATOM 4548 O O . GLY B 1 258 ? 16.844 2.826 23.562 1 93 258 GLY B O 1
ATOM 4549 N N . ARG B 1 259 ? 18.25 3.182 21.938 1 94.81 259 ARG B N 1
ATOM 4550 C CA . ARG B 1 259 ? 17.25 3.662 20.984 1 94.81 259 ARG B CA 1
ATOM 4551 C C . ARG B 1 259 ? 16.25 2.564 20.641 1 94.81 259 ARG B C 1
ATOM 4553 O O . ARG B 1 259 ? 16.641 1.426 20.375 1 94.81 259 ARG B O 1
ATOM 4560 N N . ARG B 1 260 ? 15.039 2.924 20.75 1 95.19 260 ARG B N 1
ATOM 4561 C CA . ARG B 1 260 ? 13.969 2.037 20.328 1 95.19 260 ARG B CA 1
ATOM 4562 C C . ARG B 1 260 ? 13.078 2.721 19.297 1 95.19 260 ARG B C 1
ATOM 4564 O O . ARG B 1 260 ? 12.523 3.789 19.562 1 95.19 260 ARG B O 1
ATOM 4571 N N . CYS B 1 261 ? 12.969 2.166 18.141 1 95.56 261 CYS B N 1
ATOM 4572 C CA . CYS B 1 261 ? 12.094 2.697 17.094 1 95.56 261 CYS B CA 1
ATOM 4573 C C . CYS B 1 261 ? 10.664 2.205 17.281 1 95.56 261 CYS B C 1
ATOM 4575 O O . CYS B 1 261 ? 10.445 1.091 17.75 1 95.56 261 CYS B O 1
ATOM 4577 N N . ILE B 1 262 ? 9.742 2.998 16.938 1 94.81 262 ILE B N 1
ATOM 4578 C CA . ILE B 1 262 ? 8.328 2.709 17.172 1 94.81 262 ILE B CA 1
ATOM 4579 C C . ILE B 1 262 ? 7.883 1.553 16.281 1 94.81 262 ILE B C 1
ATOM 4581 O O . ILE B 1 262 ? 7.156 0.662 16.719 1 94.81 262 ILE B O 1
ATOM 4585 N N . VAL B 1 263 ? 8.266 1.574 14.992 1 94.25 263 VAL B N 1
ATOM 4586 C CA . VAL B 1 263 ? 7.863 0.529 14.055 1 94.25 263 VAL B CA 1
ATOM 4587 C C . VAL B 1 263 ? 9.094 -0.242 13.578 1 94.25 263 VAL B C 1
ATOM 4589 O O . VAL B 1 263 ? 9.188 -1.456 13.773 1 94.25 263 VAL B O 1
ATOM 4592 N N . GLN B 1 264 ? 10.023 0.427 12.953 1 95 264 GLN B N 1
ATOM 4593 C CA . GLN B 1 264 ? 11.281 -0.141 12.492 1 95 264 GLN B CA 1
ATOM 4594 C C . GLN B 1 264 ? 12.344 0.94 12.32 1 95 264 GLN B C 1
ATOM 4596 O O . GLN B 1 264 ? 12.023 2.125 12.219 1 95 264 GLN B O 1
ATOM 4601 N N . SER B 1 265 ? 13.555 0.589 12.305 1 96.38 265 SER B N 1
ATOM 4602 C CA . SER B 1 265 ? 14.648 1.546 12.156 1 96.38 265 SER B CA 1
ATOM 4603 C C . SER B 1 265 ? 14.773 2.02 10.711 1 96.38 265 SER B C 1
ATOM 4605 O O . SER B 1 265 ? 14.227 1.399 9.797 1 96.38 265 SER B O 1
ATOM 4607 N N . GLU B 1 266 ? 15.5 3.096 10.508 1 97.56 266 GLU B N 1
ATOM 4608 C CA . GLU B 1 266 ? 15.805 3.57 9.164 1 97.56 266 GLU B CA 1
ATOM 4609 C C . GLU B 1 266 ? 16.516 2.496 8.344 1 97.56 266 GLU B C 1
ATOM 4611 O O . GLU B 1 266 ? 16.234 2.311 7.164 1 97.56 266 GLU B O 1
ATOM 4616 N N . GLU B 1 267 ? 17.359 1.769 8.984 1 96.94 267 GLU B N 1
ATOM 4617 C CA . GLU B 1 267 ? 18.141 0.736 8.312 1 96.94 267 GLU B CA 1
ATOM 4618 C C . GLU B 1 267 ? 17.25 -0.396 7.809 1 96.94 267 GLU B C 1
ATOM 4620 O O . GLU B 1 267 ? 17.422 -0.865 6.68 1 96.94 267 GLU B O 1
ATOM 4625 N N . VAL B 1 268 ? 16.406 -0.844 8.68 1 95.62 268 VAL B N 1
ATOM 4626 C CA . VAL B 1 268 ? 15.492 -1.918 8.297 1 95.62 268 VAL B CA 1
ATOM 4627 C C . VAL B 1 268 ? 14.578 -1.445 7.172 1 95.62 268 VAL B C 1
ATOM 4629 O O . VAL B 1 268 ? 14.359 -2.17 6.199 1 95.62 268 VAL B O 1
ATOM 4632 N N . TRP B 1 269 ? 14.07 -0.251 7.312 1 96.75 269 TRP B N 1
ATOM 4633 C CA . TRP B 1 269 ? 13.242 0.333 6.266 1 96.75 269 TRP B CA 1
ATOM 4634 C C . TRP B 1 269 ? 13.984 0.373 4.934 1 96.75 269 TRP B C 1
ATOM 4636 O O . TRP B 1 269 ? 13.438 -0.002 3.896 1 96.75 269 TRP B O 1
ATOM 4646 N N . TRP B 1 270 ? 15.234 0.783 4.98 1 97.19 270 TRP B N 1
ATOM 4647 C CA . TRP B 1 270 ? 16.047 0.899 3.771 1 97.19 270 TRP B CA 1
ATOM 4648 C C . TRP B 1 270 ? 16.25 -0.465 3.121 1 97.19 270 TRP B C 1
ATOM 4650 O O . TRP B 1 270 ? 16.141 -0.603 1.901 1 97.19 270 TRP B O 1
ATOM 4660 N N . LYS B 1 271 ? 16.484 -1.416 3.904 1 94.94 271 LYS B N 1
ATOM 4661 C CA . LYS B 1 271 ? 16.672 -2.762 3.375 1 94.94 271 LYS B CA 1
ATOM 4662 C C . LYS B 1 271 ? 15.438 -3.254 2.637 1 94.94 271 LYS B C 1
ATOM 4664 O O . LYS B 1 271 ? 15.539 -3.951 1.627 1 94.94 271 LYS B O 1
ATOM 4669 N N . GLU B 1 272 ? 14.305 -2.848 3.092 1 94.06 272 GLU B N 1
ATOM 4670 C CA . GLU B 1 272 ? 13.047 -3.287 2.508 1 94.06 272 GLU B CA 1
ATOM 4671 C C . GLU B 1 272 ? 12.719 -2.5 1.242 1 94.06 272 GLU B C 1
ATOM 4673 O O . GLU B 1 272 ? 12.094 -3.029 0.318 1 94.06 272 GLU B O 1
ATOM 4678 N N . TRP B 1 273 ? 13.148 -1.249 1.186 1 96.5 273 TRP B N 1
ATOM 4679 C CA . TRP B 1 273 ? 12.625 -0.366 0.149 1 96.5 273 TRP B CA 1
ATOM 4680 C C . TRP B 1 273 ? 13.68 -0.088 -0.917 1 96.5 273 TRP B C 1
ATOM 4682 O O . TRP B 1 273 ? 13.367 0.424 -1.993 1 96.5 273 TRP B O 1
ATOM 4692 N N . LYS B 1 274 ? 14.953 -0.418 -0.663 1 96.31 274 LYS B N 1
ATOM 4693 C CA . LYS B 1 274 ? 16.031 -0.11 -1.591 1 96.31 274 LYS B CA 1
ATOM 4694 C C . LYS B 1 274 ? 15.75 -0.676 -2.979 1 96.31 274 LYS B C 1
ATOM 4696 O O . LYS B 1 274 ? 15.883 0.027 -3.982 1 96.31 274 LYS B O 1
ATOM 4701 N N . ASP B 1 275 ? 15.289 -1.867 -3.084 1 94.75 275 ASP B N 1
ATOM 4702 C CA . ASP B 1 275 ? 15.086 -2.516 -4.375 1 94.75 275 ASP B CA 1
ATOM 4703 C C . ASP B 1 275 ? 13.867 -1.939 -5.094 1 94.75 275 ASP B C 1
ATOM 4705 O O . ASP B 1 275 ? 13.938 -1.605 -6.277 1 94.75 275 ASP B O 1
ATOM 4709 N N . PRO B 1 276 ? 12.734 -1.823 -4.371 1 95.69 276 PRO B N 1
ATOM 4710 C CA . PRO B 1 276 ? 11.602 -1.155 -5.023 1 95.69 276 PRO B CA 1
ATOM 4711 C C . PRO B 1 276 ? 11.961 0.236 -5.543 1 95.69 276 PRO B C 1
ATOM 4713 O O . PRO B 1 276 ? 11.523 0.622 -6.633 1 95.69 276 PRO B O 1
ATOM 4716 N N . ILE B 1 277 ? 12.703 0.99 -4.797 1 97.25 277 ILE B N 1
ATOM 4717 C CA . ILE B 1 277 ? 13.094 2.338 -5.191 1 97.25 277 ILE B CA 1
ATOM 4718 C C . ILE B 1 277 ? 14.023 2.27 -6.406 1 97.25 277 ILE B C 1
ATOM 4720 O O . ILE B 1 277 ? 13.828 3.002 -7.379 1 97.25 277 ILE B O 1
ATOM 4724 N N . ARG B 1 278 ? 14.984 1.389 -6.301 1 95.81 278 ARG B N 1
ATOM 4725 C CA . ARG B 1 278 ? 15.898 1.186 -7.422 1 95.81 278 ARG B CA 1
ATOM 4726 C C . ARG B 1 278 ? 15.125 0.879 -8.703 1 95.81 278 ARG B C 1
ATOM 4728 O O . ARG B 1 278 ? 15.391 1.472 -9.75 1 95.81 278 ARG B O 1
ATOM 4735 N N . TYR B 1 279 ? 14.203 -0.014 -8.609 1 94.88 279 TYR B N 1
ATOM 4736 C CA . TYR B 1 279 ? 13.406 -0.425 -9.758 1 94.88 279 TYR B CA 1
ATOM 4737 C C . TYR B 1 279 ? 12.586 0.74 -10.305 1 94.88 279 TYR B C 1
ATOM 4739 O O . TYR B 1 279 ? 12.555 0.972 -11.516 1 94.88 279 TYR B O 1
ATOM 4747 N N . ALA B 1 280 ? 11.938 1.479 -9.414 1 95.69 280 ALA B N 1
ATOM 4748 C CA . ALA B 1 280 ? 11.117 2.615 -9.82 1 95.69 280 ALA B CA 1
ATOM 4749 C C . ALA B 1 280 ? 11.953 3.65 -10.57 1 95.69 280 ALA B C 1
ATOM 4751 O O . ALA B 1 280 ? 11.539 4.152 -11.617 1 95.69 280 ALA B O 1
ATOM 4752 N N . ILE B 1 281 ? 13.125 3.941 -10.07 1 96.19 281 ILE B N 1
ATOM 4753 C CA . ILE B 1 281 ? 14 4.93 -10.695 1 96.19 281 ILE B CA 1
ATOM 4754 C C . ILE B 1 281 ? 14.484 4.406 -12.047 1 96.19 281 ILE B C 1
ATOM 4756 O O . ILE B 1 281 ? 14.508 5.148 -13.031 1 96.19 281 ILE B O 1
ATOM 4760 N N . SER B 1 282 ? 14.859 3.111 -12.094 1 93.94 282 SER B N 1
ATOM 4761 C CA . SER B 1 282 ? 15.336 2.514 -13.336 1 93.94 282 SER B CA 1
ATOM 4762 C C . SER B 1 282 ? 14.266 2.559 -14.422 1 93.94 282 SER B C 1
ATOM 4764 O O . SER B 1 282 ? 14.586 2.609 -15.609 1 93.94 282 SER B O 1
ATOM 4766 N N . GLN B 1 283 ? 13 2.557 -13.984 1 92.25 283 GLN B N 1
ATOM 4767 C CA . GLN B 1 283 ? 11.883 2.615 -14.914 1 92.25 283 GLN B CA 1
ATOM 4768 C C . GLN B 1 283 ? 11.484 4.059 -15.211 1 92.25 283 GLN B C 1
ATOM 4770 O O . GLN B 1 283 ? 10.453 4.309 -15.836 1 92.25 283 GLN B O 1
ATOM 4775 N N . LYS B 1 284 ? 12.258 5.016 -14.68 1 94.56 284 LYS B N 1
ATOM 4776 C CA . LYS B 1 284 ? 12.016 6.441 -14.883 1 94.56 284 LYS B CA 1
ATOM 4777 C C . LYS B 1 284 ? 10.617 6.828 -14.414 1 94.56 284 LYS B C 1
ATOM 4779 O O . LYS B 1 284 ? 9.922 7.594 -15.094 1 94.56 284 LYS B O 1
ATOM 4784 N N . ARG B 1 285 ? 10.297 6.34 -13.242 1 94.56 285 ARG B N 1
ATOM 4785 C CA . ARG B 1 285 ? 8.961 6.492 -12.672 1 94.56 285 ARG B CA 1
ATOM 4786 C C . ARG B 1 285 ? 8.703 7.938 -12.266 1 94.56 285 ARG B C 1
ATOM 4788 O O . ARG B 1 285 ? 9.594 8.617 -11.75 1 94.56 285 ARG B O 1
ATOM 4795 N N . GLN B 1 286 ? 7.418 8.359 -12.57 1 93.62 286 GLN B N 1
ATOM 4796 C CA . GLN B 1 286 ? 6.891 9.594 -12 1 93.62 286 GLN B CA 1
ATOM 4797 C C . GLN B 1 286 ? 5.656 9.328 -11.148 1 93.62 286 GLN B C 1
ATOM 4799 O O . GLN B 1 286 ? 4.586 9.016 -11.68 1 93.62 286 GLN B O 1
ATOM 4804 N N . GLY B 1 287 ? 5.82 9.328 -9.836 1 93.19 287 GLY B N 1
ATOM 4805 C CA . GLY B 1 287 ? 4.723 9.031 -8.93 1 93.19 287 GLY B CA 1
ATOM 4806 C C . GLY B 1 287 ? 5.168 8.336 -7.66 1 93.19 287 GLY B C 1
ATOM 4807 O O . GLY B 1 287 ? 6.305 8.516 -7.215 1 93.19 287 GLY B O 1
ATOM 4808 N N . TRP B 1 288 ? 4.316 7.551 -7.125 1 95.5 288 TRP B N 1
ATOM 4809 C CA . TRP B 1 288 ? 4.562 6.934 -5.824 1 95.5 288 TRP B CA 1
ATOM 4810 C C . TRP B 1 288 ? 5.316 5.617 -5.984 1 95.5 288 TRP B C 1
ATOM 4812 O O . TRP B 1 288 ? 5.094 4.879 -6.945 1 95.5 288 TRP B O 1
ATOM 4822 N N . VAL B 1 289 ? 6.191 5.375 -5.141 1 96.56 289 VAL B N 1
ATOM 4823 C CA . VAL B 1 289 ? 6.672 4.023 -4.871 1 96.56 289 VAL B CA 1
ATOM 4824 C C . VAL B 1 289 ? 5.902 3.426 -3.697 1 96.56 289 VAL B C 1
ATOM 4826 O O . VAL B 1 289 ? 5.93 3.967 -2.59 1 96.56 289 VAL B O 1
ATOM 4829 N N . THR B 1 290 ? 5.203 2.342 -3.908 1 95.44 290 THR B N 1
ATOM 4830 C CA . THR B 1 290 ? 4.18 1.883 -2.979 1 95.44 290 THR B CA 1
ATOM 4831 C C . THR B 1 290 ? 4.445 0.444 -2.547 1 95.44 290 THR B C 1
ATOM 4833 O O . THR B 1 290 ? 5.445 -0.155 -2.949 1 95.44 290 THR B O 1
ATOM 4836 N N . VAL B 1 291 ? 3.547 -0.007 -1.751 1 93.38 291 VAL B N 1
ATOM 4837 C CA . VAL B 1 291 ? 3.633 -1.376 -1.252 1 93.38 291 VAL B CA 1
ATOM 4838 C C . VAL B 1 291 ? 3.502 -2.357 -2.412 1 93.38 291 VAL B C 1
ATOM 4840 O O . VAL B 1 291 ? 4.047 -3.465 -2.363 1 93.38 291 VAL B O 1
ATOM 4843 N N . GLU B 1 292 ? 2.793 -1.929 -3.467 1 94.12 292 GLU B N 1
ATOM 4844 C CA . GLU B 1 292 ? 2.713 -2.795 -4.641 1 94.12 292 GLU B CA 1
ATOM 4845 C C . GLU B 1 292 ? 4.09 -3.012 -5.258 1 94.12 292 GLU B C 1
ATOM 4847 O O . GLU B 1 292 ? 4.402 -4.109 -5.723 1 94.12 292 GLU B O 1
ATOM 4852 N N . ASP B 1 293 ? 4.887 -1.979 -5.254 1 94.75 293 ASP B N 1
ATOM 4853 C CA . ASP B 1 293 ? 6.262 -2.119 -5.715 1 94.75 293 ASP B CA 1
ATOM 4854 C C . ASP B 1 293 ? 7.051 -3.074 -4.82 1 94.75 293 ASP B C 1
ATOM 4856 O O . ASP B 1 293 ? 7.828 -3.893 -5.312 1 94.75 293 ASP B O 1
ATOM 4860 N N . LYS B 1 294 ? 6.844 -2.908 -3.576 1 93.81 294 LYS B N 1
ATOM 4861 C CA . LYS B 1 294 ? 7.512 -3.787 -2.621 1 93.81 294 LYS B CA 1
ATOM 4862 C C . LYS B 1 294 ? 7.105 -5.242 -2.84 1 93.81 294 LYS B C 1
ATOM 4864 O O . LYS B 1 294 ? 7.953 -6.141 -2.801 1 93.81 294 LYS B O 1
ATOM 4869 N N . LEU B 1 295 ? 5.84 -5.473 -3.049 1 94.12 295 LEU B N 1
ATOM 4870 C CA . LEU B 1 295 ? 5.324 -6.816 -3.295 1 94.12 295 LEU B CA 1
ATOM 4871 C C . LEU B 1 295 ? 5.957 -7.422 -4.543 1 94.12 295 LEU B C 1
ATOM 4873 O O . LEU B 1 295 ? 6.355 -8.586 -4.539 1 94.12 295 LEU B O 1
ATOM 4877 N N . GLU B 1 296 ? 6.008 -6.621 -5.574 1 92.56 296 GLU B N 1
ATOM 4878 C CA . GLU B 1 296 ? 6.617 -7.102 -6.809 1 92.56 296 GLU B CA 1
ATOM 4879 C C . GLU B 1 296 ? 8.094 -7.426 -6.609 1 92.56 296 GLU B C 1
ATOM 4881 O O . GLU B 1 296 ? 8.609 -8.375 -7.191 1 92.56 296 GLU B O 1
ATOM 4886 N N . ALA B 1 297 ? 8.742 -6.629 -5.75 1 92.25 297 ALA B N 1
ATOM 4887 C CA . ALA B 1 297 ? 10.156 -6.879 -5.461 1 92.25 297 ALA B CA 1
ATOM 4888 C C . ALA B 1 297 ? 10.336 -8.188 -4.699 1 92.25 297 ALA B C 1
ATOM 4890 O O . ALA B 1 297 ? 11.164 -9.023 -5.066 1 92.25 297 ALA B O 1
ATOM 4891 N N . VAL B 1 298 ? 9.523 -8.438 -3.721 1 91.75 298 VAL B N 1
ATOM 4892 C CA . VAL B 1 298 ? 9.742 -9.586 -2.842 1 91.75 298 VAL B CA 1
ATOM 4893 C C . VAL B 1 298 ? 9.18 -10.852 -3.488 1 91.75 298 VAL B C 1
ATOM 4895 O O . VAL B 1 298 ? 9.695 -11.945 -3.264 1 91.75 298 VAL B O 1
ATOM 4898 N N . MET B 1 299 ? 8.125 -10.711 -4.328 1 94.12 299 MET B N 1
ATOM 4899 C CA . MET B 1 299 ? 7.5 -11.875 -4.938 1 94.12 299 MET B CA 1
ATOM 4900 C C . MET B 1 299 ? 8.188 -12.25 -6.246 1 94.12 299 MET B C 1
ATOM 4902 O O . MET B 1 299 ? 8.281 -13.422 -6.59 1 94.12 299 MET B O 1
ATOM 4906 N N . GLU B 1 300 ? 8.648 -11.211 -6.988 1 92.81 300 GLU B N 1
ATOM 4907 C CA . GLU B 1 300 ? 9.094 -11.453 -8.359 1 92.81 300 GLU B CA 1
ATOM 4908 C C . GLU B 1 300 ? 10.555 -11.07 -8.539 1 92.81 300 GLU B C 1
ATOM 4910 O O . GLU B 1 300 ? 11.141 -11.305 -9.602 1 92.81 300 GLU B O 1
ATOM 4915 N N . GLY B 1 301 ? 11.148 -10.438 -7.566 1 86.94 301 GLY B N 1
ATOM 4916 C CA . GLY B 1 301 ? 12.555 -10.086 -7.625 1 86.94 301 GLY B CA 1
ATOM 4917 C C . GLY B 1 301 ? 12.82 -8.812 -8.414 1 86.94 301 GLY B C 1
ATOM 4918 O O . GLY B 1 301 ? 13.953 -8.555 -8.828 1 86.94 301 GLY B O 1
ATOM 4919 N N . LYS B 1 302 ? 11.781 -8.125 -8.617 1 85.56 302 LYS B N 1
ATOM 4920 C CA . LYS B 1 302 ? 11.969 -6.871 -9.352 1 85.56 302 LYS B CA 1
ATOM 4921 C C . LYS B 1 302 ? 12.875 -5.914 -8.578 1 85.56 302 LYS B C 1
ATOM 4923 O O . LYS B 1 302 ? 12.695 -5.723 -7.371 1 85.56 302 LYS B O 1
ATOM 4928 N N . GLY B 1 303 ? 13.875 -5.324 -9.305 1 83.31 303 GLY B N 1
ATOM 4929 C CA . GLY B 1 303 ? 14.781 -4.363 -8.695 1 83.31 303 GLY B CA 1
ATOM 4930 C C . GLY B 1 303 ? 16.094 -4.977 -8.266 1 83.31 303 GLY B C 1
ATOM 4931 O O . GLY B 1 303 ? 17.047 -4.254 -7.922 1 83.31 303 GLY B O 1
ATOM 4932 N N . ASN B 1 304 ? 16.094 -6.316 -8.164 1 76.19 304 ASN B N 1
ATOM 4933 C CA . ASN B 1 304 ? 17.328 -6.973 -7.75 1 76.19 304 ASN B CA 1
ATOM 4934 C C . ASN B 1 304 ? 18.375 -6.984 -8.867 1 76.19 304 ASN B C 1
ATOM 4936 O O . ASN B 1 304 ? 19.562 -7.172 -8.617 1 76.19 304 ASN B O 1
ATOM 4940 N N . GLN B 1 305 ? 17.844 -6.867 -10.109 1 67.19 305 GLN B N 1
ATOM 4941 C CA . GLN B 1 305 ? 18.781 -7.059 -11.219 1 67.19 305 GLN B CA 1
ATOM 4942 C C . GLN B 1 305 ? 19.531 -5.766 -11.539 1 67.19 305 GLN B C 1
ATOM 4944 O O . GLN B 1 305 ? 18.984 -4.672 -11.383 1 67.19 305 GLN B O 1
ATOM 4949 N N . THR B 1 306 ? 20.828 -5.887 -11.453 1 62.97 306 THR B N 1
ATOM 4950 C CA . THR B 1 306 ? 21.812 -4.84 -11.727 1 62.97 306 THR B CA 1
ATOM 4951 C C . THR B 1 306 ? 21.828 -4.48 -13.211 1 62.97 306 THR B C 1
ATOM 4953 O O . THR B 1 306 ? 22.578 -5.066 -13.992 1 62.97 306 THR B O 1
ATOM 4956 N N . GLU B 1 307 ? 20.625 -4.305 -13.711 1 64.31 307 GLU B N 1
ATOM 4957 C CA . GLU B 1 307 ? 20.797 -3.926 -15.117 1 64.31 307 GLU B CA 1
ATOM 4958 C C . GLU B 1 307 ? 21.141 -2.445 -15.25 1 64.31 307 GLU B C 1
ATOM 4960 O O . GLU B 1 307 ? 20.734 -1.632 -14.414 1 64.31 307 GLU B O 1
ATOM 4965 N N . SER B 1 308 ? 22.062 -2.24 -16.078 1 78.88 308 SER B N 1
ATOM 4966 C CA . SER B 1 308 ? 22.438 -0.875 -16.438 1 78.88 308 SER B CA 1
ATOM 4967 C C . SER B 1 308 ? 21.25 -0.103 -17 1 78.88 308 SER B C 1
ATOM 4969 O O . SER B 1 308 ? 20.422 -0.666 -17.719 1 78.88 308 SER B O 1
ATOM 4971 N N . VAL B 1 309 ? 20.984 1.043 -16.484 1 86.88 309 VAL B N 1
ATOM 4972 C CA . VAL B 1 309 ? 19.891 1.907 -16.953 1 86.88 309 VAL B CA 1
ATOM 4973 C C . VAL B 1 309 ? 20.391 2.803 -18.078 1 86.88 309 VAL B C 1
ATOM 4975 O O . VAL B 1 309 ? 21.453 3.418 -17.969 1 86.88 309 VAL B O 1
ATOM 4978 N N . ASP B 1 310 ? 19.75 2.785 -19.156 1 87.38 310 ASP B N 1
ATOM 4979 C CA . ASP B 1 310 ? 20.031 3.707 -20.25 1 87.38 310 ASP B CA 1
ATOM 4980 C C . ASP B 1 310 ? 19.328 5.043 -20.031 1 87.38 310 ASP B C 1
ATOM 4982 O O . ASP B 1 310 ? 18.125 5.168 -20.281 1 87.38 310 ASP B O 1
ATOM 4986 N N . TRP B 1 311 ? 20.062 6.043 -19.703 1 90.31 311 TRP B N 1
ATOM 4987 C CA . TRP B 1 311 ? 19.469 7.336 -19.375 1 90.31 311 TRP B CA 1
ATOM 4988 C C . TRP B 1 311 ? 19.359 8.211 -20.625 1 90.31 311 TRP B C 1
ATOM 4990 O O . TRP B 1 311 ? 18.703 9.258 -20.594 1 90.31 311 TRP B O 1
ATOM 5000 N N . GLY B 1 312 ? 19.891 7.746 -21.688 1 82.12 312 GLY B N 1
ATOM 5001 C CA . GLY B 1 312 ? 19.875 8.531 -22.906 1 82.12 312 GLY B CA 1
ATOM 5002 C C . GLY B 1 312 ? 21 9.539 -22.984 1 82.12 312 GLY B C 1
ATOM 5003 O O . GLY B 1 312 ? 21.844 9.609 -22.094 1 82.12 312 GLY B O 1
ATOM 5004 N N . PRO B 1 313 ? 21.203 10.18 -24.219 1 75.25 313 PRO B N 1
ATOM 5005 C CA . PRO B 1 313 ? 22.297 11.109 -24.469 1 75.25 313 PRO B CA 1
ATOM 5006 C C . PRO B 1 313 ? 22.266 12.32 -23.547 1 75.25 313 PRO B C 1
ATOM 5008 O O . PRO B 1 313 ? 21.188 12.766 -23.141 1 75.25 313 PRO B O 1
ATOM 5011 N N . ASP B 1 314 ? 23.469 12.602 -23.062 1 67.19 314 ASP B N 1
ATOM 5012 C CA . ASP B 1 314 ? 23.594 13.789 -22.234 1 67.19 314 ASP B CA 1
ATOM 5013 C C . ASP B 1 314 ? 23.344 15.062 -23.047 1 67.19 314 ASP B C 1
ATOM 5015 O O . ASP B 1 314 ? 23.641 15.109 -24.234 1 67.19 314 ASP B O 1
ATOM 5019 N N . GLN B 1 315 ? 22.375 15.727 -22.859 1 56.06 315 GLN B N 1
ATOM 5020 C CA . GLN B 1 315 ? 22.234 16.953 -23.625 1 56.06 315 GLN B CA 1
ATOM 5021 C C . GLN B 1 315 ? 23.594 17.625 -23.875 1 56.06 315 GLN B C 1
ATOM 5023 O O . GLN B 1 315 ? 23.719 18.453 -24.766 1 56.06 315 GLN B O 1
ATOM 5028 N N . TYR B 1 316 ? 24.484 17.703 -22.969 1 48.56 316 TYR B N 1
ATOM 5029 C CA . TYR B 1 316 ? 25.688 18.469 -23.266 1 48.56 316 TYR B CA 1
ATOM 5030 C C . TYR B 1 316 ? 26.625 17.688 -24.188 1 48.56 316 TYR B C 1
ATOM 5032 O O . TYR B 1 316 ? 27.469 16.922 -23.719 1 48.56 316 TYR B O 1
ATOM 5040 N N . GLY B 1 317 ? 26.219 16.891 -25.141 1 39.38 317 GLY B N 1
ATOM 5041 C CA . GLY B 1 317 ? 27.234 16.578 -26.125 1 39.38 317 GLY B CA 1
ATOM 5042 C C . GLY B 1 317 ? 28.062 17.781 -26.547 1 39.38 317 GLY B C 1
ATOM 5043 O O . GLY B 1 317 ? 27.578 18.922 -26.5 1 39.38 317 GLY B O 1
ATOM 5044 N N . THR B 1 318 ? 29.484 17.625 -26.484 1 36.62 318 THR B N 1
ATOM 5045 C CA . THR B 1 318 ? 30.484 18.562 -27 1 36.62 318 THR B CA 1
ATOM 5046 C C . THR B 1 318 ? 30.062 19.125 -28.344 1 36.62 318 THR B C 1
ATOM 5048 O O . THR B 1 318 ? 29.812 18.359 -29.281 1 36.62 318 THR B O 1
ATOM 5051 N N . SER B 1 319 ? 29.609 20.312 -28.531 1 28.34 319 SER B N 1
ATOM 5052 C CA . SER B 1 319 ? 30.125 21.031 -29.703 1 28.34 319 SER B CA 1
ATOM 5053 C C . SER B 1 319 ? 31.641 20.969 -29.766 1 28.34 319 SER B C 1
ATOM 5055 O O . SER B 1 319 ? 32.312 21.062 -28.734 1 28.34 319 SER B O 1
#

Foldseek 3Di:
DDPPPDDDPPPDPPPPPPQDPLPQQPFAPQDPDPPPADDDPPDFRDNCCLLPDPQWDADPVQAEIEHQDACCLQPLVVVLVNLVNNLRAAWWKKKWKWFDFVPRTLAIEMETPRCLLGANDSRLFGKHKAFADQPHFDQQFDLGTDNDDDDPPPRSSVSSVCRSPRPDLKEKEKEFEEEHQAPVVVLVVLVVVLVVLLVRDTDMDMDMDIGHGMYMYMHDHPPDPVVVVVVCVPRNYRYHPTMYTYGYQWSGHPPDPPIDGSHDHSVVVCVQCSQLVQQCSLVSHYYYSDVVSSCCCVVVVHSVDSDRRDSDDRVPDDD/DDPPDDDDPPPDPDPPPPQDPLPQQDFADQDPDPPPADDDPPDFRDNCCLLPDPQWDADPVQAEIEHQDACCLQPLVVVLVNLVNNLRAAWWKKKWKWWDFVPRTLAIEMETPRCLLGANDSRLFGKHKDFADQPHFDQQFDLGTDNDDDDPPPRSSVSSVCRSPRPDLKEKEKEFEDEHQACVVVLVVLVVVLVVLLVRDTDMDMDMDIGHGMYMYMHDHPPDPVVVVVVCVPRNYRYHPTMYTYGYQWSGHPPDPPIDGSHDHSVVVCVQCVQLVQQCSLVSHYYYSDVVSSCCCVVVVHSVDSDRRDSDDNVPDDD

Radius of gyration: 30.28 Å; Cα contacts (8 Å, |Δi|>4): 1080; chains: 2; bounding box: 59×94×95 Å

Secondary structure (DSSP, 8-state):
------------------------------PPP-TTPPP-TTS-S--GGGGS-TT-EE-TTS-EEEE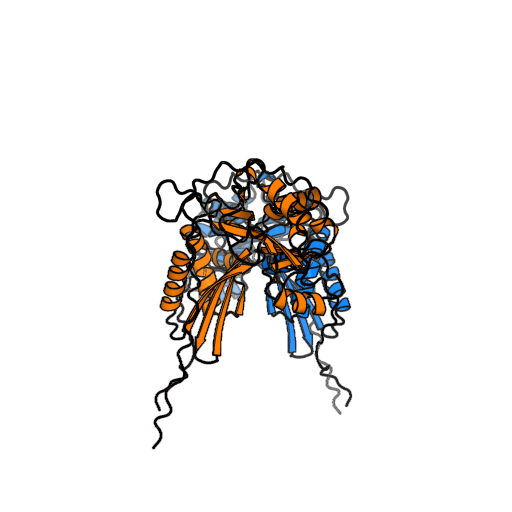--HHHHH-HHHHHHHHHHHTTS--EEEEEEEEEETTEEEEEEEEE-GGGTS-SSGGG---EEEEPPTT--B-EEESS-BS-S---SSHHHHHHHHHHH---SSEEEEEEEEEES--HHHHHHHHHHHHHHTT--SEEEEEEEEES-EEEEEPPPSS-HHHHHHHHHHH--EEEEEEEEEEESBSS-TT-TT--BSS--HHHHHHHHHHHHHHHHHTT-EEE--HHHHHHHHHH-TT---PPP-----S----/------------------------------PPP-TTPPP-TTS-S--GGGGS-TT-EE-TTS-EEEE--HHHHH-HHHHHHHHHHHTTS--EEEEEEEEEETTEEEEEEEEE-GGGTS-SSGGG---EEEEPPTT--B-EEESS-BS-----SSHHHHHHHHHHH---SSEEEEEEEEEES--HHHHHHHHHHHHHHTT--SEEEEEEEEES-EEEEEPPPSS-HHHHHHHHHHH--EEEEEEEEEEESBSS-TT-TT--BSS--HHHHHHHHHHHHHHHHHTT-EEE--HHHHHHHHHH-TT-S-PPP-----S----

Sequence (638 aa):
MEKRTPPADVGSPDAANDEAPSQTLTPPIPTEPLKGIPRYPGLPKLDYKLYSPPLFKLSSDSITLSSKAEYLSSNAAALVSLIRAQSTVPPKPQIHVRGSRGRRIDFDIKLNLMTLLVPDDERLRMDYIRCVGQGELAHRGGVRPDVLPEVGEGELEEWCRRFVQDTATVKTFSLDRVIANLDVGWIEGQLRSLIATLKYRGAVDVTFLVTHSRVLVQNPDRVNQFFTNVTSLFSGKNKYEVIKSVWPFATTKNGEPGRRCIVQSEEVWWKEWKDPIRYAISQKRQGWVTVEDKLEAVMEGKGNQTESVDWGPDQYGTSMEKRTPPADVGSPDAANDEAPSQTLTPPIPTEPLKGIPRYPGLPKLDYKLYSPPLFKLSSDSITLSSKAEYLSSNAAALVSLIRAQSTVPPKPQIHVRGSRGRRIDFDIKLNLMTLLVPDDERLRMDYIRCVGQGELAHRGGVRPDVLPEVGEGELE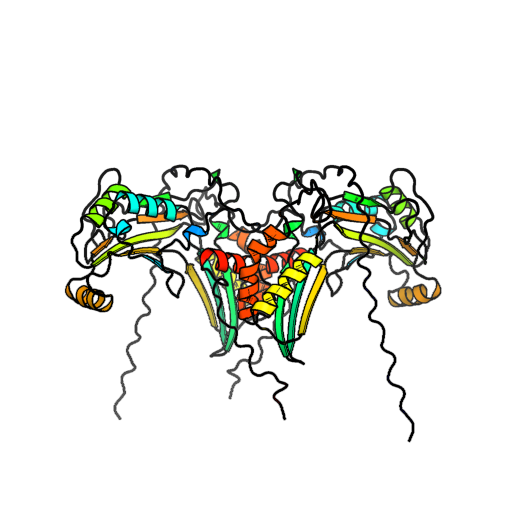EWCRRFVQDTATVKTFSLDRVIANLDVGWIEGQLRSLIATLKYRGAVDVTFLVTHSRVLVQNPDRVNQFFTNVTSLFSGKNKYEVIKSVWPFATTKNGEPGRRCIVQSEEVWWKEWKDPIRYAISQKRQGWVTVEDKLEAVMEGKGNQTESVDWGPDQYGTS

Solvent-accessible surface area (backbone atoms only — not comparable to full-atom values): 36601 Å² total; per-residue (Å²): 137,82,79,78,76,76,81,80,78,78,74,72,79,75,78,72,74,73,72,72,74,89,62,81,77,69,83,48,74,82,76,76,79,77,79,86,51,72,77,52,90,69,49,70,88,50,67,48,59,69,60,57,41,89,76,49,46,70,41,93,80,41,31,40,37,33,30,44,53,56,61,54,41,66,29,39,68,53,33,44,52,48,51,57,59,54,51,73,53,76,40,40,40,30,40,37,41,34,32,27,55,88,89,44,71,54,25,38,34,34,37,79,50,42,67,42,58,46,38,91,53,70,89,64,56,65,49,40,80,42,62,68,54,89,74,41,78,28,26,59,55,34,72,55,66,32,51,57,75,80,72,72,85,60,49,66,59,49,53,32,41,51,56,37,68,50,79,60,88,41,38,36,43,35,40,34,42,42,77,35,46,65,60,60,67,60,53,51,51,54,53,53,51,53,45,51,74,54,66,59,84,53,51,74,46,79,44,82,44,62,28,52,23,33,39,37,39,31,52,48,59,89,83,36,68,68,55,48,54,55,46,35,74,73,75,38,44,26,29,29,55,41,41,30,26,39,38,41,29,22,76,38,49,82,90,46,86,87,53,48,49,55,58,60,46,72,67,58,50,43,69,64,42,48,33,30,49,49,34,40,53,66,66,41,32,75,44,75,61,47,68,68,42,38,48,42,21,56,39,70,48,43,37,71,66,86,65,86,53,84,84,67,83,64,82,79,61,83,127,137,83,80,77,76,78,83,80,80,78,74,73,80,76,81,70,74,73,72,73,74,88,62,80,76,69,82,49,75,83,76,76,80,77,79,87,50,72,77,53,91,69,49,68,87,50,67,48,58,68,61,57,42,88,75,48,45,69,41,94,81,40,29,40,38,34,30,43,54,55,62,55,42,67,29,38,66,53,33,44,51,48,53,56,58,55,52,72,53,77,38,41,39,30,41,36,42,34,34,26,56,87,89,45,72,54,24,39,34,36,38,77,49,41,67,42,59,47,41,89,52,70,88,63,58,66,48,39,79,44,63,68,53,88,74,42,76,28,26,59,57,34,73,55,66,31,50,56,75,79,72,72,85,61,49,67,60,48,53,31,41,50,58,37,67,50,81,61,87,40,38,37,42,37,40,36,42,42,78,36,45,66,59,58,67,60,54,50,50,53,52,54,52,53,45,50,75,55,66,59,84,54,51,74,46,79,43,82,45,61,28,51,22,31,40,38,40,30,54,50,59,87,82,36,66,67,55,47,55,54,47,33,75,72,75,37,44,28,28,29,55,41,40,32,25,39,38,40,28,23,75,39,49,81,89,46,86,87,53,46,49,55,58,59,46,73,65,59,50,44,69,62,42,49,32,29,50,49,34,39,53,66,66,42,33,75,44,75,61,50,71,67,42,38,48,42,20,56,40,70,48,45,38,70,66,86,64,85,55,85,84,67,82,63,83,78,62,83,127

Organism: Metarhizium acridum (strain CQMa 102) (NCBI:txid655827)

pLDDT: mean 86.36, std 20.44, range [21.53, 98.81]